Protein AF-A0A0F9F107-F1 (afdb_monomer)

Structure (mmCIF, N/CA/C/O backbone):
data_AF-A0A0F9F107-F1
#
_entry.id   AF-A0A0F9F107-F1
#
loop_
_atom_site.group_PDB
_atom_site.id
_atom_site.type_symbol
_atom_site.label_atom_id
_atom_site.label_alt_id
_atom_site.label_comp_id
_atom_site.label_asym_id
_atom_site.label_entity_id
_atom_site.label_seq_id
_atom_site.pdbx_PDB_ins_code
_atom_site.Cartn_x
_atom_site.Cartn_y
_atom_site.Cartn_z
_atom_site.occupancy
_atom_site.B_iso_or_equiv
_atom_site.auth_seq_id
_atom_site.auth_comp_id
_atom_site.auth_asym_id
_atom_site.auth_atom_id
_atom_site.pdbx_PDB_model_num
ATOM 1 N N . MET A 1 1 ? 9.394 -5.979 14.543 1.00 86.44 1 MET A N 1
ATOM 2 C CA . MET A 1 1 ? 8.019 -5.443 14.649 1.00 86.44 1 MET A CA 1
ATOM 3 C C . MET A 1 1 ? 7.326 -6.050 15.863 1.00 86.44 1 MET A C 1
ATOM 5 O O . MET A 1 1 ? 7.669 -7.174 16.217 1.00 86.44 1 MET A O 1
ATOM 9 N N . ILE A 1 2 ? 6.380 -5.341 16.488 1.00 89.50 2 ILE A N 1
ATOM 10 C CA . ILE A 1 2 ? 5.555 -5.890 17.578 1.00 89.50 2 ILE A CA 1
ATOM 11 C C . ILE A 1 2 ? 4.797 -7.143 17.084 1.00 89.50 2 ILE A C 1
ATOM 13 O O . ILE A 1 2 ? 4.300 -7.138 15.952 1.00 89.50 2 ILE A O 1
ATOM 17 N N . PRO A 1 3 ? 4.741 -8.239 17.864 1.00 93.94 3 PRO A N 1
ATOM 18 C CA . PRO A 1 3 ? 3.969 -9.430 17.507 1.00 93.94 3 PRO A CA 1
ATOM 19 C C . PRO A 1 3 ? 2.461 -9.162 17.452 1.00 93.94 3 PRO A C 1
ATOM 21 O O . PRO A 1 3 ? 1.934 -8.412 18.271 1.00 93.94 3 PRO A O 1
ATOM 24 N N . LEU A 1 4 ? 1.750 -9.843 16.547 1.00 94.56 4 LEU A N 1
ATOM 25 C CA . LEU A 1 4 ? 0.292 -9.718 16.423 1.00 94.56 4 LEU A CA 1
ATOM 26 C C . LEU A 1 4 ? -0.441 -10.041 17.737 1.00 94.56 4 LEU A C 1
ATOM 28 O O . LEU A 1 4 ? -1.390 -9.354 18.100 1.00 94.56 4 LEU A O 1
ATOM 32 N N . SER A 1 5 ? 0.053 -11.026 18.493 1.00 96.94 5 SER A N 1
ATOM 33 C CA . SER A 1 5 ? -0.508 -11.421 19.790 1.00 96.94 5 SER A CA 1
ATOM 34 C C . SER A 1 5 ? -0.456 -10.312 20.848 1.00 96.94 5 SER A C 1
ATOM 36 O O . SER A 1 5 ? -1.342 -10.233 21.694 1.00 96.94 5 SER A O 1
ATOM 38 N N . GLU A 1 6 ? 0.565 -9.449 20.813 1.00 97.75 6 GLU A N 1
ATOM 39 C CA . GLU A 1 6 ? 0.666 -8.307 21.733 1.00 97.75 6 GLU A CA 1
ATOM 40 C C . GLU A 1 6 ? -0.317 -7.196 21.344 1.00 97.75 6 GLU A C 1
ATOM 42 O O . GLU A 1 6 ? -0.928 -6.592 22.222 1.00 97.75 6 GLU A O 1
ATOM 47 N N . LEU A 1 7 ? -0.541 -6.970 20.042 1.00 96.06 7 LEU A N 1
ATOM 48 C CA . LEU A 1 7 ? -1.573 -6.038 19.566 1.00 96.06 7 LEU A CA 1
ATOM 49 C C . LEU A 1 7 ? -2.978 -6.527 19.939 1.00 96.06 7 LEU A C 1
ATOM 51 O O . LEU A 1 7 ? -3.803 -5.750 20.416 1.00 96.06 7 LEU A O 1
ATOM 55 N N . GLU A 1 8 ? -3.242 -7.824 19.775 1.00 98.00 8 GLU A N 1
ATOM 56 C CA . GLU A 1 8 ? -4.521 -8.428 20.152 1.00 98.00 8 GLU A CA 1
ATOM 57 C C . GLU A 1 8 ? -4.788 -8.284 21.657 1.00 98.00 8 GLU A C 1
ATOM 59 O O . GLU A 1 8 ? -5.888 -7.910 22.078 1.00 98.00 8 GLU A O 1
ATOM 64 N N . LYS A 1 9 ? -3.763 -8.538 22.477 1.00 98.19 9 LYS A N 1
ATOM 65 C CA . LYS A 1 9 ? -3.818 -8.341 23.925 1.00 98.19 9 LYS A CA 1
ATOM 66 C C . LYS A 1 9 ? -4.084 -6.876 24.282 1.00 98.19 9 LYS A C 1
ATOM 68 O O . LYS A 1 9 ? -4.982 -6.622 25.082 1.00 98.19 9 LYS A O 1
ATOM 73 N N . ALA A 1 10 ? -3.367 -5.934 23.667 1.00 97.44 10 ALA A N 1
ATOM 74 C CA . ALA A 1 10 ? -3.548 -4.499 23.881 1.00 97.44 10 ALA A CA 1
ATOM 75 C C . ALA A 1 10 ? -4.991 -4.049 23.606 1.00 97.44 10 ALA A C 1
ATOM 77 O O . ALA A 1 10 ? -5.605 -3.376 24.434 1.00 97.44 10 ALA A O 1
ATOM 78 N N . VAL A 1 11 ? -5.572 -4.483 22.484 1.00 97.88 11 VAL A N 1
ATOM 79 C CA . VAL A 1 11 ? -6.971 -4.185 22.139 1.00 97.88 11 VAL A CA 1
ATOM 80 C C . VAL A 1 11 ? -7.935 -4.798 23.149 1.00 97.88 11 VAL A C 1
ATOM 82 O O . VAL A 1 11 ? -8.867 -4.133 23.599 1.00 97.88 11 VAL A O 1
ATOM 85 N N . ARG A 1 12 ? -7.712 -6.053 23.548 1.00 98.31 12 ARG A N 1
ATOM 86 C CA . ARG A 1 12 ? -8.565 -6.750 24.519 1.00 98.31 12 ARG A CA 1
ATOM 87 C C . ARG A 1 12 ? -8.571 -6.053 25.881 1.00 98.31 12 ARG A C 1
ATOM 89 O O . ARG A 1 12 ? -9.637 -5.850 26.463 1.00 98.31 12 ARG A O 1
ATOM 96 N N . GLU A 1 13 ? -7.397 -5.682 26.382 1.00 98.25 13 GLU A N 1
ATOM 97 C CA . GLU A 1 13 ? -7.240 -4.953 27.646 1.00 98.25 13 GLU A CA 1
ATOM 98 C C . GLU A 1 13 ? -7.804 -3.530 27.544 1.00 98.25 13 GLU A C 1
ATOM 100 O O . GLU A 1 13 ? -8.519 -3.082 28.443 1.00 98.25 13 GLU A O 1
ATOM 105 N N . GLY A 1 14 ? -7.570 -2.849 26.420 1.00 98.06 14 GLY A N 1
ATOM 106 C CA . GLY A 1 14 ? -8.121 -1.526 26.145 1.00 98.06 14 GLY A CA 1
ATOM 107 C C . GLY A 1 14 ? -9.648 -1.516 26.111 1.00 98.06 14 GLY A C 1
ATOM 108 O O . GLY A 1 14 ? -10.274 -0.672 26.750 1.00 98.06 14 GLY A O 1
ATOM 109 N N . LEU A 1 15 ? -10.273 -2.494 25.451 1.00 97.69 15 LEU A N 1
ATOM 110 C CA . LEU A 1 15 ? -11.732 -2.636 25.429 1.00 97.69 15 LEU A CA 1
ATOM 111 C C . LEU A 1 15 ? -12.312 -2.910 26.813 1.00 97.69 15 LEU A C 1
ATOM 113 O O . LEU A 1 15 ? -13.371 -2.379 27.149 1.00 97.69 15 LEU A O 1
ATOM 117 N N . ALA A 1 16 ? -11.636 -3.728 27.623 1.00 97.94 16 ALA A N 1
ATOM 118 C CA . ALA A 1 16 ? -12.041 -3.959 29.005 1.00 97.94 16 ALA A CA 1
ATOM 119 C C . ALA A 1 16 ? -11.975 -2.664 29.832 1.00 97.94 16 ALA A C 1
ATOM 121 O O . ALA A 1 16 ? -12.887 -2.394 30.614 1.00 97.94 16 ALA A O 1
ATOM 122 N N . TYR A 1 17 ? -10.942 -1.840 29.621 1.00 98.19 17 TYR A N 1
ATOM 123 C CA . TYR A 1 17 ? -10.816 -0.534 30.265 1.00 98.19 17 TYR A CA 1
ATOM 124 C C . TYR A 1 17 ? -11.920 0.443 29.833 1.00 98.19 17 TYR A C 1
ATOM 126 O O . TYR A 1 17 ? -12.556 1.043 30.701 1.00 98.19 17 TYR A O 1
ATOM 134 N N . LEU A 1 18 ? -12.195 0.562 28.528 1.00 97.50 18 LEU A N 1
ATOM 135 C CA . LEU A 1 18 ? -13.273 1.406 27.990 1.00 97.50 18 LEU A CA 1
ATOM 136 C C . LEU A 1 18 ? -14.635 1.017 28.581 1.00 97.50 18 LEU A C 1
ATOM 138 O O . LEU A 1 18 ? -15.363 1.888 29.048 1.00 97.50 18 LEU A O 1
ATOM 142 N N . LYS A 1 19 ? -14.951 -0.286 28.650 1.00 96.56 19 LYS A N 1
ATOM 143 C CA . LYS A 1 19 ? -16.218 -0.788 29.220 1.00 96.56 19 LYS A CA 1
ATOM 144 C C . LYS A 1 19 ? -16.408 -0.447 30.697 1.00 96.56 19 LYS A C 1
ATOM 146 O O . LYS A 1 19 ? -17.537 -0.453 31.176 1.00 96.56 19 LYS A O 1
ATOM 151 N N . ALA A 1 20 ? -15.323 -0.180 31.421 1.00 97.38 20 ALA A N 1
ATOM 152 C CA . ALA A 1 20 ? -15.375 0.240 32.817 1.00 97.38 20 ALA A CA 1
ATOM 153 C C . ALA A 1 20 ? -15.639 1.750 32.988 1.00 97.38 20 ALA A C 1
ATOM 155 O O . ALA A 1 20 ? -15.782 2.209 34.119 1.00 97.38 20 ALA A O 1
ATOM 156 N N . GLN A 1 21 ? -15.677 2.529 31.901 1.00 96.94 21 GLN A N 1
ATOM 157 C CA . GLN A 1 21 ? -15.934 3.969 31.931 1.00 96.94 21 GLN A CA 1
ATOM 158 C C . GLN A 1 21 ? -17.436 4.250 31.786 1.00 96.94 21 GLN A C 1
ATOM 160 O O . GLN A 1 21 ? -18.050 3.879 30.790 1.00 96.94 21 GLN A O 1
ATOM 165 N N . GLU A 1 22 ? -18.033 4.932 32.765 1.00 93.06 22 GLU A N 1
ATOM 166 C CA . GLU A 1 22 ? -19.484 5.198 32.789 1.00 93.06 22 GLU A CA 1
ATOM 167 C C . GLU A 1 22 ? -19.962 6.155 31.685 1.00 93.06 22 GLU A C 1
ATOM 169 O O . GLU A 1 22 ? -21.149 6.167 31.342 1.00 93.06 22 GLU A O 1
ATOM 174 N N . ASP A 1 23 ? -19.050 6.974 31.158 1.00 93.88 23 ASP A N 1
ATOM 175 C CA . ASP A 1 23 ? -19.316 7.983 30.137 1.00 93.88 23 ASP A CA 1
ATOM 176 C C . ASP A 1 23 ? -19.218 7.452 28.700 1.00 93.88 23 ASP A C 1
ATOM 178 O O . ASP A 1 23 ? -19.669 8.145 27.790 1.00 93.88 23 ASP A O 1
ATOM 182 N N . VAL A 1 24 ? -18.669 6.250 28.483 1.00 96.00 24 VAL A N 1
ATOM 183 C CA . VAL A 1 24 ? -18.469 5.655 27.149 1.00 96.00 24 VAL A CA 1
ATOM 184 C C . VAL A 1 24 ? -19.634 4.722 26.800 1.00 96.00 24 VAL A C 1
ATOM 186 O O . VAL A 1 24 ? -19.763 3.634 27.358 1.00 96.00 24 VAL A O 1
ATOM 189 N N . GLU A 1 25 ? -20.471 5.127 25.847 1.00 93.75 25 GLU A N 1
ATOM 190 C CA . GLU A 1 25 ? -21.650 4.371 25.395 1.00 93.75 25 GLU A CA 1
ATOM 191 C C . GLU A 1 25 ? -21.307 3.336 24.322 1.00 93.75 25 GLU A C 1
ATOM 193 O O . GLU A 1 25 ? -21.727 2.181 24.409 1.00 93.75 25 GLU A O 1
ATOM 198 N N . GLU A 1 26 ? -20.498 3.732 23.341 1.00 94.44 26 GLU A N 1
ATOM 199 C CA . GLU A 1 26 ? -19.872 2.832 22.375 1.00 94.44 26 GLU A CA 1
ATOM 200 C C . GLU A 1 26 ? -18.370 3.116 22.336 1.00 94.44 26 GLU A C 1
ATOM 202 O O . GLU A 1 26 ? -17.938 4.264 22.437 1.00 94.44 26 GLU A O 1
ATOM 207 N N . GLY A 1 27 ? -17.568 2.064 22.205 1.00 94.12 27 GLY A N 1
ATOM 208 C CA . GLY A 1 27 ? -16.118 2.168 22.187 1.00 94.12 27 GLY A CA 1
ATOM 209 C C . GLY A 1 27 ? -15.496 1.204 21.192 1.00 94.12 27 GLY A C 1
ATOM 210 O O . GLY A 1 27 ? -15.949 0.063 21.057 1.00 94.12 27 GLY A O 1
ATOM 211 N N . GLU A 1 28 ? -14.443 1.666 20.536 1.00 95.38 28 GLU A N 1
ATOM 212 C CA . GLU A 1 28 ? -13.581 0.903 19.645 1.00 95.38 28 GLU A CA 1
ATOM 213 C C . GLU A 1 28 ? -12.120 1.182 19.994 1.00 95.38 28 GLU A C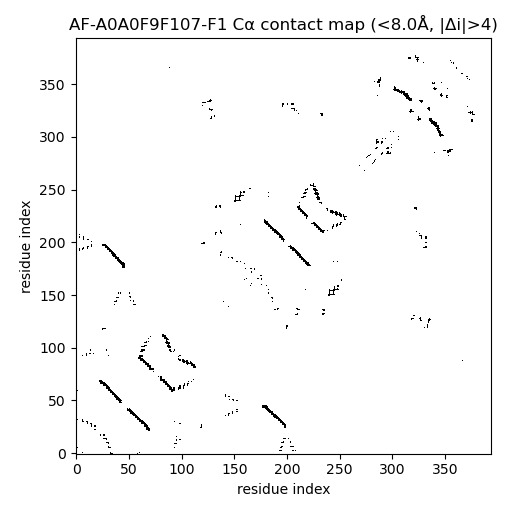 1
ATOM 215 O O . GLU A 1 28 ? -11.732 2.323 20.264 1.00 95.38 28 GLU A O 1
ATOM 220 N N . VAL A 1 29 ? -11.320 0.118 20.015 1.00 94.31 29 VAL A N 1
ATOM 221 C CA . VAL A 1 29 ? -9.877 0.183 20.233 1.00 94.31 29 VAL A CA 1
ATOM 222 C C . VAL A 1 29 ? -9.192 -0.473 19.049 1.00 94.31 29 VAL A C 1
ATOM 224 O O . VAL A 1 29 ? -9.469 -1.626 18.720 1.00 94.31 29 VAL A O 1
ATOM 227 N N . PHE A 1 30 ? -8.270 0.262 18.444 1.00 93.75 30 PHE A N 1
ATOM 228 C CA . PHE A 1 30 ? -7.425 -0.181 17.346 1.00 93.75 30 PHE A CA 1
ATOM 229 C C . PHE A 1 30 ? -5.967 -0.152 17.799 1.00 93.75 30 PHE A C 1
ATOM 231 O O . PHE A 1 30 ? -5.531 0.818 18.412 1.00 93.75 30 PHE A O 1
ATOM 238 N N . ALA A 1 31 ? -5.194 -1.186 17.488 1.00 92.75 31 ALA A N 1
ATOM 239 C CA . ALA A 1 31 ? -3.753 -1.219 17.700 1.00 92.75 31 ALA A CA 1
ATOM 240 C C . ALA A 1 31 ? -3.063 -1.629 16.402 1.00 92.75 31 ALA A C 1
ATOM 242 O O . ALA A 1 31 ? -3.510 -2.555 15.725 1.00 92.75 31 ALA A O 1
ATOM 243 N N . SER A 1 32 ? -1.954 -0.975 16.063 1.00 93.31 32 SER A N 1
ATOM 244 C CA . SER A 1 32 ? -1.184 -1.328 14.868 1.00 93.31 32 SER A CA 1
ATOM 245 C C . SER A 1 32 ? 0.315 -1.263 15.091 1.00 93.31 32 SER A C 1
ATOM 247 O O . SER A 1 32 ? 0.806 -0.537 15.958 1.00 93.31 32 SER A O 1
ATOM 249 N N . ALA A 1 33 ? 1.037 -2.034 14.285 1.00 89.88 33 ALA A N 1
ATOM 250 C CA . ALA A 1 33 ? 2.476 -1.951 14.133 1.00 89.88 33 ALA A CA 1
ATOM 251 C C . ALA A 1 33 ? 2.828 -2.077 12.650 1.00 89.88 33 ALA A C 1
ATOM 253 O O . ALA A 1 33 ? 2.548 -3.095 12.022 1.00 89.88 33 ALA A O 1
ATOM 254 N N . ASN A 1 34 ? 3.462 -1.042 12.112 1.00 90.50 34 ASN A N 1
ATOM 255 C CA . ASN A 1 34 ? 3.782 -0.905 10.702 1.00 90.50 34 ASN A CA 1
ATOM 256 C C . ASN A 1 34 ? 5.294 -0.752 10.531 1.00 90.50 34 ASN A C 1
ATOM 258 O O . ASN A 1 34 ? 5.931 0.056 11.208 1.00 90.50 34 ASN A O 1
ATOM 262 N N . GLY A 1 35 ? 5.868 -1.544 9.637 1.00 89.25 35 GLY A N 1
ATOM 263 C CA . GLY A 1 35 ? 7.258 -1.489 9.215 1.00 89.25 35 GLY A CA 1
ATOM 264 C C . GLY A 1 35 ? 7.343 -0.939 7.800 1.00 89.25 35 GLY A C 1
ATOM 265 O O . GLY A 1 35 ? 6.636 -1.403 6.909 1.00 89.25 35 GLY A O 1
ATOM 266 N N . VAL A 1 36 ? 8.217 0.039 7.595 1.00 91.69 36 VAL A N 1
ATOM 267 C CA . VAL A 1 36 ? 8.563 0.563 6.274 1.00 91.69 36 VAL A CA 1
ATOM 268 C C . VAL A 1 36 ? 10.052 0.362 6.082 1.00 91.69 36 VAL A C 1
ATOM 270 O O . VAL A 1 36 ? 10.862 0.967 6.788 1.00 91.69 36 VAL A O 1
ATOM 273 N N . LEU A 1 37 ? 10.407 -0.498 5.136 1.00 92.88 37 LEU A N 1
ATOM 274 C CA . LEU A 1 37 ? 11.775 -0.685 4.691 1.00 92.88 37 LEU A CA 1
ATOM 275 C C . LEU A 1 37 ? 11.906 -0.062 3.308 1.00 92.88 37 LEU A C 1
ATOM 277 O O . LEU A 1 37 ? 11.124 -0.351 2.412 1.00 92.88 37 LEU A O 1
ATOM 281 N N . LEU A 1 38 ? 12.887 0.804 3.138 1.00 93.62 38 LEU A N 1
ATOM 282 C CA . LEU A 1 38 ? 13.122 1.548 1.913 1.00 93.62 38 LEU A CA 1
ATOM 283 C C . LEU A 1 38 ? 14.590 1.412 1.554 1.00 93.62 38 LEU A C 1
ATOM 285 O O . LEU A 1 38 ? 15.448 1.633 2.403 1.00 93.62 38 LEU A O 1
ATOM 289 N N . THR A 1 39 ? 14.891 1.112 0.299 1.00 94.75 39 THR A N 1
ATOM 290 C CA . THR A 1 39 ? 16.228 1.339 -0.242 1.00 94.75 39 THR A CA 1
ATOM 291 C C . THR A 1 39 ? 16.149 2.228 -1.465 1.00 94.75 39 THR A C 1
ATOM 293 O O . THR A 1 39 ? 15.344 1.999 -2.369 1.00 94.75 39 THR A O 1
ATOM 296 N N . ARG A 1 40 ? 16.975 3.275 -1.475 1.00 95.88 40 ARG A N 1
ATOM 297 C CA . ARG A 1 40 ? 17.115 4.157 -2.631 1.00 95.88 40 ARG A CA 1
ATOM 298 C C . ARG A 1 40 ? 18.141 3.612 -3.605 1.00 95.88 40 ARG A C 1
ATOM 300 O O . ARG A 1 40 ? 19.226 3.174 -3.214 1.00 95.88 40 ARG A O 1
ATOM 307 N N . LEU A 1 41 ? 17.778 3.695 -4.875 1.00 96.25 41 LEU A N 1
ATOM 308 C CA . LEU A 1 41 ? 18.576 3.258 -6.001 1.00 96.25 41 LEU A CA 1
ATOM 309 C C . LEU A 1 41 ? 19.043 4.484 -6.774 1.00 96.25 41 LEU A C 1
ATOM 311 O O . LEU A 1 41 ? 18.239 5.340 -7.153 1.00 96.25 41 LEU A O 1
ATOM 315 N N . ASN A 1 42 ? 20.342 4.546 -7.017 1.00 95.56 42 ASN A N 1
ATOM 316 C CA . ASN A 1 42 ? 20.971 5.555 -7.844 1.00 95.56 42 ASN A CA 1
ATOM 317 C C . ASN A 1 42 ? 22.269 4.991 -8.426 1.00 95.56 42 ASN A C 1
ATOM 319 O O . ASN A 1 42 ? 23.332 4.995 -7.803 1.00 95.56 42 ASN A O 1
ATOM 323 N N . TYR A 1 43 ? 22.161 4.459 -9.635 1.00 97.12 43 TYR A N 1
ATOM 324 C CA . TYR A 1 43 ? 23.284 4.019 -10.437 1.00 97.12 43 TYR A CA 1
ATOM 325 C C . TYR A 1 43 ? 23.513 4.999 -11.581 1.00 97.12 43 TYR A C 1
ATOM 327 O O . TYR A 1 43 ? 22.586 5.329 -12.318 1.00 97.12 43 TYR A O 1
ATOM 335 N N . THR A 1 44 ? 24.768 5.380 -11.784 1.00 96.19 44 THR A N 1
ATOM 336 C CA . THR A 1 44 ? 25.240 6.173 -12.919 1.00 96.19 44 THR A CA 1
ATOM 337 C C . THR A 1 44 ? 26.480 5.519 -13.513 1.00 96.19 44 THR A C 1
ATOM 339 O O . THR A 1 44 ? 27.424 5.209 -12.790 1.00 96.19 44 THR A O 1
ATOM 342 N N . SER A 1 45 ? 26.527 5.337 -14.833 1.00 94.88 45 SER A N 1
ATOM 343 C CA . SER A 1 45 ? 27.643 4.630 -15.482 1.00 94.88 45 SER A CA 1
ATOM 344 C C . SER A 1 45 ? 28.942 5.431 -15.601 1.00 94.88 45 SER A C 1
ATOM 346 O O . SER A 1 45 ? 30.001 4.834 -15.778 1.00 94.88 45 SER A O 1
ATOM 348 N N . HIS A 1 46 ? 28.874 6.764 -15.557 1.00 88.44 46 HIS A N 1
ATOM 349 C CA . HIS A 1 46 ? 29.998 7.663 -15.859 1.00 88.44 46 HIS A CA 1
ATOM 350 C C . HIS A 1 46 ? 30.470 8.496 -14.653 1.00 88.44 46 HIS A C 1
ATOM 352 O O . HIS A 1 46 ? 31.473 9.202 -14.749 1.00 88.44 46 HIS A O 1
ATOM 358 N N . ILE A 1 47 ? 29.778 8.393 -13.515 1.00 89.69 47 ILE A N 1
ATOM 359 C CA . ILE A 1 47 ? 30.133 9.024 -12.237 1.00 89.69 47 ILE A CA 1
ATOM 360 C C . ILE A 1 47 ? 30.189 7.916 -11.177 1.00 89.69 47 ILE A C 1
ATOM 362 O O . ILE A 1 47 ? 29.330 7.029 -11.198 1.00 89.69 47 ILE A O 1
ATOM 366 N N . PRO A 1 48 ? 31.171 7.929 -10.254 1.00 90.19 48 PRO A N 1
ATOM 367 C CA . PRO A 1 48 ? 31.179 7.009 -9.123 1.00 90.19 48 PRO A CA 1
ATOM 368 C C . PRO A 1 48 ? 29.867 7.082 -8.332 1.00 90.19 48 PRO A C 1
ATOM 370 O O . PRO A 1 48 ? 29.455 8.156 -7.903 1.00 90.19 48 PRO A O 1
ATOM 373 N N . CYS A 1 49 ? 29.235 5.932 -8.125 1.00 91.69 49 CYS A N 1
ATOM 374 C CA . CYS A 1 49 ? 28.001 5.779 -7.362 1.00 91.69 49 CYS A CA 1
ATOM 375 C C . CYS A 1 49 ? 28.036 4.448 -6.603 1.00 91.69 49 CYS A C 1
ATOM 377 O O . CYS A 1 49 ? 28.790 3.541 -6.968 1.00 91.69 49 CYS A O 1
ATOM 379 N N . ASN A 1 50 ? 27.210 4.315 -5.565 1.00 90.31 50 ASN A N 1
ATOM 380 C CA . ASN A 1 50 ? 27.076 3.039 -4.856 1.00 90.31 50 ASN A CA 1
ATOM 381 C C . ASN A 1 50 ? 26.022 2.125 -5.503 1.00 90.31 50 ASN A C 1
ATOM 383 O O . ASN A 1 50 ? 25.990 0.935 -5.200 1.00 90.31 50 ASN A O 1
ATOM 387 N N . GLY A 1 51 ? 25.160 2.655 -6.384 1.00 92.56 51 GLY A N 1
ATOM 388 C CA . GLY A 1 51 ? 24.051 1.927 -7.007 1.00 92.56 51 GLY A CA 1
ATOM 389 C C . GLY A 1 51 ? 22.870 1.745 -6.056 1.00 92.56 51 GLY A C 1
ATOM 390 O O . GLY A 1 51 ? 21.767 2.199 -6.346 1.00 92.56 51 GLY A O 1
ATOM 391 N N . VAL A 1 52 ? 23.118 1.120 -4.906 1.00 94.44 52 VAL A N 1
ATOM 392 C CA . VAL A 1 52 ? 22.180 0.978 -3.785 1.00 94.44 52 VAL A CA 1
ATOM 393 C C . VAL A 1 52 ? 22.747 1.774 -2.613 1.00 94.44 52 VAL A C 1
ATOM 395 O O . VAL A 1 52 ? 23.824 1.450 -2.115 1.00 94.44 52 VAL A O 1
ATOM 398 N N . GLU A 1 53 ? 22.075 2.851 -2.212 1.00 87.19 53 GLU A N 1
ATOM 399 C CA . GLU A 1 53 ? 22.687 3.874 -1.348 1.00 87.19 53 GLU A CA 1
ATOM 400 C C . GLU A 1 53 ? 22.163 3.856 0.088 1.00 87.19 53 GLU A C 1
ATOM 402 O O . GLU A 1 53 ? 22.948 3.798 1.032 1.00 87.19 53 GLU A O 1
ATOM 407 N N . GLU A 1 54 ? 20.843 3.905 0.270 1.00 82.50 54 GLU A N 1
ATOM 408 C CA . GLU A 1 54 ? 20.240 4.241 1.566 1.00 82.50 54 GLU A CA 1
ATOM 409 C C . GLU A 1 54 ? 19.214 3.185 2.005 1.00 82.50 54 GLU A C 1
ATOM 411 O O . GLU A 1 54 ? 18.012 3.433 1.893 1.00 82.50 54 GLU A O 1
ATOM 416 N N . PRO A 1 55 ? 19.633 1.994 2.481 1.00 88.94 55 PRO A N 1
ATOM 417 C CA . PRO A 1 55 ? 18.718 1.097 3.172 1.00 88.94 55 PRO A CA 1
ATOM 418 C C . PRO A 1 55 ? 18.298 1.736 4.502 1.00 88.94 55 PRO A C 1
ATOM 420 O O . PRO A 1 55 ? 19.128 2.086 5.342 1.00 88.94 55 PRO A O 1
ATOM 423 N N . LYS A 1 56 ? 16.992 1.902 4.688 1.00 90.94 56 LYS A N 1
ATOM 424 C CA . LYS A 1 56 ? 16.374 2.485 5.875 1.00 90.94 56 LYS A CA 1
ATOM 425 C C . LYS A 1 56 ? 15.211 1.612 6.307 1.00 90.94 56 LYS A C 1
ATOM 427 O O . LYS A 1 56 ? 14.366 1.265 5.491 1.00 90.94 56 LYS A O 1
ATOM 432 N N . SER A 1 57 ? 15.125 1.341 7.600 1.00 90.06 57 SER A N 1
ATOM 433 C CA . SER A 1 57 ? 13.972 0.700 8.220 1.00 90.06 57 SER A CA 1
ATOM 434 C C . SER A 1 57 ? 13.376 1.619 9.286 1.00 90.06 57 SER A C 1
ATOM 436 O O . SER A 1 57 ? 14.087 2.249 10.071 1.00 90.06 57 SER A O 1
ATOM 438 N N . VAL A 1 58 ? 12.052 1.754 9.277 1.00 89.94 58 VAL A N 1
ATOM 439 C CA . VAL A 1 58 ? 11.281 2.509 10.271 1.00 89.94 58 VAL A CA 1
ATOM 440 C C . VAL A 1 58 ? 10.157 1.619 10.761 1.00 89.94 58 VAL A C 1
ATOM 442 O O . VAL A 1 58 ? 9.480 0.973 9.965 1.00 89.94 58 VAL A O 1
ATOM 445 N N . VAL A 1 59 ? 9.950 1.595 12.073 1.00 87.00 59 VAL A N 1
ATOM 446 C CA . VAL A 1 59 ? 8.822 0.902 12.688 1.00 87.00 59 VAL A CA 1
ATOM 447 C C . VAL A 1 59 ? 8.006 1.923 13.460 1.00 87.00 59 VAL A C 1
ATOM 449 O O . VAL A 1 59 ? 8.534 2.591 14.344 1.00 87.00 59 VAL A O 1
ATOM 452 N N . ASN A 1 60 ? 6.721 1.999 13.138 1.00 88.44 60 ASN A N 1
ATOM 453 C CA . ASN A 1 60 ? 5.738 2.819 13.831 1.00 88.44 60 ASN A CA 1
ATOM 454 C C . ASN A 1 60 ? 4.712 1.897 14.481 1.00 88.44 60 ASN A C 1
ATOM 456 O O . ASN A 1 60 ? 4.310 0.899 13.887 1.00 88.44 60 ASN A O 1
ATOM 460 N N . TYR A 1 61 ? 4.281 2.212 15.693 1.00 89.88 61 TYR A N 1
ATOM 461 C CA . TYR A 1 61 ? 3.231 1.458 16.367 1.00 89.88 61 TYR A CA 1
ATOM 462 C C . TYR A 1 61 ? 2.471 2.357 17.334 1.00 89.88 61 TYR A C 1
ATOM 464 O O . TYR A 1 61 ? 2.971 3.412 17.725 1.00 89.88 61 TYR A O 1
ATOM 472 N N . GLY A 1 62 ? 1.269 1.946 17.720 1.00 91.62 62 GLY A N 1
ATOM 473 C CA . GLY A 1 62 ? 0.442 2.712 18.644 1.00 91.62 62 GLY A CA 1
ATOM 474 C C . GLY A 1 62 ? -0.981 2.185 18.751 1.00 91.62 62 GLY A C 1
ATOM 475 O O . GLY A 1 62 ? -1.328 1.165 18.141 1.00 91.62 62 GLY A O 1
ATOM 476 N N . VAL A 1 63 ? -1.792 2.907 19.521 1.00 90.31 63 VAL A N 1
ATOM 477 C CA . VAL A 1 63 ? -3.215 2.625 19.738 1.00 90.31 63 VAL A CA 1
ATOM 478 C C . VAL A 1 63 ? -4.080 3.821 19.371 1.00 90.31 63 VAL A C 1
ATOM 480 O O . VAL A 1 63 ? -3.702 4.970 19.578 1.00 90.31 63 VAL A O 1
ATOM 483 N N . GLY A 1 64 ? -5.263 3.541 18.840 1.00 93.81 64 GLY A N 1
ATOM 484 C CA . GLY A 1 64 ? -6.339 4.491 18.605 1.00 93.81 64 GLY A CA 1
ATOM 485 C C . GLY A 1 64 ? -7.573 4.093 19.405 1.00 93.81 64 GLY A C 1
ATOM 486 O O . GLY A 1 64 ? -7.870 2.908 19.560 1.00 93.81 64 GLY A O 1
ATOM 487 N N . VAL A 1 65 ? -8.289 5.091 19.907 1.00 93.19 65 VAL A N 1
ATOM 488 C CA . VAL A 1 65 ? -9.563 4.939 20.604 1.00 93.19 65 VAL A CA 1
ATOM 489 C C . VAL A 1 65 ? -10.590 5.826 19.928 1.00 93.19 65 VAL A C 1
ATOM 491 O O . VAL A 1 65 ? -10.426 7.047 19.883 1.00 93.19 65 VAL A O 1
ATOM 494 N N . GLN A 1 66 ? -11.672 5.215 19.456 1.00 93.69 66 GLN A N 1
ATOM 495 C CA . GLN A 1 66 ? -12.879 5.923 19.054 1.00 93.69 66 GLN A CA 1
ATOM 496 C C . GLN A 1 66 ? -13.961 5.670 20.102 1.00 93.69 66 GLN A C 1
ATOM 498 O O . GLN A 1 66 ? -14.236 4.527 20.466 1.00 93.69 66 GLN A O 1
ATOM 503 N N . ALA A 1 67 ? -14.555 6.742 20.618 1.00 93.69 67 ALA A N 1
ATOM 504 C CA . ALA A 1 67 ? -15.530 6.671 21.696 1.00 93.69 67 ALA A CA 1
ATOM 505 C C . ALA A 1 67 ? -16.753 7.532 21.387 1.00 93.69 67 ALA A C 1
ATOM 507 O O . ALA A 1 67 ? -16.638 8.698 21.001 1.00 93.69 67 ALA A O 1
ATOM 508 N N . VAL A 1 68 ? -17.928 6.955 21.611 1.00 93.56 68 VAL A N 1
ATOM 509 C CA . VAL A 1 68 ? -19.206 7.657 21.672 1.00 93.56 68 VAL A CA 1
ATOM 510 C C . VAL A 1 68 ? -19.489 7.911 23.141 1.00 93.56 68 VAL A C 1
ATOM 512 O O . VAL A 1 68 ? -19.657 6.982 23.928 1.00 93.56 68 VAL A O 1
ATOM 515 N N . LEU A 1 69 ? -19.474 9.179 23.520 1.00 92.88 69 LEU A N 1
ATOM 516 C CA . LEU A 1 69 ? -19.594 9.638 24.891 1.00 92.88 69 LEU A CA 1
ATOM 517 C C . LEU A 1 69 ? -21.006 10.135 25.152 1.00 92.88 69 LEU A C 1
ATOM 519 O O . LEU A 1 69 ? -21.570 10.877 24.339 1.00 92.88 69 LEU A O 1
ATOM 523 N N . ARG A 1 70 ? -21.536 9.810 26.331 1.00 87.69 70 ARG A N 1
ATOM 524 C CA . ARG A 1 70 ? -22.843 10.303 26.760 1.00 87.69 70 ARG A CA 1
ATOM 525 C C . ARG A 1 70 ? -22.869 11.834 26.734 1.00 87.69 70 ARG A C 1
ATOM 527 O O . ARG A 1 70 ? -21.937 12.516 27.189 1.00 87.69 70 ARG A O 1
ATOM 534 N N . GLY A 1 71 ? -23.941 12.382 26.168 1.00 71.56 71 GLY A N 1
ATOM 535 C CA . GLY A 1 71 ? -24.199 13.817 26.185 1.00 71.56 71 GLY A CA 1
ATOM 536 C C . GLY A 1 71 ? -24.454 14.313 27.616 1.00 71.56 71 GLY A C 1
ATOM 537 O O . GLY A 1 71 ? -24.926 13.554 28.461 1.00 71.56 71 GLY A O 1
ATOM 538 N N . PRO A 1 72 ? -24.152 15.579 27.944 1.00 63.53 72 PRO A N 1
ATOM 539 C CA . PRO A 1 72 ? -24.592 16.145 29.213 1.00 63.53 72 PRO A CA 1
ATOM 540 C C . PRO A 1 72 ? -26.125 16.108 29.284 1.00 63.53 72 PRO A C 1
ATOM 542 O O . PRO A 1 72 ? -26.797 16.597 28.375 1.00 63.53 72 PRO A O 1
ATOM 545 N N . SER A 1 73 ? -26.670 15.555 30.372 1.00 56.31 73 SER A N 1
ATOM 546 C CA . SER A 1 73 ? -28.110 15.584 30.638 1.00 56.31 73 SER A CA 1
ATOM 547 C C . SER A 1 73 ? -28.560 17.042 30.717 1.00 56.31 73 SER A C 1
ATOM 549 O O . SER A 1 73 ? -28.257 17.762 31.673 1.00 56.31 73 SER A O 1
ATOM 551 N N . THR A 1 74 ? -29.238 17.525 29.679 1.00 53.09 74 THR A N 1
ATOM 552 C CA . THR A 1 74 ? -29.850 18.851 29.723 1.00 53.09 74 THR A CA 1
ATOM 553 C C . THR A 1 74 ? -31.140 18.703 30.522 1.00 53.09 74 THR A C 1
ATOM 555 O O . THR A 1 74 ? -32.081 18.044 30.094 1.00 53.09 74 THR A O 1
ATOM 558 N N . GLY A 1 75 ? -31.186 19.281 31.725 1.00 51.19 75 GLY A N 1
ATOM 559 C CA . GLY A 1 75 ? -32.311 19.174 32.670 1.00 51.19 75 GLY A CA 1
ATOM 560 C C . GLY A 1 75 ? -33.666 19.725 32.183 1.00 51.19 75 GLY A C 1
ATOM 561 O O . GLY A 1 75 ? -34.572 19.922 32.987 1.00 51.19 75 GLY A O 1
ATOM 562 N N . SER A 1 76 ? -33.824 19.989 30.887 1.00 47.69 76 SER A N 1
ATOM 563 C CA . SER A 1 76 ? -35.079 20.315 30.218 1.00 47.69 76 SER A CA 1
ATOM 564 C C . SER A 1 76 ? -35.499 19.109 29.378 1.00 47.69 76 SER A C 1
ATOM 566 O O . SER A 1 76 ? -34.889 18.844 28.345 1.00 47.69 76 SER A O 1
ATOM 568 N N . GLY A 1 77 ? -36.522 18.379 29.830 1.00 47.09 77 GLY A N 1
ATOM 569 C CA . GLY A 1 77 ? -36.964 17.075 29.310 1.00 47.09 77 GLY A CA 1
ATOM 570 C C . GLY A 1 77 ? -37.507 17.022 27.872 1.00 47.09 77 GLY A C 1
ATOM 571 O O . GLY A 1 77 ? -38.532 16.385 27.647 1.00 47.09 77 GLY A O 1
ATOM 572 N N . GLN A 1 78 ? -36.854 17.676 26.907 1.00 42.50 78 GLN A N 1
ATOM 573 C CA . GLN A 1 78 ? -37.173 17.618 25.476 1.00 42.50 78 GLN A CA 1
ATOM 574 C C . GLN A 1 78 ? -35.956 17.651 24.527 1.00 42.50 78 GLN A C 1
ATOM 576 O O . GLN A 1 78 ? -36.162 17.585 23.318 1.00 42.50 78 GLN A O 1
ATOM 581 N N . ALA A 1 79 ? -34.708 17.706 25.006 1.00 46.94 79 ALA A N 1
ATOM 582 C CA . ALA A 1 79 ? -33.548 17.552 24.125 1.00 46.94 79 ALA A CA 1
ATOM 583 C C . ALA A 1 79 ? -33.048 16.102 24.168 1.00 46.94 79 ALA A C 1
ATOM 585 O O . ALA A 1 79 ? -32.639 15.604 25.214 1.00 46.94 79 ALA A O 1
ATOM 586 N N . GLN A 1 80 ? -33.124 15.424 23.024 1.00 51.03 80 GLN A N 1
ATOM 587 C CA . GLN A 1 80 ? -32.508 14.119 22.793 1.00 51.03 80 GLN A CA 1
ATOM 588 C C . GLN A 1 80 ? -31.025 14.215 23.190 1.00 51.03 80 GLN A C 1
ATOM 590 O O . GLN A 1 80 ? -30.351 15.143 22.744 1.00 51.03 80 GLN A O 1
ATOM 595 N N . GLU A 1 81 ? -30.535 13.333 24.070 1.00 58.03 81 GLU A N 1
ATOM 596 C CA . GLU A 1 81 ? -29.116 13.301 24.447 1.00 58.03 81 GLU A CA 1
ATOM 597 C C . GLU A 1 81 ? -28.296 13.049 23.178 1.00 58.03 81 GLU A C 1
ATOM 599 O O . GLU A 1 81 ? -28.242 11.934 22.666 1.00 58.03 81 GLU A O 1
ATOM 604 N N . VAL A 1 82 ? -27.721 14.111 22.610 1.00 64.88 82 VAL A N 1
ATOM 605 C CA . VAL A 1 82 ? -26.860 13.984 21.437 1.00 64.88 82 VAL A CA 1
ATOM 606 C C . VAL A 1 82 ? -25.528 13.444 21.938 1.00 64.88 82 VAL A C 1
ATOM 608 O O . VAL A 1 82 ? -24.785 14.150 22.629 1.00 64.88 82 VAL A O 1
ATOM 611 N N . GLY A 1 83 ? -25.256 12.175 21.628 1.00 76.56 83 GLY A N 1
ATOM 612 C CA . GLY A 1 83 ? -23.962 11.554 21.877 1.00 76.56 83 GLY A CA 1
ATOM 613 C C . GLY A 1 83 ? -22.842 12.381 21.244 1.00 76.56 83 GLY A C 1
ATOM 614 O O . GLY A 1 83 ? -23.009 12.985 20.180 1.00 76.56 83 GLY A O 1
ATOM 615 N N . ARG A 1 84 ? -21.697 12.453 21.921 1.00 89.56 84 ARG A N 1
ATOM 616 C CA . ARG A 1 84 ? -20.506 13.128 21.397 1.00 89.56 84 ARG A CA 1
ATOM 617 C C . ARG A 1 84 ? -19.519 12.086 20.917 1.00 89.56 84 ARG A C 1
ATOM 619 O O . ARG A 1 84 ? -19.147 11.212 21.689 1.00 89.56 84 ARG A O 1
ATOM 626 N N . ILE A 1 85 ? -19.069 12.193 19.679 1.00 89.44 85 ILE A N 1
ATOM 627 C CA . ILE A 1 85 ? -18.073 11.287 19.121 1.00 89.44 85 ILE A CA 1
ATOM 628 C C . ILE A 1 85 ? -16.688 11.910 19.229 1.00 89.44 85 ILE A C 1
ATOM 630 O O . ILE A 1 85 ? -16.486 13.066 18.858 1.00 89.44 85 ILE A O 1
ATOM 634 N N . GLY A 1 86 ? -15.741 11.146 19.757 1.00 87.88 86 GLY A N 1
ATOM 635 C CA . GLY A 1 86 ? -14.351 11.543 19.897 1.00 87.88 86 GLY A CA 1
ATOM 636 C C . GLY A 1 86 ? -13.408 10.465 19.387 1.00 87.88 86 GLY A C 1
ATOM 637 O O . GLY A 1 86 ? -13.704 9.273 19.469 1.00 87.88 86 GLY A O 1
ATOM 638 N N . PHE A 1 87 ? -12.254 10.898 18.895 1.00 91.69 87 PHE A N 1
ATOM 639 C CA . PHE A 1 87 ? -11.139 10.028 18.547 1.00 91.69 87 PHE A CA 1
ATOM 640 C C . PHE A 1 87 ? -9.865 10.543 19.210 1.00 91.69 87 PHE A C 1
ATOM 642 O O . PHE A 1 87 ? -9.650 11.753 19.310 1.00 91.69 87 PHE A O 1
ATOM 649 N N . GLY A 1 88 ? -9.017 9.628 19.656 1.00 87.00 88 GLY A N 1
ATOM 650 C CA . GLY A 1 88 ? -7.680 9.948 20.123 1.00 87.00 88 GLY A CA 1
ATOM 651 C C . GLY A 1 88 ? -6.728 8.792 19.878 1.00 87.00 88 GLY A C 1
ATOM 652 O O . GLY A 1 88 ? -7.134 7.633 19.871 1.00 87.00 88 GLY A O 1
ATOM 653 N N . SER A 1 89 ? -5.454 9.111 19.681 1.00 91.12 89 SER A N 1
ATOM 654 C CA . SER A 1 89 ? -4.389 8.138 19.451 1.00 91.12 89 SER A CA 1
ATOM 655 C C . SER A 1 89 ? -3.239 8.336 20.431 1.00 91.12 89 SER A C 1
ATOM 657 O O . SER A 1 89 ? -3.008 9.441 20.933 1.00 91.12 89 SER A O 1
ATOM 659 N N . GLU A 1 90 ? -2.498 7.266 20.694 1.00 90.88 90 GLU A N 1
ATOM 660 C CA . GLU A 1 90 ? -1.196 7.318 21.345 1.00 90.88 90 GLU A CA 1
ATOM 661 C C . GLU A 1 90 ? -0.160 6.567 20.513 1.00 90.88 90 GLU A C 1
ATOM 663 O O . GLU A 1 90 ? -0.378 5.431 20.085 1.00 90.88 90 GLU A O 1
ATOM 668 N N . THR A 1 91 ? 0.973 7.226 20.278 1.00 88.62 91 THR A N 1
ATOM 669 C CA . THR A 1 91 ? 2.068 6.670 19.478 1.00 88.62 91 THR A CA 1
ATOM 670 C C . THR A 1 91 ? 3.099 6.026 20.387 1.00 88.62 91 THR A C 1
ATOM 672 O O . THR A 1 91 ? 3.340 6.489 21.497 1.00 88.62 91 THR A O 1
ATOM 675 N N . SER A 1 92 ? 3.760 4.981 19.901 1.00 90.25 92 SER A N 1
ATOM 676 C CA . SER A 1 92 ? 4.837 4.281 20.610 1.00 90.25 92 SER A CA 1
ATOM 677 C C . SER A 1 92 ? 4.446 3.671 21.968 1.00 90.25 92 SER A C 1
ATOM 679 O O . SER A 1 92 ? 5.318 3.200 22.702 1.00 90.25 92 SER A O 1
ATOM 681 N N . ASP A 1 93 ? 3.151 3.600 22.283 1.00 91.81 93 ASP A N 1
ATOM 682 C CA . ASP A 1 93 ? 2.612 2.954 23.475 1.00 91.81 93 ASP A CA 1
ATOM 683 C C . ASP A 1 93 ? 1.349 2.166 23.111 1.00 91.81 93 ASP A C 1
ATOM 685 O O . ASP A 1 93 ? 0.376 2.723 22.611 1.00 91.81 93 ASP A O 1
ATOM 689 N N . ILE A 1 94 ? 1.388 0.853 23.340 1.00 93.25 94 ILE A N 1
ATOM 690 C CA . ILE A 1 94 ? 0.242 -0.055 23.163 1.00 93.25 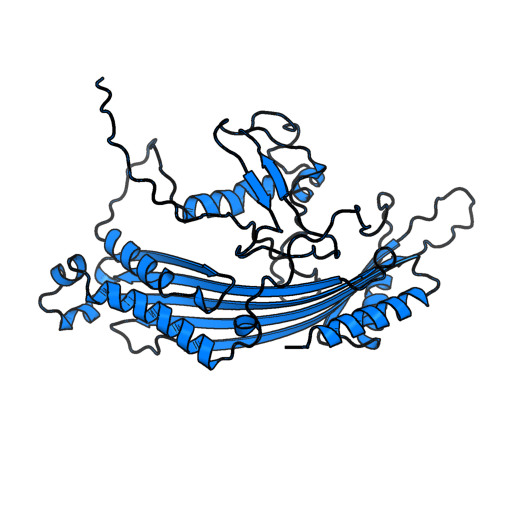94 ILE A CA 1
ATOM 691 C C . ILE A 1 94 ? -0.272 -0.601 24.496 1.00 93.25 94 ILE A C 1
ATOM 693 O O . ILE A 1 94 ? -1.100 -1.506 24.527 1.00 93.25 94 ILE A O 1
ATOM 697 N N . SER A 1 95 ? 0.248 -0.097 25.612 1.00 97.62 95 SER A N 1
ATOM 698 C CA . SER A 1 95 ? -0.223 -0.473 26.935 1.00 97.62 95 SER A CA 1
ATOM 699 C C . SER A 1 95 ? -1.607 0.117 27.211 1.00 97.62 95 SER A C 1
ATOM 701 O O . SER A 1 95 ? -2.093 1.016 26.519 1.00 97.62 95 SER A O 1
ATOM 703 N N . VAL A 1 96 ? -2.222 -0.343 28.299 1.00 97.69 96 VAL A N 1
ATOM 704 C CA . VAL A 1 96 ? -3.448 0.263 28.832 1.00 97.69 96 VAL A CA 1
ATOM 705 C C . VAL A 1 96 ? -3.264 1.762 29.107 1.00 97.69 96 VAL A C 1
ATOM 707 O O . VAL A 1 96 ? -4.230 2.516 29.006 1.00 97.69 96 VAL A O 1
ATOM 710 N N . GLU A 1 97 ? -2.042 2.233 29.374 1.00 98.06 97 GLU A N 1
ATOM 711 C CA . GLU A 1 97 ? -1.817 3.643 29.703 1.00 98.06 97 GLU A CA 1
ATOM 712 C C . GLU A 1 97 ? -1.825 4.502 28.437 1.00 98.06 97 GLU A C 1
ATOM 714 O O . GLU A 1 97 ? -2.382 5.603 28.445 1.00 98.06 97 GLU A O 1
ATOM 719 N N . GLY A 1 98 ? -1.353 3.940 27.322 1.00 96.50 98 GLY A N 1
ATOM 720 C CA . GLY A 1 98 ? -1.562 4.494 25.989 1.00 96.50 98 GLY A CA 1
ATOM 721 C C . GLY A 1 98 ? -3.047 4.571 25.631 1.00 96.50 98 GLY A C 1
ATOM 722 O O . GLY A 1 98 ? -3.514 5.609 25.162 1.00 96.50 98 GLY A O 1
ATOM 723 N N . VAL A 1 99 ? -3.830 3.532 25.947 1.00 97.50 99 VAL A N 1
ATOM 724 C CA . VAL A 1 99 ? -5.294 3.540 25.746 1.00 97.50 99 VAL A CA 1
ATOM 725 C C . VAL A 1 99 ? -5.973 4.617 26.600 1.00 97.50 99 VAL A C 1
ATOM 727 O O . VAL A 1 99 ? -6.850 5.323 26.104 1.00 97.50 99 VAL A O 1
ATOM 730 N N . LYS A 1 100 ? -5.565 4.794 27.864 1.00 98.38 100 LYS A N 1
ATOM 731 C CA . LYS A 1 100 ? -6.058 5.877 28.736 1.00 98.38 100 LYS A CA 1
ATOM 732 C C . LYS A 1 100 ? -5.778 7.250 28.131 1.00 98.38 100 LYS A C 1
ATOM 734 O O . LYS A 1 100 ? -6.689 8.068 28.029 1.00 98.38 100 LYS A O 1
ATOM 739 N N . SER A 1 101 ? -4.541 7.478 27.687 1.00 97.69 101 SER A N 1
ATOM 740 C CA . SER A 1 101 ? -4.138 8.726 27.028 1.00 97.69 101 SER A CA 1
ATOM 741 C C . SER A 1 101 ? -4.959 8.987 25.758 1.00 97.69 101 SER A C 1
ATOM 743 O O . SER A 1 101 ? -5.483 10.088 25.564 1.00 97.69 101 SER A O 1
ATOM 745 N N . ALA A 1 102 ? -5.145 7.961 24.923 1.00 92.50 102 ALA A N 1
ATOM 746 C CA . ALA A 1 102 ? -5.966 8.018 23.718 1.00 92.50 102 ALA A CA 1
ATOM 747 C C . ALA A 1 102 ? -7.439 8.336 24.034 1.00 92.50 102 ALA A C 1
ATOM 749 O O . ALA A 1 102 ? -8.029 9.207 23.393 1.00 92.50 102 ALA A O 1
ATOM 750 N N . LEU A 1 103 ? -8.024 7.720 25.064 1.00 97.69 103 LEU A N 1
ATOM 751 C CA . LEU A 1 103 ? -9.390 8.023 25.500 1.00 97.69 103 LEU A CA 1
ATOM 752 C C . LEU A 1 103 ? -9.522 9.458 26.031 1.00 97.69 103 LEU A C 1
ATOM 754 O O . LEU A 1 103 ? -10.500 10.140 25.729 1.00 97.69 103 LEU A O 1
ATOM 758 N N . ASP A 1 104 ? -8.543 9.956 26.784 1.00 97.94 104 ASP A N 1
ATOM 759 C CA . ASP A 1 104 ? -8.555 11.339 27.271 1.00 97.94 104 ASP 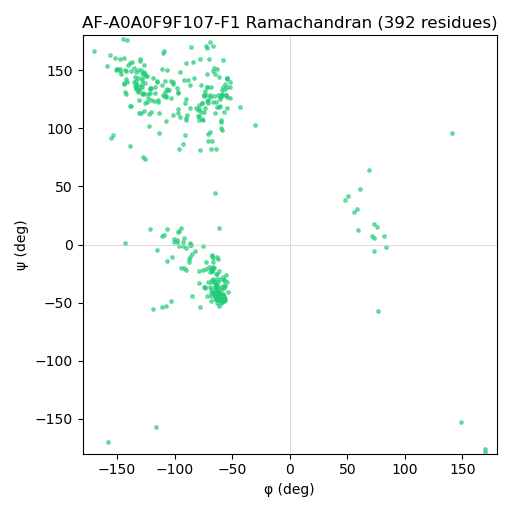A CA 1
ATOM 760 C C . ASP A 1 104 ? -8.463 12.353 26.123 1.00 97.94 104 ASP A C 1
ATOM 762 O O . ASP A 1 104 ? -9.110 13.405 26.166 1.00 97.94 104 ASP A O 1
ATOM 766 N N . LYS A 1 105 ? -7.699 12.039 25.070 1.00 96.00 105 LYS A N 1
ATOM 767 C CA . LYS A 1 105 ? -7.676 12.812 23.819 1.00 96.00 105 LYS A CA 1
ATOM 768 C C . LYS A 1 105 ? -9.037 12.755 23.115 1.00 96.00 105 LYS A C 1
ATOM 770 O O . LYS A 1 105 ? -9.568 13.812 22.776 1.00 96.00 105 LYS A O 1
ATOM 775 N N . ALA A 1 106 ? -9.646 11.570 23.008 1.00 91.25 106 ALA A N 1
ATOM 776 C CA . ALA A 1 106 ? -10.987 11.396 22.447 1.00 91.25 106 ALA A CA 1
ATOM 777 C C . ALA A 1 106 ? -12.031 12.236 23.198 1.00 91.25 106 ALA A C 1
ATOM 779 O O . ALA A 1 106 ? -12.806 12.953 22.573 1.00 91.25 106 ALA A O 1
ATOM 780 N N . ARG A 1 107 ? -11.999 12.241 24.537 1.00 95.62 107 ARG A N 1
ATOM 781 C CA . ARG A 1 107 ? -12.874 13.070 25.386 1.00 95.62 107 ARG A CA 1
ATOM 782 C C . ARG A 1 107 ? -12.708 14.565 25.132 1.00 95.62 107 ARG A C 1
ATOM 784 O O . ARG A 1 107 ? -13.704 15.284 25.070 1.00 95.62 107 ARG A O 1
ATOM 791 N N . LYS A 1 108 ? -11.469 15.041 24.991 1.00 95.31 108 LYS A N 1
ATOM 792 C CA . LYS A 1 108 ? -11.170 16.461 24.733 1.00 95.31 108 LYS A CA 1
ATOM 793 C C . LYS A 1 108 ? -11.615 16.904 23.341 1.00 95.31 108 LYS A C 1
ATOM 795 O O . LYS A 1 108 ? -12.103 18.020 23.201 1.00 95.31 108 LYS A O 1
ATOM 800 N N . GLY A 1 109 ? -11.445 16.041 22.340 1.00 90.50 109 GLY A N 1
ATOM 801 C CA . GLY A 1 109 ? -11.812 16.304 20.948 1.00 90.50 109 GLY A CA 1
ATOM 802 C C . GLY A 1 109 ? -13.261 15.969 20.591 1.00 90.50 109 GLY A C 1
ATOM 803 O O . GLY A 1 109 ? -13.628 16.104 19.429 1.00 90.50 109 GLY A O 1
ATOM 804 N N . ALA A 1 110 ? -14.077 15.505 21.545 1.00 91.56 110 ALA A N 1
ATOM 805 C CA . ALA A 1 110 ? -15.399 14.979 21.239 1.00 91.56 110 ALA A CA 1
ATOM 806 C C . ALA A 1 110 ? -16.378 16.064 20.765 1.00 91.56 110 ALA A C 1
ATOM 808 O O . ALA A 1 110 ? -16.598 17.067 21.452 1.00 91.56 110 ALA A O 1
ATOM 809 N N . VAL A 1 111 ? -17.032 15.819 19.629 1.00 89.25 111 VAL A N 1
ATOM 810 C CA . VAL A 1 111 ? -18.003 16.729 19.006 1.00 89.25 111 VAL A CA 1
ATOM 811 C C . VAL A 1 111 ? -19.384 16.082 19.000 1.00 89.25 111 VAL A C 1
ATOM 813 O O . VAL A 1 111 ? -19.518 14.880 18.795 1.00 89.25 111 VAL A O 1
ATOM 816 N N . ALA A 1 112 ? -20.424 16.877 19.257 1.00 88.12 112 ALA A N 1
ATOM 817 C CA . ALA A 1 112 ? -21.803 16.419 19.123 1.00 88.12 112 ALA A CA 1
ATOM 818 C C . ALA A 1 112 ? -22.147 16.235 17.639 1.00 88.12 112 ALA A C 1
ATOM 820 O O . ALA A 1 112 ? -22.036 17.186 16.865 1.00 88.12 112 ALA A O 1
ATOM 821 N N . ASP A 1 113 ? -22.595 15.039 17.271 1.00 81.38 113 ASP A N 1
ATOM 822 C CA . ASP A 1 113 ? -23.047 14.717 15.919 1.00 81.38 113 ASP A CA 1
ATOM 823 C C . ASP A 1 113 ? -24.501 14.210 15.981 1.00 81.38 113 ASP A C 1
ATOM 825 O O . ASP A 1 113 ? -24.741 13.068 16.378 1.00 81.38 113 ASP A O 1
ATOM 829 N N . PRO A 1 114 ? -25.492 15.053 15.631 1.00 82.25 114 PRO A N 1
ATOM 830 C CA . PRO A 1 114 ? -26.903 14.662 15.627 1.00 82.25 114 PRO A CA 1
ATOM 831 C C . PRO A 1 114 ? -27.261 13.591 14.585 1.00 82.25 114 PRO A C 1
ATOM 833 O O . PRO A 1 114 ? -28.312 12.952 14.698 1.00 82.25 114 PRO A O 1
ATOM 836 N N . GLU A 1 115 ? -26.439 13.420 13.548 1.00 81.06 115 GLU A N 1
ATOM 837 C CA . GLU A 1 115 ? -26.684 12.462 12.468 1.00 81.06 115 GLU A CA 1
ATOM 838 C C . GLU A 1 115 ? -26.036 11.102 12.742 1.00 81.06 115 GLU A C 1
ATOM 840 O O . GLU A 1 115 ? -26.500 10.092 12.197 1.00 81.06 115 GLU A O 1
ATOM 845 N N . PHE A 1 116 ? -25.045 11.057 13.638 1.00 82.31 116 PHE A N 1
ATOM 846 C CA . PHE A 1 116 ? -24.374 9.834 14.058 1.00 82.31 116 PHE A CA 1
ATOM 847 C C . PHE A 1 116 ? -25.365 8.773 14.560 1.00 82.31 116 PHE A C 1
ATOM 849 O O . PHE A 1 116 ? -26.306 9.053 15.308 1.00 82.31 116 PHE A O 1
ATOM 856 N N . LYS A 1 117 ? -25.157 7.526 14.122 1.00 84.81 117 LYS A N 1
ATOM 857 C CA . LYS A 1 117 ? -26.033 6.388 14.448 1.00 84.81 117 LYS A CA 1
ATOM 858 C C . LYS A 1 117 ? -25.367 5.381 15.369 1.00 84.81 117 LYS A C 1
ATOM 860 O O . LYS A 1 117 ? -25.946 5.035 16.392 1.00 84.81 117 LYS A O 1
ATOM 865 N N . SER A 1 118 ? -24.195 4.893 14.985 1.00 86.56 118 SER A N 1
ATOM 866 C CA . SER A 1 118 ? -23.398 3.947 15.761 1.00 86.56 118 SER A CA 1
ATOM 867 C C . SER A 1 118 ? -22.013 3.803 15.143 1.00 86.56 118 SER A C 1
ATOM 869 O O . SER A 1 118 ? -21.810 4.157 13.978 1.00 86.56 118 SER A O 1
ATOM 871 N N . LEU A 1 119 ? -21.093 3.203 15.892 1.00 86.12 119 LEU A N 1
ATOM 872 C CA . LEU A 1 119 ? -19.875 2.624 15.336 1.00 86.12 119 LEU A CA 1
ATOM 873 C C . LEU A 1 119 ? -20.212 1.419 14.444 1.00 86.12 119 LEU A C 1
ATOM 875 O O . LEU A 1 119 ? -21.364 0.963 14.388 1.00 86.12 119 LEU A O 1
ATOM 879 N N . ALA A 1 120 ? -19.204 0.915 13.733 1.00 84.38 120 ALA A N 1
ATOM 880 C CA . ALA A 1 120 ? -19.342 -0.218 12.830 1.00 84.38 120 ALA A CA 1
ATOM 881 C C . ALA A 1 120 ? -19.909 -1.452 13.548 1.00 84.38 120 ALA A C 1
ATOM 883 O O . ALA A 1 120 ? -19.545 -1.780 14.683 1.00 84.38 120 ALA A O 1
ATOM 884 N N . ARG A 1 121 ? -20.823 -2.152 12.870 1.00 88.50 121 ARG A N 1
ATOM 885 C CA . ARG A 1 121 ? -21.490 -3.351 13.390 1.00 88.50 121 ARG A CA 1
ATOM 886 C C . ARG A 1 121 ? -21.373 -4.499 12.392 1.00 88.50 121 ARG A C 1
ATOM 888 O O . ARG A 1 121 ? -21.421 -4.244 11.189 1.00 88.50 121 ARG A O 1
ATOM 895 N N . PRO A 1 122 ? -21.290 -5.756 12.864 1.00 87.56 122 PRO A N 1
ATOM 896 C CA . PRO A 1 122 ? -21.277 -6.916 11.983 1.00 87.56 122 PRO A CA 1
ATOM 897 C C . PRO A 1 122 ? -22.486 -6.939 11.045 1.00 87.56 122 PRO A C 1
ATOM 899 O O . PRO A 1 122 ? -23.633 -6.865 11.487 1.00 87.56 122 PRO A O 1
ATOM 902 N N . THR A 1 123 ? -22.227 -7.102 9.750 1.00 81.19 123 THR A N 1
ATOM 903 C CA . THR A 1 123 ? -23.245 -7.207 8.690 1.00 81.19 123 THR A CA 1
ATOM 904 C C . THR A 1 123 ? -23.680 -8.654 8.424 1.00 81.19 123 THR A C 1
ATOM 906 O O . THR A 1 123 ? -24.566 -8.897 7.608 1.00 81.19 123 THR A O 1
ATOM 909 N N . GLY A 1 124 ? -23.073 -9.629 9.115 1.00 83.50 124 GLY A N 1
ATOM 910 C CA . GLY A 1 124 ? -23.287 -11.068 8.903 1.00 83.50 124 GLY A CA 1
ATOM 911 C C . GLY A 1 124 ? -22.451 -11.665 7.766 1.00 83.50 124 GLY A C 1
ATOM 912 O O . GLY A 1 124 ? -22.504 -12.873 7.532 1.00 83.50 124 GLY A O 1
ATOM 913 N N . GLU A 1 125 ? -21.665 -10.843 7.071 1.00 85.94 125 GLU A N 1
ATOM 914 C CA . GLU A 1 125 ? -20.701 -11.305 6.079 1.00 85.94 125 GLU A CA 1
ATOM 915 C C . GLU A 1 125 ? -19.574 -12.101 6.743 1.00 85.94 125 GLU A C 1
ATOM 917 O O . GLU A 1 125 ? -19.203 -11.867 7.893 1.00 85.94 125 GLU A O 1
ATOM 922 N N . GLN A 1 126 ? -19.030 -13.069 6.009 1.00 87.19 126 GLN A N 1
ATOM 923 C CA . GLN A 1 126 ? -17.907 -13.877 6.473 1.00 87.19 126 GLN A CA 1
ATOM 924 C C . GLN A 1 126 ? -16.616 -13.417 5.812 1.00 87.19 126 GLN A C 1
ATOM 926 O O . GLN A 1 126 ? -16.584 -13.139 4.611 1.00 87.19 126 GLN A O 1
ATOM 931 N N . ARG A 1 127 ? -15.535 -13.408 6.594 1.00 90.25 127 ARG A N 1
ATOM 932 C CA . ARG A 1 127 ? -14.182 -13.160 6.100 1.00 90.25 127 ARG A CA 1
ATOM 933 C C . ARG A 1 127 ? -13.797 -14.223 5.074 1.00 90.25 127 ARG A C 1
ATOM 935 O O . ARG A 1 127 ? -13.746 -15.408 5.388 1.00 90.25 127 ARG A O 1
ATOM 942 N N . LYS A 1 128 ? -13.522 -13.783 3.845 1.00 90.31 128 LYS A N 1
ATOM 943 C CA . LYS A 1 128 ? -13.136 -14.659 2.722 1.00 90.31 128 LYS A CA 1
ATOM 944 C C . LYS A 1 128 ? -11.628 -14.795 2.552 1.00 90.31 128 LYS A C 1
ATOM 946 O O . LYS A 1 128 ? -11.177 -15.738 1.910 1.00 90.31 128 LYS A O 1
ATOM 951 N N . LEU A 1 129 ? -10.868 -13.849 3.099 1.00 88.81 129 LEU A N 1
ATOM 952 C CA . LEU A 1 129 ? -9.429 -13.757 2.912 1.00 88.81 129 LEU A CA 1
ATOM 953 C C . LEU A 1 129 ? -8.721 -13.812 4.273 1.00 88.81 129 LEU A C 1
ATOM 955 O O . LEU A 1 129 ? -8.863 -12.908 5.096 1.00 88.81 129 LEU A O 1
ATOM 959 N N . ALA A 1 130 ? -7.985 -14.898 4.501 1.00 87.88 130 ALA A N 1
ATOM 960 C CA . ALA A 1 130 ? -7.180 -15.173 5.689 1.00 87.88 130 ALA A CA 1
ATOM 961 C C . ALA A 1 130 ? -5.847 -15.802 5.254 1.00 87.88 130 ALA A C 1
ATOM 963 O O . ALA A 1 130 ? -5.774 -16.359 4.158 1.00 87.88 130 ALA A O 1
ATOM 964 N N . ASP A 1 131 ? -4.809 -15.677 6.084 1.00 85.88 131 ASP A N 1
ATOM 965 C CA . ASP A 1 131 ? -3.483 -16.288 5.879 1.00 85.88 131 ASP A CA 1
ATOM 966 C C . ASP A 1 131 ? -2.899 -16.090 4.466 1.00 85.88 131 ASP A C 1
ATOM 968 O O . ASP A 1 131 ? -2.293 -16.983 3.875 1.00 85.88 131 ASP A O 1
ATOM 972 N N . TYR A 1 132 ? -3.112 -14.907 3.888 1.00 87.81 132 TYR A N 1
ATOM 973 C CA . TYR A 1 132 ? -2.796 -14.612 2.485 1.00 87.81 132 TYR A CA 1
ATOM 974 C C . TYR A 1 132 ? -1.450 -13.900 2.292 1.00 87.81 132 TYR A C 1
ATOM 976 O O . TYR A 1 132 ? -1.067 -13.569 1.166 1.00 87.81 132 TYR A O 1
ATOM 984 N N . HIS A 1 133 ? -0.732 -13.683 3.390 1.00 84.12 133 HIS A N 1
ATOM 985 C CA . HIS A 1 133 ? 0.534 -12.959 3.440 1.00 84.12 133 HIS A CA 1
ATOM 986 C C . HIS A 1 133 ? 1.708 -13.885 3.249 1.00 84.12 133 HIS A C 1
ATOM 988 O O . HIS A 1 133 ? 1.630 -15.074 3.547 1.00 84.12 133 HIS A O 1
ATOM 994 N N . ASP A 1 134 ? 2.822 -13.329 2.789 1.00 88.50 134 ASP A N 1
ATOM 995 C CA . ASP A 1 134 ? 4.099 -14.024 2.819 1.00 88.50 134 ASP A CA 1
ATOM 996 C C . ASP A 1 134 ? 4.820 -13.722 4.145 1.00 88.50 134 ASP A C 1
ATOM 998 O O . ASP A 1 134 ? 5.315 -12.602 4.327 1.00 88.50 134 ASP A O 1
ATOM 1002 N N . PRO A 1 135 ? 4.931 -14.697 5.072 1.00 88.94 135 PRO A N 1
ATOM 1003 C CA . PRO A 1 135 ? 5.613 -14.492 6.349 1.00 88.94 135 PRO A CA 1
ATOM 1004 C C . PRO A 1 135 ? 7.067 -14.048 6.171 1.00 88.94 135 PRO A C 1
ATOM 1006 O O . PRO A 1 135 ? 7.597 -13.314 6.999 1.00 88.94 135 PRO A O 1
ATOM 1009 N N . LYS A 1 136 ? 7.707 -14.423 5.054 1.00 91.00 136 LYS A N 1
ATOM 1010 C CA . LYS A 1 136 ? 9.085 -14.016 4.758 1.00 91.00 136 LYS A CA 1
ATOM 1011 C C . LYS A 1 136 ? 9.205 -12.515 4.537 1.00 91.00 136 LYS A C 1
ATOM 1013 O O . LYS A 1 136 ? 10.235 -11.941 4.869 1.00 91.00 136 LYS A O 1
ATOM 1018 N N . VAL A 1 137 ? 8.169 -11.878 3.987 1.00 91.00 137 VAL A N 1
ATOM 1019 C CA . VAL A 1 137 ? 8.166 -10.425 3.789 1.00 91.00 137 VAL A CA 1
ATOM 1020 C C . VAL A 1 137 ? 7.972 -9.715 5.124 1.00 91.00 137 VAL A C 1
ATOM 1022 O O . VAL A 1 137 ? 8.624 -8.705 5.351 1.00 91.00 137 VAL A O 1
ATOM 1025 N N . LEU A 1 138 ? 7.164 -10.262 6.040 1.00 89.12 138 LEU A N 1
ATOM 1026 C CA . LEU A 1 138 ? 6.974 -9.731 7.403 1.00 89.12 138 LEU A CA 1
ATOM 1027 C C . LEU A 1 138 ? 8.222 -9.860 8.298 1.00 89.12 138 LEU A C 1
ATOM 1029 O O . LEU A 1 138 ? 8.355 -9.136 9.285 1.00 89.12 138 LEU A O 1
ATOM 1033 N N . GLU A 1 139 ? 9.137 -10.766 7.957 1.00 88.81 139 GLU A N 1
ATOM 1034 C CA . GLU A 1 139 ? 10.382 -11.029 8.695 1.00 88.81 139 GLU A CA 1
ATOM 1035 C C . GLU A 1 139 ? 11.643 -10.545 7.962 1.00 88.81 139 GLU A C 1
ATOM 1037 O O . GLU A 1 139 ? 12.763 -10.838 8.394 1.00 88.81 139 GLU A O 1
ATOM 1042 N N . ILE A 1 140 ? 11.471 -9.812 6.858 1.00 88.75 140 ILE A N 1
ATOM 1043 C CA . ILE A 1 140 ? 12.577 -9.394 6.000 1.00 88.75 140 ILE A CA 1
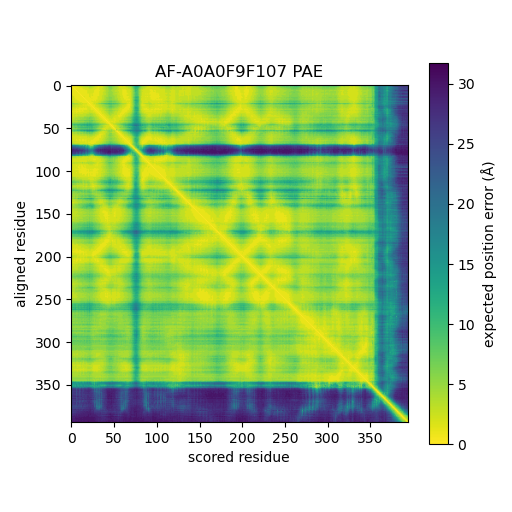ATOM 1044 C C . ILE A 1 140 ? 13.575 -8.500 6.752 1.00 88.75 140 ILE A C 1
ATOM 1046 O O . ILE A 1 140 ? 13.189 -7.692 7.605 1.00 88.75 140 ILE A O 1
ATOM 1050 N N . LYS A 1 141 ? 14.867 -8.645 6.441 1.00 83.81 141 LYS A N 1
ATOM 1051 C CA . LYS A 1 141 ? 15.956 -7.880 7.061 1.00 83.81 141 LYS A CA 1
ATOM 1052 C C . LYS A 1 141 ? 16.565 -6.889 6.075 1.00 83.81 141 LYS A C 1
ATOM 1054 O O . LYS A 1 141 ? 16.424 -7.022 4.863 1.00 83.81 141 LYS A O 1
ATOM 1059 N N . ASP A 1 142 ? 17.337 -5.941 6.602 1.00 85.44 142 ASP A N 1
ATOM 1060 C CA . ASP A 1 142 ? 18.012 -4.918 5.794 1.00 85.44 142 ASP A CA 1
ATOM 1061 C C . ASP A 1 142 ? 18.937 -5.516 4.713 1.00 85.44 142 ASP A C 1
ATOM 1063 O O . ASP A 1 142 ? 19.076 -4.943 3.637 1.00 85.44 142 ASP A O 1
ATOM 1067 N N . VAL A 1 143 ? 19.537 -6.691 4.954 1.00 86.44 143 VAL A N 1
ATOM 1068 C CA . VAL A 1 143 ? 20.361 -7.387 3.945 1.00 86.44 143 VAL A CA 1
ATOM 1069 C C . VAL A 1 143 ? 19.536 -7.849 2.741 1.00 86.44 143 VAL A C 1
ATOM 1071 O O . VAL A 1 143 ? 19.939 -7.629 1.603 1.00 86.44 143 VAL A O 1
ATOM 1074 N N . ASP A 1 144 ? 18.347 -8.406 2.978 1.00 88.88 144 ASP A N 1
ATOM 1075 C CA . ASP A 1 144 ? 17.454 -8.867 1.913 1.00 88.88 144 ASP A CA 1
ATOM 1076 C C . ASP A 1 144 ? 16.893 -7.674 1.115 1.00 88.88 144 ASP A C 1
ATOM 1078 O O . ASP A 1 144 ? 16.668 -7.774 -0.091 1.00 88.88 144 ASP A O 1
ATOM 1082 N N . LEU A 1 145 ? 16.699 -6.525 1.777 1.00 91.62 145 LEU A N 1
ATOM 1083 C CA . LEU A 1 145 ? 16.305 -5.265 1.141 1.00 91.62 145 LEU A CA 1
ATOM 1084 C C . LEU A 1 145 ? 17.394 -4.747 0.187 1.00 91.62 145 LEU A C 1
ATOM 1086 O O . LEU A 1 145 ? 17.087 -4.327 -0.929 1.00 91.62 145 LEU A O 1
ATOM 1090 N N . VAL A 1 146 ? 18.664 -4.794 0.598 1.00 93.12 146 VAL A N 1
ATOM 1091 C CA . VAL A 1 146 ? 19.798 -4.414 -0.263 1.00 93.12 146 VAL A CA 1
ATOM 1092 C C . VAL A 1 146 ? 19.904 -5.35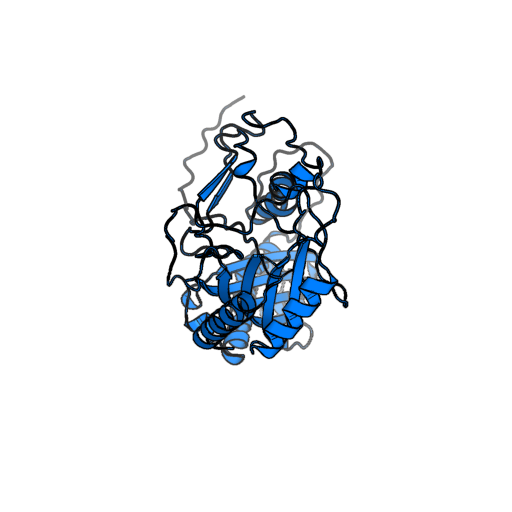5 -1.466 1.00 93.12 146 VAL A C 1
ATOM 1094 O O . VAL A 1 146 ? 20.072 -4.887 -2.595 1.00 93.12 146 VAL A O 1
ATOM 1097 N N . ASP A 1 147 ? 19.733 -6.661 -1.258 1.00 94.00 147 ASP A N 1
ATOM 1098 C CA . ASP A 1 147 ? 19.715 -7.652 -2.341 1.00 94.00 147 ASP A CA 1
ATOM 1099 C C . ASP A 1 147 ? 18.549 -7.426 -3.314 1.00 94.00 147 ASP A C 1
ATOM 1101 O O . ASP A 1 147 ? 18.717 -7.556 -4.532 1.00 94.00 147 ASP A O 1
ATOM 1105 N N . ALA A 1 148 ? 17.374 -7.046 -2.805 1.00 94.69 148 ALA A N 1
ATOM 1106 C CA . ALA A 1 148 ? 16.225 -6.655 -3.616 1.00 94.69 148 ALA A CA 1
ATOM 1107 C C . ALA A 1 148 ? 16.539 -5.416 -4.475 1.00 94.69 148 ALA A C 1
ATOM 1109 O O . ALA A 1 148 ? 16.263 -5.417 -5.676 1.00 94.69 148 ALA A O 1
ATOM 1110 N N . GLY A 1 149 ? 17.196 -4.402 -3.904 1.00 96.00 149 GLY A N 1
ATOM 1111 C CA . GLY A 1 149 ? 17.669 -3.232 -4.647 1.00 96.00 149 GLY A CA 1
ATOM 1112 C C . GLY A 1 149 ? 18.639 -3.602 -5.774 1.00 96.00 149 GLY A C 1
ATOM 1113 O O . GLY A 1 149 ? 18.432 -3.236 -6.935 1.00 96.00 149 GLY A O 1
ATOM 1114 N N . TRP A 1 150 ? 19.658 -4.412 -5.469 1.00 97.12 150 TRP A N 1
ATOM 1115 C CA . TRP A 1 150 ? 20.617 -4.883 -6.473 1.00 97.12 150 TRP A CA 1
ATOM 1116 C C . TRP A 1 150 ? 19.977 -5.759 -7.545 1.00 97.12 150 TRP A C 1
ATOM 1118 O O . TRP A 1 150 ? 20.385 -5.690 -8.705 1.00 97.12 150 TRP A O 1
ATOM 1128 N N . ARG A 1 151 ? 18.973 -6.574 -7.205 1.00 96.94 151 ARG A N 1
ATOM 1129 C CA . ARG A 1 151 ? 18.228 -7.384 -8.181 1.00 96.94 151 ARG A CA 1
ATOM 1130 C C . ARG A 1 151 ? 17.629 -6.506 -9.275 1.00 96.94 151 ARG A C 1
ATOM 1132 O O . ARG A 1 151 ? 17.832 -6.802 -10.455 1.00 96.94 151 ARG A O 1
ATOM 1139 N N . VAL A 1 152 ? 16.968 -5.420 -8.881 1.00 97.56 152 VAL A N 1
ATOM 1140 C CA . VAL A 1 152 ? 16.313 -4.478 -9.794 1.00 97.56 152 VAL A CA 1
ATOM 1141 C C . VAL A 1 152 ? 17.334 -3.702 -10.627 1.00 97.56 152 VAL A C 1
ATOM 1143 O O . VAL A 1 152 ? 17.232 -3.687 -11.857 1.00 97.56 152 VAL A O 1
ATOM 1146 N N . VAL A 1 153 ? 18.369 -3.134 -9.993 1.00 97.75 153 VAL A N 1
ATOM 1147 C CA . VAL A 1 153 ? 19.448 -2.416 -10.701 1.00 97.75 153 VAL A CA 1
ATOM 1148 C C . VAL A 1 153 ? 20.116 -3.330 -11.728 1.00 97.75 153 VAL A C 1
ATOM 1150 O O . VAL A 1 153 ? 20.232 -2.974 -12.899 1.00 97.75 153 VAL A O 1
ATOM 1153 N N . ASN A 1 154 ? 20.479 -4.553 -11.338 1.00 97.81 154 ASN A N 1
ATOM 1154 C CA . ASN A 1 154 ? 21.109 -5.508 -12.246 1.00 97.81 154 ASN A CA 1
ATOM 1155 C C . ASN A 1 154 ? 20.191 -5.910 -13.414 1.00 97.81 154 ASN A C 1
ATOM 1157 O O . ASN A 1 154 ? 20.692 -6.205 -14.499 1.00 97.81 154 ASN A O 1
ATOM 1161 N N . GLY A 1 155 ? 18.866 -5.907 -13.224 1.00 97.88 155 GLY A N 1
ATOM 1162 C CA . GLY A 1 155 ? 17.891 -6.092 -14.304 1.00 97.88 155 GLY A CA 1
ATOM 1163 C C . GLY A 1 155 ? 18.007 -5.023 -15.383 1.00 97.88 155 GLY A C 1
ATOM 1164 O O . GLY A 1 155 ? 18.146 -5.347 -16.565 1.00 97.88 155 GLY A O 1
ATOM 1165 N N . ALA A 1 156 ? 18.028 -3.756 -14.969 1.00 98.00 156 ALA A N 1
ATOM 1166 C CA . ALA A 1 156 ? 18.214 -2.620 -15.868 1.00 98.00 156 ALA A CA 1
ATOM 1167 C C . ALA A 1 156 ? 19.578 -2.671 -16.581 1.00 98.00 156 ALA A C 1
ATOM 1169 O O . ALA A 1 156 ? 19.655 -2.540 -17.804 1.00 98.00 156 ALA A O 1
ATOM 1170 N N . LEU A 1 157 ? 20.659 -2.940 -15.838 1.00 96.75 157 LEU A N 1
ATOM 1171 C CA . LEU A 1 157 ? 22.013 -3.004 -16.399 1.00 96.75 157 LEU A CA 1
ATOM 1172 C C . LEU A 1 157 ? 22.167 -4.114 -17.440 1.00 96.75 157 LEU A C 1
ATOM 1174 O O . LEU A 1 157 ? 22.766 -3.878 -18.488 1.00 96.75 157 LEU A O 1
ATOM 1178 N N . ARG A 1 158 ? 21.581 -5.295 -17.205 1.00 97.38 158 ARG A N 1
ATOM 1179 C CA . ARG A 1 158 ? 21.560 -6.379 -18.200 1.00 97.38 158 ARG A CA 1
ATOM 1180 C C . ARG A 1 158 ? 20.897 -5.939 -19.501 1.00 97.38 158 ARG A C 1
ATOM 1182 O O . ARG A 1 158 ? 21.410 -6.248 -20.576 1.00 97.38 158 ARG A O 1
ATOM 1189 N N . VAL A 1 159 ? 19.777 -5.219 -19.418 1.00 97.88 159 VAL A N 1
ATOM 1190 C CA . VAL A 1 159 ? 19.084 -4.691 -20.603 1.00 97.88 159 VAL A CA 1
ATOM 1191 C C . VAL A 1 159 ? 19.969 -3.699 -21.348 1.00 97.88 159 VAL A C 1
ATOM 1193 O O . VAL A 1 159 ? 20.124 -3.829 -22.558 1.00 97.88 159 VAL A O 1
ATOM 1196 N N . PHE A 1 160 ? 20.595 -2.751 -20.649 1.00 96.50 160 PHE A N 1
ATOM 1197 C CA . PHE A 1 160 ? 21.488 -1.794 -21.298 1.00 96.50 160 PHE A CA 1
ATOM 1198 C C . PHE A 1 160 ? 22.687 -2.466 -21.974 1.00 96.50 160 PHE A C 1
ATOM 1200 O O . PHE A 1 160 ? 22.983 -2.165 -23.127 1.00 96.50 160 PHE A O 1
ATOM 1207 N N . GLN A 1 161 ? 23.341 -3.410 -21.295 1.00 93.88 161 GLN A N 1
ATOM 1208 C CA . GLN A 1 161 ? 24.529 -4.105 -21.804 1.00 93.88 161 GLN A CA 1
ATOM 1209 C C . GLN A 1 161 ? 24.249 -4.983 -23.027 1.00 93.88 161 GLN A C 1
ATOM 1211 O O . GLN A 1 161 ? 25.127 -5.166 -23.865 1.00 93.88 161 GLN A O 1
ATOM 1216 N N . THR A 1 162 ? 23.043 -5.545 -23.124 1.00 94.62 162 THR A N 1
ATOM 1217 C CA . THR A 1 162 ? 22.648 -6.444 -24.223 1.00 94.62 162 THR A CA 1
ATOM 1218 C C . THR A 1 162 ? 21.865 -5.735 -25.330 1.00 94.62 162 THR A C 1
ATOM 1220 O O . THR A 1 162 ? 21.419 -6.377 -26.280 1.00 94.62 162 THR A O 1
ATOM 1223 N N . SER A 1 163 ? 21.699 -4.414 -25.227 1.00 95.50 163 SER A N 1
ATOM 1224 C CA . SER A 1 163 ? 20.933 -3.613 -26.178 1.00 95.50 163 SER A CA 1
ATOM 1225 C C . SER A 1 163 ? 21.716 -3.357 -27.466 1.00 95.50 163 SER A C 1
ATOM 1227 O O . SER A 1 163 ? 22.693 -2.608 -27.477 1.00 95.50 163 SER A O 1
ATOM 1229 N N . GLU A 1 164 ? 21.238 -3.917 -28.578 1.00 93.94 164 GLU A N 1
ATOM 1230 C CA . GLU A 1 164 ? 21.757 -3.617 -29.917 1.00 93.94 164 GLU A CA 1
ATOM 1231 C C . GLU A 1 164 ? 21.605 -2.125 -30.293 1.00 93.94 164 GLU A C 1
ATOM 1233 O O . GLU A 1 164 ? 22.595 -1.543 -30.740 1.00 93.94 164 GLU A O 1
ATOM 1238 N N . PRO A 1 165 ? 20.454 -1.450 -30.057 1.00 93.12 165 PRO A N 1
ATOM 1239 C CA . PRO A 1 165 ? 20.335 -0.013 -30.308 1.00 93.12 165 PRO A CA 1
ATOM 1240 C C . PRO A 1 165 ? 21.410 0.827 -29.614 1.00 93.12 165 PRO A C 1
ATOM 1242 O O . PRO A 1 165 ? 21.953 1.733 -30.236 1.00 9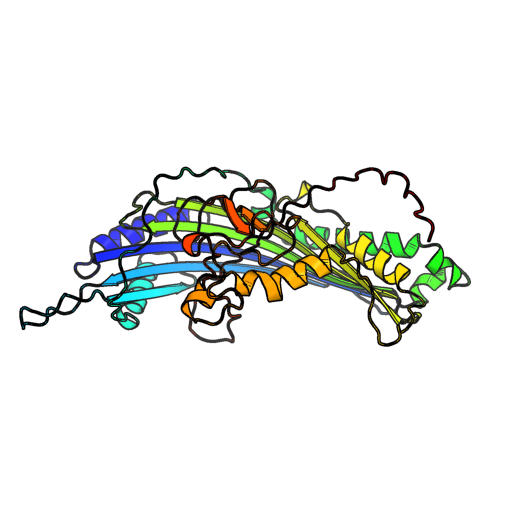3.12 165 PRO A O 1
ATOM 1245 N N . LEU A 1 166 ? 21.755 0.514 -28.359 1.00 94.12 166 LEU A N 1
ATOM 1246 C CA . LEU A 1 166 ? 22.814 1.235 -27.644 1.00 94.12 166 LEU A CA 1
ATOM 1247 C C . LEU A 1 166 ? 24.207 0.863 -28.146 1.00 94.12 166 LEU A C 1
ATOM 1249 O O . LEU A 1 166 ? 25.064 1.736 -28.260 1.00 94.12 166 LEU A O 1
ATOM 1253 N N . GLY A 1 167 ? 24.426 -0.410 -28.482 1.00 92.44 167 GLY A N 1
ATOM 1254 C CA . GLY A 1 167 ? 25.670 -0.868 -29.097 1.00 92.44 167 GLY A CA 1
ATOM 1255 C C . GLY A 1 167 ? 25.991 -0.122 -30.393 1.00 92.44 167 GLY A C 1
ATOM 1256 O O . GLY A 1 167 ? 27.146 0.209 -30.631 1.00 92.44 167 GLY A O 1
ATOM 1257 N N . ASN A 1 168 ? 24.971 0.228 -31.182 1.00 93.25 168 ASN A N 1
ATOM 1258 C CA . ASN A 1 168 ? 25.131 0.984 -32.428 1.00 93.25 168 ASN A CA 1
ATOM 1259 C C . ASN A 1 168 ? 25.479 2.471 -32.223 1.00 93.25 168 ASN A C 1
ATOM 1261 O O . ASN A 1 168 ? 25.908 3.127 -33.173 1.00 93.25 168 ASN A O 1
ATOM 1265 N N . LEU A 1 169 ? 25.310 3.012 -31.011 1.00 92.81 169 LEU A N 1
ATOM 1266 C CA . LEU A 1 169 ? 25.664 4.398 -30.673 1.00 92.81 169 LEU A CA 1
ATOM 1267 C C . LEU A 1 169 ? 27.131 4.554 -30.248 1.00 92.81 169 LEU A C 1
ATOM 1269 O O . LEU A 1 169 ? 27.618 5.677 -30.116 1.00 92.81 169 LEU A O 1
ATOM 1273 N N . VAL A 1 170 ? 27.846 3.448 -30.022 1.00 92.38 170 VAL A N 1
ATOM 1274 C CA . VAL A 1 170 ? 29.234 3.455 -29.548 1.00 92.38 170 VAL A CA 1
ATOM 1275 C C . VAL A 1 170 ? 30.149 2.667 -30.478 1.00 92.38 170 VAL A C 1
ATOM 1277 O O . VAL A 1 170 ? 29.784 1.644 -31.039 1.00 92.38 170 VAL A O 1
ATOM 1280 N N . GLU A 1 171 ? 31.393 3.126 -30.624 1.00 88.12 171 GLU A N 1
ATOM 1281 C CA . GLU A 1 171 ? 32.380 2.459 -31.489 1.00 88.12 171 GLU A CA 1
ATOM 1282 C C . GLU A 1 171 ? 32.791 1.074 -30.968 1.00 88.12 171 GLU A C 1
ATOM 1284 O O . GLU A 1 171 ? 33.216 0.216 -31.742 1.00 88.12 171 GLU A O 1
ATOM 1289 N N . ARG A 1 172 ? 32.753 0.886 -29.641 1.00 90.38 172 ARG A N 1
ATOM 1290 C CA . ARG A 1 172 ? 33.134 -0.353 -28.957 1.00 90.38 172 ARG A CA 1
ATOM 1291 C C . ARG A 1 172 ? 32.284 -0.558 -27.697 1.00 90.38 172 ARG A C 1
ATOM 1293 O O . ARG A 1 172 ? 31.936 0.442 -27.062 1.00 90.38 172 ARG A O 1
ATOM 1300 N N . PRO A 1 173 ? 32.009 -1.809 -27.283 1.00 85.44 173 PRO A N 1
ATOM 1301 C CA . PRO A 1 173 ? 31.184 -2.100 -26.107 1.00 85.44 173 PRO A CA 1
ATOM 1302 C C . PRO A 1 173 ? 31.689 -1.466 -24.804 1.00 85.44 173 PRO A C 1
ATOM 1304 O O . PRO A 1 173 ? 30.887 -1.112 -23.945 1.00 85.44 173 PRO A O 1
ATOM 1307 N N . GLU A 1 174 ? 33.000 -1.267 -24.647 1.00 87.75 174 GLU A N 1
ATOM 1308 C CA . GLU A 1 174 ? 33.581 -0.682 -23.429 1.00 87.75 174 GLU A CA 1
ATOM 1309 C C . GLU A 1 174 ? 33.209 0.796 -23.243 1.00 87.75 174 GLU A C 1
ATOM 1311 O O . GLU A 1 174 ? 33.263 1.304 -22.126 1.00 87.75 174 GLU A O 1
ATOM 1316 N N . LYS A 1 175 ? 32.802 1.481 -24.321 1.00 91.94 175 LYS A N 1
ATOM 1317 C CA . LYS A 1 175 ? 32.365 2.883 -24.287 1.00 91.94 175 LYS A CA 1
ATOM 1318 C C . LYS A 1 175 ? 30.882 3.050 -23.949 1.00 91.94 175 LYS A C 1
ATOM 1320 O O . LYS A 1 175 ? 30.410 4.179 -23.870 1.00 91.94 175 LYS A O 1
ATOM 1325 N N . LEU A 1 176 ? 30.131 1.966 -23.726 1.00 91.88 176 LEU A N 1
ATOM 1326 C CA . LEU A 1 176 ? 28.700 2.039 -23.394 1.00 91.88 176 LEU A CA 1
ATOM 1327 C C . LEU A 1 176 ? 28.439 2.895 -22.141 1.00 91.88 176 LEU A C 1
ATOM 1329 O O . LEU A 1 176 ? 27.449 3.620 -22.070 1.00 91.88 176 LEU A O 1
ATOM 1333 N N . SER A 1 177 ? 29.354 2.858 -21.168 1.00 90.81 177 SER A N 1
ATOM 1334 C CA . SER A 1 177 ? 29.274 3.675 -19.954 1.00 90.81 177 SER A CA 1
ATOM 1335 C C . SER A 1 177 ? 29.348 5.179 -20.231 1.00 90.81 177 SER A C 1
ATOM 1337 O O . SER A 1 177 ? 28.799 5.959 -19.453 1.00 90.81 177 SER A O 1
ATOM 1339 N N . GLU A 1 178 ? 29.959 5.597 -21.341 1.00 93.50 178 GLU A N 1
ATOM 1340 C CA . GLU A 1 178 ? 30.067 7.003 -21.729 1.00 93.50 178 GLU A CA 1
ATOM 1341 C C . GLU A 1 178 ? 28.720 7.603 -22.157 1.00 93.50 178 GLU A C 1
ATOM 1343 O O . GLU A 1 178 ? 28.580 8.825 -22.126 1.00 93.50 178 GLU A O 1
ATOM 1348 N N . LEU A 1 179 ? 27.725 6.776 -22.517 1.00 94.75 179 LEU A N 1
ATOM 1349 C CA . LEU A 1 179 ? 26.372 7.220 -22.892 1.00 94.75 179 LEU A CA 1
ATOM 1350 C C . LEU A 1 179 ? 25.574 7.824 -21.725 1.00 94.75 179 LEU A C 1
ATOM 1352 O O . LEU A 1 179 ? 24.504 8.391 -21.948 1.00 94.75 179 LEU A O 1
ATOM 1356 N N . GLY A 1 180 ? 26.081 7.709 -20.496 1.00 95.62 180 GLY A N 1
ATOM 1357 C CA . GLY A 1 180 ? 25.398 8.184 -19.299 1.00 95.62 180 GLY A CA 1
ATOM 1358 C C . GLY A 1 180 ? 24.150 7.361 -18.997 1.00 95.62 180 GLY A C 1
ATOM 1359 O O . GLY A 1 180 ? 23.027 7.852 -19.055 1.00 95.62 180 GLY A O 1
ATOM 1360 N N . LEU A 1 181 ? 24.355 6.080 -18.696 1.00 97.12 181 LEU A N 1
ATOM 1361 C CA . LEU A 1 181 ? 23.296 5.169 -18.281 1.00 97.12 181 LEU A CA 1
ATOM 1362 C C . LEU A 1 181 ? 22.977 5.426 -16.813 1.00 97.12 181 LEU A C 1
ATOM 1364 O O . LEU A 1 181 ? 23.854 5.294 -15.952 1.00 97.12 181 LEU A O 1
ATOM 1368 N N . ILE A 1 182 ? 21.730 5.785 -16.541 1.00 97.75 182 ILE A N 1
ATOM 1369 C CA . ILE A 1 182 ? 21.257 6.106 -15.196 1.00 97.75 182 ILE A CA 1
ATOM 1370 C C . ILE A 1 182 ? 20.115 5.159 -14.849 1.00 97.75 182 ILE A C 1
ATOM 1372 O O . ILE A 1 182 ? 19.215 4.954 -15.664 1.00 97.75 182 ILE A O 1
ATOM 1376 N N . VAL A 1 183 ? 20.144 4.592 -13.645 1.00 97.94 183 VAL A N 1
ATOM 1377 C CA . VAL A 1 183 ? 19.045 3.813 -13.062 1.00 97.94 183 VAL A CA 1
ATOM 1378 C C . VAL A 1 183 ? 18.785 4.372 -11.676 1.00 97.94 183 VAL A C 1
ATOM 1380 O O . VAL A 1 183 ? 19.632 4.263 -10.795 1.00 97.94 183 VAL A O 1
ATOM 1383 N N . SER A 1 184 ? 17.626 4.983 -11.482 1.00 97.06 184 SER A N 1
ATOM 1384 C CA . SER A 1 184 ? 17.238 5.592 -10.216 1.00 97.06 184 SER A CA 1
ATOM 1385 C C . SER A 1 184 ? 15.851 5.142 -9.790 1.00 97.06 184 SER A C 1
ATOM 1387 O O . SER A 1 184 ? 15.050 4.704 -10.615 1.00 97.06 184 SER A O 1
ATOM 1389 N N . GLY A 1 185 ? 15.559 5.231 -8.498 1.00 96.75 185 GLY A N 1
ATOM 1390 C CA . GLY A 1 185 ? 14.268 4.821 -7.963 1.00 96.75 185 GLY A CA 1
ATOM 1391 C C . GLY A 1 185 ? 14.369 4.295 -6.546 1.00 96.75 185 GLY A C 1
ATOM 1392 O O . GLY A 1 185 ? 15.288 4.646 -5.803 1.00 96.75 185 GLY A O 1
ATOM 1393 N N . ASP A 1 186 ? 13.442 3.421 -6.190 1.00 96.69 186 ASP A N 1
ATOM 1394 C CA . ASP A 1 186 ? 13.427 2.779 -4.886 1.00 96.69 186 ASP A CA 1
ATOM 1395 C C . ASP A 1 186 ? 12.858 1.362 -4.935 1.00 96.69 186 ASP A C 1
ATOM 1397 O O . ASP A 1 186 ? 12.135 0.981 -5.861 1.00 96.69 186 ASP A O 1
ATOM 1401 N N . VAL A 1 187 ? 13.210 0.590 -3.908 1.00 96.69 187 VAL A N 1
ATOM 1402 C CA . VAL A 1 187 ? 12.446 -0.580 -3.480 1.00 96.69 187 VAL A CA 1
ATOM 1403 C C . VAL A 1 187 ? 11.900 -0.280 -2.091 1.00 96.69 187 VAL A C 1
ATOM 1405 O O . VAL A 1 187 ? 12.664 0.003 -1.164 1.00 96.69 187 VAL A O 1
ATOM 1408 N N . THR A 1 188 ? 10.582 -0.362 -1.956 1.00 94.31 188 THR A N 1
ATOM 1409 C CA . THR A 1 188 ? 9.847 -0.123 -0.718 1.00 94.31 188 THR A CA 1
ATOM 1410 C C . THR A 1 188 ? 9.130 -1.398 -0.297 1.00 94.31 188 THR A C 1
ATOM 1412 O O . THR A 1 188 ? 8.412 -2.009 -1.086 1.00 94.31 188 THR A O 1
ATOM 1415 N N . ILE A 1 189 ? 9.290 -1.793 0.960 1.00 93.19 189 ILE A N 1
ATOM 1416 C CA . ILE A 1 189 ? 8.582 -2.907 1.578 1.00 93.19 189 ILE A CA 1
ATOM 1417 C C . ILE A 1 189 ? 7.757 -2.368 2.734 1.00 93.19 189 ILE A C 1
ATOM 1419 O O . ILE A 1 189 ? 8.285 -1.747 3.658 1.00 93.19 189 ILE A O 1
ATOM 1423 N N . LEU A 1 190 ? 6.460 -2.629 2.672 1.00 91.88 190 LEU A N 1
ATOM 1424 C CA . LEU A 1 190 ? 5.507 -2.329 3.723 1.00 91.88 190 LEU A CA 1
ATOM 1425 C C . LEU A 1 190 ? 5.146 -3.624 4.430 1.00 91.88 190 LEU A C 1
ATOM 1427 O O . LEU A 1 190 ? 4.860 -4.641 3.799 1.00 91.88 190 LEU A O 1
ATOM 1431 N N . GLN A 1 191 ? 5.175 -3.566 5.748 1.00 91.25 191 GLN A N 1
ATOM 1432 C CA . GLN A 1 191 ? 4.775 -4.631 6.644 1.00 91.25 191 GLN A CA 1
ATOM 1433 C C . GLN A 1 191 ? 3.753 -4.028 7.598 1.00 91.25 191 GLN A C 1
ATOM 1435 O O . GLN A 1 191 ? 4.014 -2.990 8.198 1.00 91.25 191 GLN A O 1
ATOM 1440 N N . GLU A 1 192 ? 2.606 -4.657 7.767 1.00 91.25 192 GLU A N 1
ATOM 1441 C CA . GLU A 1 192 ? 1.539 -4.130 8.608 1.00 91.25 192 GLU A CA 1
ATOM 1442 C C . GLU A 1 192 ? 0.984 -5.243 9.478 1.00 91.25 192 GLU A C 1
ATOM 1444 O O . GLU A 1 192 ? 0.806 -6.380 9.039 1.00 91.25 192 GLU A O 1
ATOM 1449 N N . ARG A 1 193 ? 0.695 -4.902 10.724 1.00 92.19 193 ARG A N 1
ATOM 1450 C CA . ARG A 1 193 ? -0.052 -5.732 11.657 1.00 92.19 193 ARG A CA 1
ATOM 1451 C C . ARG A 1 193 ? -1.069 -4.859 12.338 1.00 92.19 193 ARG A C 1
ATOM 1453 O O . ARG A 1 193 ? -0.737 -3.757 12.780 1.00 92.19 193 ARG A O 1
ATOM 1460 N N . MET A 1 194 ? -2.283 -5.364 12.465 1.00 92.94 194 MET A N 1
ATOM 1461 C CA . MET A 1 194 ? -3.339 -4.645 13.147 1.00 92.94 194 MET A CA 1
ATOM 1462 C C . MET A 1 194 ? -4.227 -5.574 13.966 1.00 92.94 194 MET A C 1
ATOM 1464 O O . MET A 1 194 ? -4.444 -6.738 13.623 1.00 92.94 194 MET A O 1
ATOM 1468 N N . ALA A 1 195 ? -4.755 -5.021 15.047 1.00 95.62 195 ALA A N 1
ATOM 1469 C CA . ALA A 1 195 ? -5.807 -5.604 15.850 1.00 95.62 195 ALA A CA 1
ATOM 1470 C C . ALA A 1 195 ? -6.876 -4.538 16.095 1.00 95.62 195 ALA A C 1
ATOM 1472 O O . ALA A 1 195 ? -6.559 -3.363 16.287 1.00 95.62 195 ALA A O 1
ATOM 1473 N N . ILE A 1 196 ? -8.138 -4.941 16.103 1.00 94.44 196 ILE A N 1
ATOM 1474 C CA . ILE A 1 196 ? -9.260 -4.055 16.387 1.00 94.44 196 ILE A CA 1
ATOM 1475 C C . ILE A 1 196 ? -10.359 -4.804 17.113 1.00 94.44 196 ILE A C 1
ATOM 1477 O O . ILE A 1 196 ? -10.600 -5.985 16.872 1.00 94.44 196 ILE A O 1
ATOM 1481 N N . GLY A 1 197 ? -11.062 -4.109 17.988 1.00 95.06 197 GLY A N 1
ATOM 1482 C CA . GLY A 1 197 ? -12.339 -4.582 18.476 1.00 95.06 197 GLY A CA 1
ATOM 1483 C C . GLY A 1 197 ? -13.174 -3.423 18.972 1.00 95.06 197 GLY A C 1
ATOM 1484 O O . GLY A 1 197 ? -12.673 -2.329 19.233 1.00 95.06 197 GLY A O 1
ATOM 1485 N N . SER A 1 198 ? -14.463 -3.682 19.111 1.00 94.94 198 SER A N 1
ATOM 1486 C CA . SER A 1 198 ? -15.438 -2.691 19.540 1.00 94.94 198 SER A CA 1
ATOM 1487 C C . SER A 1 198 ? -16.473 -3.321 20.462 1.00 94.94 198 SER A C 1
ATOM 1489 O O . SER A 1 198 ? -16.476 -4.528 20.714 1.00 94.94 198 SER A O 1
ATOM 1491 N N . TYR A 1 199 ? -17.388 -2.521 20.998 1.00 95.62 199 TYR A N 1
ATOM 1492 C CA . TYR A 1 199 ? -18.492 -3.068 21.792 1.00 95.62 199 TYR A CA 1
ATOM 1493 C C . TYR A 1 199 ? -19.408 -3.965 20.952 1.00 95.62 199 TYR A C 1
ATOM 1495 O O . TYR A 1 199 ? -19.912 -4.965 21.464 1.00 95.62 199 TYR A O 1
ATOM 1503 N N . ALA A 1 200 ? -19.578 -3.636 19.667 1.00 92.62 200 ALA A N 1
ATOM 1504 C CA . ALA A 1 200 ? -20.341 -4.433 18.712 1.00 92.62 200 ALA A CA 1
ATOM 1505 C C . ALA A 1 200 ? -19.554 -5.647 18.180 1.00 92.62 200 ALA A C 1
ATOM 1507 O O . ALA A 1 200 ? -20.166 -6.625 17.753 1.00 92.62 200 ALA A O 1
ATOM 1508 N N . MET A 1 201 ? -18.218 -5.601 18.235 1.00 92.50 201 MET A N 1
ATOM 1509 C CA . MET A 1 201 ? -17.297 -6.677 17.845 1.00 92.50 201 MET A CA 1
ATOM 1510 C C . MET A 1 201 ? -16.334 -6.996 18.998 1.00 92.50 201 MET A C 1
ATOM 1512 O O . MET A 1 201 ? -15.166 -6.604 18.957 1.00 92.50 201 MET A O 1
ATOM 1516 N N . PRO A 1 202 ? -16.818 -7.667 20.066 1.00 89.31 202 PRO A N 1
ATOM 1517 C CA . PRO A 1 202 ? -16.017 -7.915 21.264 1.00 89.31 202 PRO A CA 1
ATOM 1518 C C . PRO A 1 202 ? -14.923 -8.970 21.054 1.00 89.31 202 PRO A C 1
ATOM 1520 O O . PRO A 1 202 ? -13.968 -9.012 21.828 1.00 89.31 202 PRO A O 1
ATOM 1523 N N . GLU A 1 203 ? -15.064 -9.827 20.040 1.00 93.69 203 GLU A N 1
ATOM 1524 C CA . GLU A 1 203 ? -13.983 -10.693 19.578 1.00 93.69 203 GLU A CA 1
ATOM 1525 C C . GLU A 1 203 ? -13.024 -9.873 18.716 1.00 93.69 203 GLU A C 1
ATOM 1527 O O . GLU A 1 203 ? -13.411 -9.358 17.664 1.00 93.69 203 GLU A O 1
ATOM 1532 N N . VAL A 1 204 ? -11.778 -9.753 19.178 1.00 96.31 204 VAL A N 1
ATOM 1533 C CA . VAL A 1 204 ? -10.744 -8.964 18.504 1.00 96.31 204 VAL A CA 1
ATOM 1534 C C . VAL A 1 204 ? -10.492 -9.527 17.108 1.00 96.31 204 VAL A C 1
ATOM 1536 O O . VAL A 1 204 ? -10.185 -10.706 16.946 1.00 96.31 204 VAL A O 1
ATOM 1539 N N . GLN A 1 205 ? -10.613 -8.665 16.107 1.00 94.06 205 GLN A N 1
ATOM 1540 C CA . GLN A 1 205 ? -10.278 -8.957 14.722 1.00 94.06 205 GLN A CA 1
ATOM 1541 C C . GLN A 1 205 ? -8.828 -8.564 14.462 1.00 94.06 205 GLN A C 1
ATOM 1543 O O . GLN A 1 205 ? -8.351 -7.539 14.953 1.00 94.06 205 GLN A O 1
ATOM 1548 N N . THR A 1 206 ? -8.125 -9.367 13.673 1.00 94.38 206 THR A N 1
ATOM 1549 C CA . THR A 1 206 ? -6.716 -9.143 13.351 1.00 94.38 206 THR A CA 1
ATOM 1550 C C . THR A 1 206 ? -6.451 -9.310 11.864 1.00 94.38 206 THR A C 1
ATOM 1552 O O . THR A 1 206 ? -7.094 -10.110 11.175 1.00 94.38 206 THR A O 1
ATOM 1555 N N . ASP A 1 207 ? -5.477 -8.558 11.368 1.00 92.50 207 ASP A N 1
ATOM 1556 C CA . ASP A 1 207 ? -4.923 -8.746 10.034 1.00 92.50 207 ASP A CA 1
ATOM 1557 C C . ASP A 1 207 ? -3.427 -8.476 10.054 1.00 92.50 207 ASP A C 1
ATOM 1559 O O . ASP A 1 207 ? -2.923 -7.661 10.832 1.00 92.50 207 ASP A O 1
ATOM 1563 N N . GLU A 1 208 ? -2.727 -9.154 9.163 1.00 92.06 208 GLU A N 1
ATOM 1564 C CA . GLU A 1 208 ? -1.369 -8.781 8.787 1.00 92.06 208 GLU A CA 1
ATOM 1565 C C . GLU A 1 208 ? -1.427 -8.239 7.359 1.00 92.06 208 GLU A C 1
ATOM 1567 O O . GLU A 1 208 ? -2.459 -8.345 6.707 1.00 92.06 208 GLU A O 1
ATOM 1572 N N . SER A 1 209 ? -0.388 -7.581 6.862 1.00 89.75 209 SER A N 1
ATOM 1573 C CA . SER A 1 209 ? -0.184 -7.444 5.425 1.00 89.75 209 SER A CA 1
ATOM 1574 C C . SER A 1 209 ? 1.242 -7.139 5.054 1.00 89.75 209 SER A C 1
ATOM 1576 O O . SER A 1 209 ? 1.992 -6.581 5.849 1.00 89.75 209 SER A O 1
ATOM 1578 N N . ALA A 1 210 ? 1.616 -7.532 3.842 1.00 90.25 210 ALA A N 1
ATOM 1579 C CA . ALA A 1 210 ? 2.930 -7.243 3.318 1.00 90.25 210 ALA A CA 1
ATOM 1580 C C . ALA A 1 210 ? 2.872 -6.897 1.832 1.00 90.25 210 ALA A C 1
ATOM 1582 O O . ALA A 1 210 ? 2.137 -7.516 1.058 1.00 90.25 210 ALA A O 1
ATOM 1583 N N . LEU A 1 211 ? 3.671 -5.911 1.441 1.00 90.81 211 LEU A N 1
ATOM 1584 C CA . LEU A 1 211 ? 3.756 -5.413 0.077 1.00 90.81 211 LEU A CA 1
ATOM 1585 C C . LEU A 1 211 ? 5.203 -5.045 -0.234 1.00 90.81 211 LEU A C 1
ATOM 1587 O O . LEU A 1 211 ? 5.832 -4.319 0.524 1.00 90.81 211 LEU A O 1
ATOM 1591 N N . ILE A 1 212 ? 5.710 -5.516 -1.365 1.00 93.25 212 ILE A N 1
ATOM 1592 C CA . ILE A 1 212 ? 6.971 -5.087 -1.960 1.00 93.25 212 ILE A CA 1
ATOM 1593 C C . ILE A 1 212 ? 6.626 -4.291 -3.213 1.00 93.25 212 ILE A C 1
ATOM 1595 O O . ILE A 1 212 ? 5.891 -4.782 -4.071 1.00 93.25 212 ILE A O 1
ATOM 1599 N N . MET A 1 213 ? 7.170 -3.088 -3.332 1.00 94.69 213 MET A N 1
ATOM 1600 C CA . MET A 1 213 ? 7.060 -2.237 -4.508 1.00 94.69 213 MET A CA 1
ATOM 1601 C C . MET A 1 213 ? 8.442 -1.813 -4.974 1.00 94.69 213 MET A C 1
ATOM 1603 O O . MET A 1 213 ? 9.335 -1.585 -4.162 1.00 94.69 213 MET A O 1
ATOM 1607 N N . SER A 1 214 ? 8.603 -1.657 -6.279 1.00 96.00 214 SER A N 1
ATOM 1608 C CA . SER A 1 214 ? 9.716 -0.911 -6.844 1.00 96.00 214 SER A CA 1
ATOM 1609 C C . SER A 1 214 ? 9.224 0.043 -7.918 1.00 96.00 214 SER A C 1
ATOM 1611 O O . SER A 1 214 ? 8.361 -0.307 -8.727 1.00 96.00 214 SER A O 1
ATOM 1613 N N . PHE A 1 215 ? 9.778 1.249 -7.911 1.00 95.88 215 PHE A N 1
ATOM 1614 C CA . PHE A 1 215 ? 9.507 2.287 -8.899 1.00 95.88 215 PHE A CA 1
ATOM 1615 C C . PHE A 1 215 ? 10.831 2.758 -9.462 1.00 95.88 215 PHE A C 1
ATOM 1617 O O . PHE A 1 2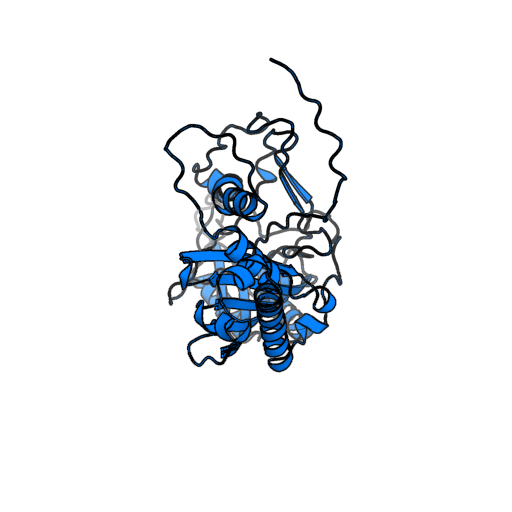15 ? 11.653 3.321 -8.744 1.00 95.88 215 PHE A O 1
ATOM 1624 N N . ILE A 1 216 ? 11.045 2.507 -10.749 1.00 97.94 216 ILE A N 1
ATOM 1625 C CA . ILE A 1 216 ? 12.331 2.704 -11.403 1.00 97.94 216 ILE A CA 1
ATOM 1626 C C . ILE A 1 216 ? 12.181 3.685 -12.545 1.00 97.94 216 ILE A C 1
ATOM 1628 O O . ILE A 1 216 ? 11.274 3.603 -13.372 1.00 97.94 216 ILE A O 1
ATOM 1632 N N . THR A 1 217 ? 13.123 4.608 -12.604 1.00 97.88 217 THR A N 1
ATOM 1633 C CA . THR A 1 217 ? 13.403 5.442 -13.757 1.00 97.88 217 THR A CA 1
ATOM 1634 C C . THR A 1 217 ? 14.750 5.033 -14.325 1.00 97.88 217 THR A C 1
ATOM 1636 O O . THR A 1 217 ? 15.718 4.819 -13.600 1.00 97.88 217 THR A O 1
ATOM 1639 N N . SER A 1 218 ? 14.837 4.934 -15.643 1.00 98.25 218 SER A N 1
ATOM 1640 C CA . SER A 1 218 ? 16.108 4.743 -16.329 1.00 98.25 218 SER A CA 1
ATOM 1641 C C . SER A 1 218 ? 16.290 5.796 -17.405 1.00 98.25 218 SER A C 1
ATOM 1643 O O . SER A 1 218 ? 15.310 6.270 -17.981 1.00 98.25 218 SER A O 1
ATOM 1645 N N . MET A 1 219 ? 17.533 6.189 -17.660 1.00 97.75 219 MET A N 1
ATOM 1646 C CA . MET A 1 219 ? 17.863 7.203 -18.659 1.00 97.75 219 MET A CA 1
ATOM 1647 C C . MET A 1 219 ? 19.092 6.800 -19.462 1.00 97.75 219 MET A C 1
ATOM 1649 O O . MET A 1 219 ? 20.000 6.148 -18.942 1.00 97.75 219 MET A O 1
ATOM 1653 N N . VAL A 1 220 ? 19.114 7.240 -20.717 1.00 97.44 220 VAL A N 1
ATOM 1654 C CA . VAL A 1 220 ? 20.328 7.311 -21.536 1.00 97.44 220 VAL A CA 1
ATOM 1655 C C . VAL A 1 220 ? 20.575 8.792 -21.775 1.00 97.44 220 VAL A C 1
ATOM 1657 O O . VAL A 1 220 ? 19.942 9.408 -22.635 1.00 97.44 220 VAL A O 1
ATOM 1660 N N . GLU A 1 221 ? 21.429 9.374 -20.938 1.00 95.75 221 GLU A N 1
ATOM 1661 C CA . GLU A 1 221 ? 21.595 10.822 -20.803 1.00 95.75 221 GLU A CA 1
ATOM 1662 C C . GLU A 1 221 ? 22.020 11.485 -22.113 1.00 95.75 221 GLU A C 1
ATOM 1664 O O . GLU A 1 221 ? 21.415 12.480 -22.512 1.00 95.75 221 GLU A O 1
ATOM 1669 N N . ARG A 1 222 ? 22.998 10.909 -22.826 1.00 94.75 222 ARG A N 1
ATOM 1670 C CA . ARG A 1 222 ? 23.469 11.471 -24.105 1.00 94.75 222 ARG A CA 1
ATOM 1671 C C . ARG A 1 222 ? 22.385 11.547 -25.176 1.00 94.75 222 ARG A C 1
ATOM 1673 O O . ARG A 1 222 ? 22.426 12.446 -26.008 1.00 94.75 222 ARG A O 1
ATOM 1680 N N . GLU A 1 223 ? 21.417 10.641 -25.122 1.00 94.88 223 GLU A N 1
ATOM 1681 C CA . GLU A 1 223 ? 20.298 10.583 -26.064 1.00 94.88 223 GLU A CA 1
ATOM 1682 C C . GLU A 1 223 ? 19.065 11.352 -25.567 1.00 94.88 223 GLU A C 1
ATOM 1684 O O . GLU A 1 223 ? 18.038 11.378 -26.244 1.00 94.88 223 GLU A O 1
ATOM 1689 N N . GLY A 1 224 ? 19.126 11.954 -24.371 1.00 93.81 224 GLY A N 1
ATOM 1690 C CA . GLY A 1 224 ? 17.998 12.669 -23.774 1.00 93.81 224 GLY A CA 1
ATOM 1691 C C . GLY A 1 224 ? 16.751 11.796 -23.594 1.00 93.81 224 GLY A C 1
ATOM 1692 O O . GLY A 1 224 ? 15.632 12.300 -23.683 1.00 93.81 224 GLY A O 1
ATOM 1693 N N . SER A 1 225 ? 16.932 10.488 -23.380 1.00 95.94 225 SER A N 1
ATOM 1694 C CA . SER A 1 225 ? 15.839 9.512 -23.305 1.00 95.94 225 SER A CA 1
ATOM 1695 C C . SER A 1 225 ? 15.593 9.033 -21.876 1.00 95.94 225 SER A C 1
ATOM 1697 O O . SER A 1 225 ? 16.507 8.982 -21.046 1.00 95.94 225 SER A O 1
ATOM 1699 N N . LYS A 1 226 ? 14.338 8.682 -21.583 1.00 96.06 226 LYS A N 1
ATOM 1700 C CA . LYS A 1 226 ? 13.881 8.273 -20.253 1.00 96.06 226 LYS A CA 1
ATOM 1701 C C . LYS A 1 226 ? 12.823 7.185 -20.372 1.00 96.06 226 LYS A C 1
ATOM 1703 O O . LYS A 1 226 ? 11.908 7.279 -21.183 1.00 96.06 226 LYS A O 1
ATOM 1708 N N . GLY A 1 227 ? 12.912 6.200 -19.493 1.00 95.62 227 GLY A N 1
ATOM 1709 C CA . GLY A 1 227 ? 11.904 5.173 -19.293 1.00 95.62 227 GLY A CA 1
ATOM 1710 C C . GLY A 1 227 ? 11.543 5.022 -17.827 1.00 95.62 227 GLY A C 1
ATOM 1711 O O . GLY A 1 227 ? 12.300 5.419 -16.939 1.00 95.62 227 GLY A O 1
ATOM 1712 N N . SER A 1 228 ? 10.377 4.437 -17.589 1.00 95.62 228 SER A N 1
ATOM 1713 C CA . SER A 1 228 ? 9.897 4.090 -16.258 1.00 95.62 228 SER A CA 1
ATOM 1714 C C . SER A 1 228 ? 9.442 2.638 -16.242 1.00 95.62 228 SER A C 1
ATOM 1716 O O . SER A 1 228 ? 9.009 2.113 -17.265 1.00 95.62 228 SER A O 1
ATOM 1718 N N . GLY A 1 229 ? 9.568 2.001 -15.088 1.00 95.19 229 GLY A N 1
ATOM 1719 C CA . GLY A 1 229 ? 9.137 0.633 -14.844 1.00 95.19 229 GLY A CA 1
ATOM 1720 C C . GLY A 1 229 ? 8.765 0.474 -13.380 1.00 95.19 229 GLY A C 1
ATOM 1721 O O . GLY A 1 229 ? 9.278 1.193 -12.519 1.00 95.19 229 GLY A O 1
ATOM 1722 N N . TYR A 1 230 ? 7.831 -0.425 -13.100 1.00 94.12 230 TYR A N 1
ATOM 1723 C CA . TYR A 1 230 ? 7.329 -0.635 -11.749 1.00 94.12 230 TYR A CA 1
ATOM 1724 C C . TYR A 1 230 ? 6.956 -2.094 -11.532 1.00 94.12 230 TYR A C 1
ATOM 1726 O O . TYR A 1 230 ? 6.552 -2.802 -12.451 1.00 94.12 230 TYR A O 1
ATOM 1734 N N . GLU A 1 231 ? 7.060 -2.539 -10.290 1.00 94.12 231 GLU A N 1
ATOM 1735 C CA . GLU A 1 231 ? 6.662 -3.880 -9.882 1.00 94.12 231 GLU A CA 1
ATOM 1736 C C . GLU A 1 231 ? 6.067 -3.800 -8.485 1.00 94.12 231 GLU A C 1
ATOM 1738 O O . GLU A 1 231 ? 6.575 -3.074 -7.635 1.00 94.12 231 GLU A O 1
ATOM 1743 N N . ALA A 1 232 ? 4.980 -4.529 -8.253 1.00 92.25 232 ALA A N 1
ATOM 1744 C CA . ALA A 1 232 ? 4.336 -4.596 -6.953 1.00 92.25 232 ALA A CA 1
ATOM 1745 C C . ALA A 1 232 ? 3.839 -6.024 -6.704 1.00 92.25 232 ALA A C 1
ATOM 1747 O O . ALA A 1 232 ? 3.175 -6.613 -7.559 1.00 92.25 232 ALA A O 1
ATOM 1748 N N . THR A 1 233 ? 4.169 -6.589 -5.546 1.00 92.56 233 THR A N 1
ATOM 1749 C CA . THR A 1 233 ? 3.849 -7.976 -5.181 1.00 92.56 233 THR A CA 1
ATOM 1750 C C . THR A 1 233 ? 3.672 -8.113 -3.674 1.00 92.56 233 THR A C 1
ATOM 1752 O O . THR A 1 233 ? 4.294 -7.396 -2.897 1.00 92.56 233 THR A O 1
ATOM 1755 N N . THR A 1 234 ? 2.847 -9.061 -3.240 1.00 90.56 234 THR A N 1
ATOM 1756 C CA . THR A 1 234 ? 2.668 -9.392 -1.816 1.00 90.56 234 THR A CA 1
ATOM 1757 C C . THR A 1 234 ? 3.584 -10.525 -1.345 1.00 90.56 234 THR A C 1
ATOM 1759 O O . THR A 1 234 ? 3.495 -10.959 -0.197 1.00 90.56 234 THR A O 1
ATOM 1762 N N . ARG A 1 235 ? 4.451 -11.041 -2.228 1.00 90.50 235 ARG A N 1
ATOM 1763 C CA . ARG A 1 235 ? 5.307 -12.204 -1.961 1.00 90.50 235 ARG A CA 1
ATOM 1764 C C . ARG A 1 235 ? 6.747 -11.977 -2.395 1.00 90.50 235 ARG A C 1
ATOM 1766 O O . ARG A 1 235 ? 6.988 -11.451 -3.482 1.00 90.50 235 ARG A O 1
ATOM 1773 N N . LEU A 1 236 ? 7.694 -12.452 -1.587 1.00 89.94 236 LEU A N 1
ATOM 1774 C CA . LEU A 1 236 ? 9.130 -12.303 -1.831 1.00 89.94 236 LEU A CA 1
ATOM 1775 C C . LEU A 1 236 ? 9.607 -13.144 -3.022 1.00 89.94 236 LEU A C 1
ATOM 1777 O O . LEU A 1 236 ? 10.469 -12.711 -3.783 1.00 89.94 236 LEU A O 1
ATOM 1781 N N . ASP A 1 237 ? 9.038 -14.340 -3.196 1.00 89.69 237 ASP A N 1
ATOM 1782 C CA . ASP A 1 237 ? 9.319 -15.224 -4.337 1.00 89.69 237 ASP A CA 1
ATOM 1783 C C . ASP A 1 237 ? 8.771 -14.683 -5.666 1.00 89.69 237 ASP A C 1
ATOM 1785 O O . ASP A 1 237 ? 9.291 -15.014 -6.730 1.00 89.69 237 ASP A O 1
ATOM 1789 N N . GLY A 1 238 ? 7.756 -13.823 -5.595 1.00 90.19 238 GLY A N 1
ATOM 1790 C CA . GLY A 1 238 ? 7.193 -13.108 -6.731 1.00 90.19 238 GLY A CA 1
ATOM 1791 C C . GLY A 1 238 ? 7.927 -11.817 -7.093 1.00 90.19 238 GLY A C 1
ATOM 1792 O O . GLY A 1 238 ? 7.592 -11.245 -8.120 1.00 90.19 238 GLY A O 1
ATOM 1793 N N . PHE A 1 239 ? 8.885 -11.346 -6.282 1.00 94.50 239 PHE A N 1
ATOM 1794 C CA . PHE A 1 239 ? 9.624 -10.108 -6.551 1.00 94.50 239 PHE A CA 1
ATOM 1795 C C . PHE A 1 239 ? 10.840 -10.363 -7.448 1.00 94.50 239 PHE A C 1
ATOM 1797 O O . PHE A 1 239 ? 11.779 -11.081 -7.075 1.00 94.50 239 PHE A O 1
ATOM 1804 N N . THR A 1 240 ? 10.841 -9.766 -8.634 1.00 95.88 240 THR A N 1
ATOM 1805 C CA . THR A 1 240 ? 11.809 -10.030 -9.702 1.00 95.88 240 THR A CA 1
ATOM 1806 C C . THR A 1 240 ? 12.662 -8.798 -10.026 1.00 95.88 240 THR A C 1
ATOM 1808 O O . THR A 1 240 ? 12.932 -7.965 -9.166 1.00 95.88 240 THR A O 1
ATOM 1811 N N . ASP A 1 241 ? 13.215 -8.744 -11.238 1.00 96.69 241 ASP A N 1
ATOM 1812 C CA . ASP A 1 241 ? 13.954 -7.609 -11.787 1.00 96.69 241 ASP A CA 1
ATOM 1813 C C . ASP A 1 241 ? 13.136 -6.855 -12.858 1.00 96.69 241 ASP A C 1
ATOM 1815 O O . ASP A 1 241 ? 13.700 -6.060 -13.620 1.00 96.69 241 ASP A O 1
ATOM 1819 N N . GLU A 1 242 ? 11.825 -7.125 -12.953 1.00 96.19 242 GLU A N 1
ATOM 1820 C CA . GLU A 1 242 ? 10.959 -6.677 -14.050 1.00 96.19 242 GLU A CA 1
ATOM 1821 C C . GLU A 1 242 ? 10.887 -5.151 -14.115 1.00 96.19 242 GLU A C 1
ATOM 1823 O O . GLU A 1 242 ? 11.074 -4.604 -15.201 1.00 96.19 242 GLU A O 1
ATOM 1828 N N . ALA A 1 243 ? 10.751 -4.460 -12.977 1.00 97.00 243 ALA A N 1
ATOM 1829 C CA . ALA A 1 243 ? 10.714 -2.994 -12.947 1.00 97.00 243 ALA A CA 1
ATOM 1830 C C . ALA A 1 243 ? 11.972 -2.351 -13.553 1.00 97.00 243 ALA A C 1
ATOM 1832 O O . ALA A 1 243 ? 11.884 -1.412 -14.344 1.00 97.00 243 ALA A O 1
ATOM 1833 N N . GLY A 1 244 ? 13.155 -2.877 -13.218 1.00 98.06 244 GLY A N 1
ATOM 1834 C CA . GLY A 1 244 ? 14.424 -2.377 -13.747 1.00 98.06 244 GLY A CA 1
ATOM 1835 C C . GLY A 1 244 ? 14.566 -2.662 -15.239 1.00 98.06 244 GLY A C 1
ATOM 1836 O O . GLY A 1 244 ? 14.975 -1.794 -16.014 1.00 98.06 244 GLY A O 1
ATOM 1837 N N . ARG A 1 245 ? 14.172 -3.866 -15.666 1.00 98.25 245 ARG A N 1
ATOM 1838 C CA . ARG A 1 245 ? 14.173 -4.241 -17.084 1.00 98.25 245 ARG A CA 1
ATOM 1839 C C . ARG A 1 245 ? 13.221 -3.372 -17.904 1.00 98.25 245 ARG A C 1
ATOM 1841 O O . ARG A 1 245 ? 13.629 -2.879 -18.951 1.00 98.25 245 ARG A O 1
ATOM 1848 N N . GLU A 1 246 ? 11.989 -3.176 -17.440 1.00 97.19 246 GLU A N 1
ATOM 1849 C CA . GLU A 1 246 ? 10.972 -2.364 -18.117 1.00 97.19 246 GLU A CA 1
ATOM 1850 C C . GLU A 1 246 ? 11.422 -0.906 -18.234 1.00 97.19 246 GLU A C 1
ATOM 1852 O O . GLU A 1 246 ? 11.370 -0.340 -19.327 1.00 97.19 246 GLU A O 1
ATOM 1857 N N . ALA A 1 247 ? 11.967 -0.327 -17.158 1.00 97.94 247 ALA A N 1
ATOM 1858 C CA . ALA A 1 247 ? 12.475 1.041 -17.173 1.00 97.94 247 ALA A CA 1
ATOM 1859 C C . ALA A 1 247 ? 13.597 1.233 -18.204 1.00 97.94 247 ALA A C 1
ATOM 1861 O O . ALA A 1 247 ? 13.552 2.173 -19.002 1.00 97.94 247 ALA A O 1
ATOM 1862 N N . ALA A 1 248 ? 14.577 0.325 -18.241 1.00 98.25 248 ALA A N 1
ATOM 1863 C CA . ALA A 1 248 ? 15.670 0.381 -19.209 1.00 98.25 248 ALA A CA 1
ATOM 1864 C C . ALA A 1 248 ? 15.179 0.172 -20.652 1.00 98.25 248 ALA A C 1
ATOM 1866 O O . ALA A 1 248 ? 15.592 0.899 -21.557 1.00 98.25 248 ALA A O 1
ATOM 1867 N N . GLN A 1 249 ? 14.259 -0.773 -20.874 1.00 97.62 249 GLN A N 1
ATOM 1868 C CA . GLN A 1 249 ? 13.651 -1.010 -22.189 1.00 97.62 249 GLN A CA 1
ATOM 1869 C C . GLN A 1 249 ? 12.886 0.221 -22.685 1.00 97.62 249 GLN A C 1
ATOM 1871 O O . GLN A 1 249 ? 13.053 0.617 -23.838 1.00 97.62 249 GLN A O 1
ATOM 1876 N N . ALA A 1 250 ? 12.096 0.855 -21.817 1.00 95.94 250 ALA A N 1
ATOM 1877 C CA . ALA A 1 250 ? 11.368 2.077 -22.136 1.00 95.94 250 ALA A CA 1
ATOM 1878 C C . ALA A 1 250 ? 12.316 3.255 -22.427 1.00 95.94 250 ALA A C 1
ATOM 1880 O O . ALA A 1 250 ? 12.059 4.037 -23.343 1.00 95.94 250 ALA A O 1
ATOM 1881 N N . ALA A 1 251 ? 13.441 3.361 -21.712 1.00 97.56 251 ALA A N 1
ATOM 1882 C CA . ALA A 1 251 ? 14.444 4.393 -21.972 1.00 97.56 251 ALA A CA 1
ATOM 1883 C C . ALA A 1 251 ? 15.057 4.223 -23.366 1.00 97.56 251 ALA A C 1
ATOM 1885 O O . ALA A 1 251 ? 15.066 5.160 -24.156 1.00 97.56 251 ALA A O 1
ATOM 1886 N N . ILE A 1 252 ? 15.468 3.002 -23.719 1.00 97.50 252 ILE A N 1
ATOM 1887 C CA . ILE A 1 252 ? 16.010 2.703 -25.052 1.00 97.50 252 ILE A CA 1
ATOM 1888 C C . ILE A 1 252 ? 14.962 2.961 -26.144 1.00 97.50 252 ILE A C 1
ATOM 1890 O O . ILE A 1 252 ? 15.274 3.554 -27.173 1.00 97.50 252 ILE A O 1
ATOM 1894 N N . ALA A 1 253 ? 13.714 2.539 -25.927 1.00 95.50 253 ALA A N 1
ATOM 1895 C CA . ALA A 1 253 ? 12.642 2.664 -26.915 1.00 95.50 253 ALA A CA 1
ATOM 1896 C C . ALA A 1 253 ? 12.239 4.118 -27.216 1.00 95.50 253 ALA A C 1
ATOM 1898 O O . ALA A 1 253 ? 11.612 4.373 -28.243 1.00 95.50 253 ALA A O 1
ATOM 1899 N N . THR A 1 254 ? 12.571 5.063 -26.333 1.00 94.00 254 THR A N 1
ATOM 1900 C CA . THR A 1 254 ? 12.239 6.489 -26.491 1.00 94.00 254 THR A CA 1
ATOM 1901 C C . THR A 1 254 ? 13.369 7.317 -27.105 1.00 94.00 254 THR A C 1
ATOM 1903 O O . THR A 1 254 ? 13.182 8.512 -27.351 1.00 94.00 254 THR A O 1
ATOM 1906 N N . ILE A 1 255 ? 14.519 6.703 -27.408 1.00 95.44 255 ILE A N 1
ATOM 1907 C CA . ILE A 1 255 ? 15.613 7.348 -28.146 1.00 95.44 255 ILE A CA 1
ATOM 1908 C C . ILE A 1 255 ? 15.106 7.813 -29.516 1.00 95.44 255 ILE A C 1
ATOM 1910 O O . ILE A 1 255 ? 14.428 7.077 -30.233 1.00 95.44 255 ILE A O 1
ATOM 1914 N N . GLY A 1 256 ? 15.428 9.058 -29.877 1.00 91.44 256 GLY A N 1
ATOM 1915 C CA . GLY A 1 256 ? 14.960 9.665 -31.126 1.00 91.44 256 GLY A CA 1
ATOM 1916 C C . GLY A 1 256 ? 13.473 10.042 -31.123 1.00 91.44 256 GLY A C 1
ATOM 1917 O O . GLY A 1 256 ? 12.893 10.239 -32.192 1.00 91.44 256 GLY A O 1
ATOM 1918 N N . GLY A 1 257 ? 12.846 10.141 -29.945 1.00 89.69 257 GLY A N 1
ATOM 1919 C CA . GLY A 1 257 ? 11.469 10.603 -29.800 1.00 89.69 257 GLY A CA 1
ATOM 1920 C C . GLY A 1 257 ? 11.220 11.94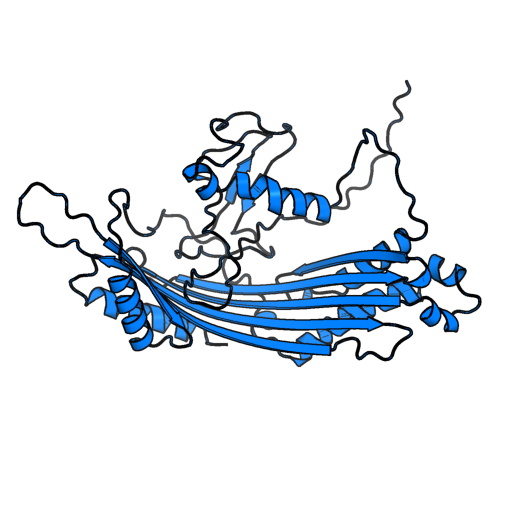5 -30.497 1.00 89.69 257 GLY A C 1
ATOM 1921 O O . GLY A 1 257 ? 12.045 12.858 -30.463 1.00 89.69 257 GLY A O 1
ATOM 1922 N N . VAL A 1 258 ? 10.056 12.074 -31.136 1.00 91.00 258 VAL A N 1
ATOM 1923 C CA . VAL A 1 258 ? 9.672 13.272 -31.896 1.00 91.00 258 VAL A CA 1
ATOM 1924 C C . VAL A 1 258 ? 8.547 14.031 -31.207 1.00 91.00 258 VAL A C 1
ATOM 1926 O O . VAL A 1 258 ? 7.683 13.453 -30.547 1.00 91.00 258 VAL A O 1
ATOM 1929 N N . ARG A 1 259 ? 8.515 15.349 -31.407 1.00 90.50 259 ARG A N 1
ATOM 1930 C CA . ARG A 1 259 ? 7.393 16.172 -30.962 1.00 90.50 259 ARG A CA 1
ATOM 1931 C C . ARG A 1 259 ? 6.208 15.984 -31.905 1.00 90.50 259 ARG A C 1
ATOM 1933 O O . ARG A 1 259 ? 6.313 16.271 -33.095 1.00 90.50 259 ARG A O 1
ATOM 1940 N N . LEU A 1 260 ? 5.074 15.553 -31.362 1.00 92.50 260 LEU A N 1
ATOM 1941 C CA . LEU A 1 260 ? 3.826 15.486 -32.117 1.00 92.50 260 LEU A CA 1
ATOM 1942 C C . LEU A 1 260 ? 3.202 16.890 -32.254 1.00 92.50 260 LEU A C 1
ATOM 1944 O O . LEU A 1 260 ? 3.190 17.646 -31.276 1.00 92.50 260 LEU A O 1
ATOM 1948 N N . PRO A 1 261 ? 2.692 17.261 -33.445 1.00 94.75 261 PRO A N 1
ATOM 1949 C CA . PRO A 1 261 ? 1.856 18.446 -33.616 1.00 94.75 261 PRO A CA 1
ATOM 1950 C C . PRO A 1 261 ? 0.601 18.396 -32.738 1.00 94.75 261 PRO A C 1
ATOM 1952 O O . PRO A 1 261 ? 0.151 17.331 -32.325 1.00 94.75 261 PRO A O 1
ATOM 1955 N N . SER A 1 262 ? 0.007 19.556 -32.465 1.00 96.06 262 SER A N 1
ATOM 1956 C CA . SER A 1 262 ? -1.286 19.613 -31.780 1.00 96.06 262 SER A CA 1
ATOM 1957 C C . SER A 1 262 ? -2.405 19.141 -32.708 1.00 96.06 262 SER A C 1
ATOM 1959 O O . SER A 1 262 ? -2.458 19.545 -33.870 1.00 96.06 262 SER A O 1
ATOM 1961 N N . GLY A 1 263 ? -3.307 18.310 -32.192 1.00 96.12 263 GLY A N 1
ATOM 1962 C CA . GLY A 1 263 ? -4.433 17.772 -32.945 1.00 96.12 263 GLY A CA 1
ATOM 1963 C C . GLY A 1 263 ? -5.144 16.654 -32.192 1.00 96.12 263 GLY A C 1
ATOM 1964 O O . GLY A 1 263 ? -4.759 16.302 -31.076 1.00 96.12 263 GLY A O 1
ATOM 1965 N N . ASP A 1 264 ? -6.164 16.090 -32.831 1.00 96.50 264 ASP A N 1
ATOM 1966 C CA . ASP A 1 264 ? -6.937 14.980 -32.284 1.00 96.50 264 ASP A CA 1
ATOM 1967 C C . ASP A 1 264 ? -6.326 13.642 -32.706 1.00 96.50 264 ASP A C 1
ATOM 1969 O O . ASP A 1 264 ? -6.160 13.355 -33.895 1.00 96.50 264 ASP A O 1
ATOM 1973 N N . TYR A 1 265 ? -6.024 12.796 -31.722 1.00 96.00 265 TYR A N 1
ATOM 1974 C CA . TYR A 1 265 ? -5.403 11.493 -31.935 1.00 96.00 265 TYR A CA 1
ATOM 1975 C C . TYR A 1 265 ? -6.218 10.382 -31.284 1.00 96.00 265 TYR A C 1
ATOM 1977 O O . TYR A 1 265 ? -6.793 10.541 -30.208 1.00 96.00 265 TYR A O 1
ATOM 1985 N N . ARG A 1 266 ? -6.216 9.205 -31.915 1.00 95.56 266 ARG A N 1
ATOM 1986 C CA . ARG A 1 266 ? -6.636 7.976 -31.239 1.00 95.56 266 ARG A CA 1
ATOM 1987 C C . ARG A 1 266 ? -5.476 7.499 -30.378 1.00 95.56 266 ARG A C 1
ATOM 1989 O O . ARG A 1 266 ? -4.425 7.152 -30.908 1.00 95.56 266 ARG A O 1
ATOM 1996 N N . VAL A 1 267 ? -5.680 7.487 -29.068 1.00 93.38 267 VAL A N 1
ATOM 1997 C CA . VAL A 1 267 ? -4.662 7.095 -28.091 1.00 93.38 267 VAL A CA 1
ATOM 1998 C C . VAL A 1 267 ? -5.004 5.722 -27.533 1.00 93.38 267 VAL A C 1
ATOM 2000 O O . VAL A 1 267 ? -6.142 5.463 -27.145 1.00 93.38 267 VAL A O 1
ATOM 2003 N N . VAL A 1 268 ? -4.008 4.842 -27.487 1.00 94.44 268 VAL A N 1
ATOM 2004 C CA . VAL A 1 268 ? -4.092 3.583 -26.745 1.00 94.44 268 VAL A CA 1
ATOM 2005 C C . VAL A 1 268 ? -3.339 3.786 -25.440 1.00 94.44 268 VAL A C 1
ATOM 2007 O O . VAL A 1 268 ? -2.121 3.953 -25.448 1.00 94.44 268 VAL A O 1
ATOM 2010 N N . PHE A 1 269 ? -4.061 3.806 -24.322 1.00 92.06 269 PHE A N 1
ATOM 2011 C CA . PHE A 1 269 ? -3.435 3.951 -23.014 1.00 92.06 269 PHE A CA 1
ATOM 2012 C C . PHE A 1 269 ? -2.745 2.652 -22.599 1.00 92.06 269 PHE A C 1
ATOM 2014 O O . PHE A 1 269 ? -3.346 1.577 -22.603 1.00 92.06 269 PHE A O 1
ATOM 2021 N N . GLY A 1 270 ? -1.473 2.767 -22.216 1.00 89.62 270 GLY A N 1
ATOM 2022 C CA . GLY A 1 270 ? -0.766 1.704 -21.513 1.00 89.62 270 GLY A CA 1
ATOM 2023 C C . GLY A 1 270 ? -1.303 1.514 -20.091 1.00 89.62 270 GLY A C 1
ATOM 2024 O O . GLY A 1 270 ? -2.128 2.290 -19.598 1.00 89.62 270 GLY A O 1
ATOM 2025 N N . ARG A 1 271 ? -0.800 0.483 -19.406 1.00 85.94 271 ARG A N 1
ATOM 2026 C CA . ARG A 1 271 ? -1.222 0.134 -18.039 1.00 85.94 271 ARG A CA 1
ATOM 2027 C C . ARG A 1 271 ? -1.036 1.295 -17.060 1.00 85.94 271 ARG A C 1
ATOM 2029 O O . ARG A 1 271 ? -1.982 1.635 -16.361 1.00 85.94 271 ARG A O 1
ATOM 2036 N N . GLN A 1 272 ? 0.142 1.924 -17.065 1.00 84.25 272 GLN A N 1
ATOM 2037 C CA . GLN A 1 272 ? 0.460 3.032 -16.161 1.00 84.25 272 GLN A CA 1
ATOM 2038 C C . GLN A 1 272 ? -0.472 4.230 -16.378 1.00 84.25 272 GLN A C 1
ATOM 2040 O O . GLN A 1 272 ? -1.142 4.652 -15.446 1.00 84.25 272 GLN A O 1
ATOM 2045 N N . ALA A 1 273 ? -0.598 4.716 -17.617 1.00 89.81 273 ALA A N 1
ATOM 2046 C CA . ALA A 1 273 ? -1.470 5.851 -17.919 1.00 89.81 273 ALA A CA 1
ATOM 2047 C C . ALA A 1 273 ? -2.946 5.567 -17.578 1.00 89.81 273 ALA A C 1
ATOM 2049 O O . ALA A 1 273 ? -3.655 6.445 -17.094 1.00 89.81 273 ALA A O 1
ATOM 2050 N N . THR A 1 274 ? -3.407 4.328 -17.789 1.00 92.19 274 THR A N 1
ATOM 2051 C CA . THR A 1 274 ? -4.754 3.914 -17.370 1.00 92.19 274 THR A CA 1
ATOM 2052 C C . THR A 1 274 ? -4.893 3.967 -15.849 1.00 92.19 274 THR A C 1
ATOM 2054 O O . THR A 1 274 ? -5.875 4.511 -15.355 1.00 92.19 274 THR A O 1
ATOM 2057 N N . MET A 1 275 ? -3.915 3.434 -15.107 1.00 87.00 275 MET A N 1
ATOM 2058 C CA . MET A 1 275 ? -3.910 3.454 -13.641 1.00 87.00 275 MET A CA 1
ATOM 2059 C C . MET A 1 275 ? -3.920 4.886 -13.100 1.00 87.00 275 MET A C 1
ATOM 2061 O O . MET A 1 275 ? -4.754 5.192 -12.255 1.00 87.00 275 MET A O 1
ATOM 2065 N N . GLU A 1 276 ? -3.080 5.776 -13.631 1.00 87.25 276 GLU A N 1
ATOM 2066 C CA . GLU A 1 276 ? -3.001 7.177 -13.199 1.00 87.25 276 GLU A CA 1
ATOM 2067 C C . GLU A 1 276 ? -4.329 7.918 -13.416 1.00 87.25 276 GLU A C 1
ATOM 2069 O O . GLU A 1 276 ? -4.819 8.584 -12.506 1.00 87.25 276 GLU A O 1
ATOM 2074 N N . ILE A 1 277 ? -4.970 7.756 -14.580 1.00 91.50 277 ILE A N 1
ATOM 2075 C CA . ILE A 1 277 ? -6.290 8.357 -14.838 1.00 91.50 277 ILE A CA 1
ATOM 2076 C C . ILE A 1 277 ? -7.336 7.809 -13.861 1.00 91.50 277 ILE A C 1
ATOM 2078 O O . ILE A 1 277 ? -8.145 8.571 -13.325 1.00 91.50 277 ILE A O 1
ATOM 2082 N N . MET A 1 278 ? -7.330 6.498 -13.605 1.00 89.31 278 MET A N 1
ATOM 2083 C CA . MET A 1 278 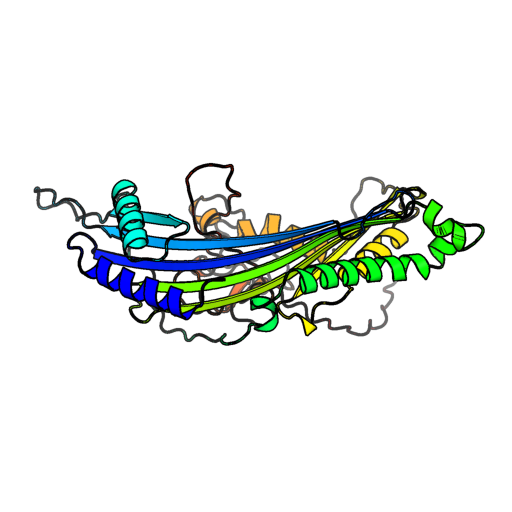? -8.266 5.907 -12.649 1.00 89.31 278 MET A CA 1
ATOM 2084 C C . MET A 1 278 ? -8.031 6.454 -11.242 1.00 89.31 278 MET A C 1
ATOM 2086 O O . MET A 1 278 ? -8.976 6.919 -10.612 1.00 89.31 278 MET A O 1
ATOM 2090 N N . HIS A 1 279 ? -6.787 6.442 -10.773 1.00 85.38 279 HIS A N 1
ATOM 2091 C CA . HIS A 1 279 ? -6.423 6.813 -9.411 1.00 85.38 279 HIS A CA 1
ATOM 2092 C C . HIS A 1 279 ? -6.622 8.302 -9.118 1.00 85.38 279 HIS A C 1
ATOM 2094 O O . HIS A 1 279 ? -7.190 8.640 -8.086 1.00 85.38 279 HIS A O 1
ATOM 2100 N N . TYR A 1 280 ? -6.216 9.192 -10.024 1.00 85.88 280 TYR A N 1
ATOM 2101 C CA . TYR A 1 280 ? -6.254 10.633 -9.758 1.00 85.88 280 TYR A CA 1
ATOM 2102 C C . TYR A 1 280 ? -7.562 11.311 -10.161 1.00 85.88 280 TYR A C 1
ATOM 2104 O O . TYR A 1 280 ? -7.862 12.390 -9.657 1.00 85.88 280 TYR A O 1
ATOM 2112 N N . ILE A 1 281 ? -8.332 10.720 -11.079 1.00 86.94 281 ILE A N 1
ATOM 2113 C CA . ILE A 1 281 ? -9.505 11.388 -11.662 1.00 86.94 281 ILE A CA 1
ATOM 2114 C C . ILE A 1 281 ? -10.784 10.608 -11.367 1.00 86.94 281 ILE A C 1
ATOM 2116 O O . ILE A 1 281 ? -11.731 11.162 -10.810 1.00 86.94 281 ILE A O 1
ATOM 2120 N N . VAL A 1 282 ? -10.834 9.327 -11.737 1.00 90.00 282 VAL A N 1
ATOM 2121 C CA . VAL A 1 282 ? -12.093 8.564 -11.712 1.00 90.00 282 VAL A CA 1
ATOM 2122 C C . VAL A 1 282 ? -12.468 8.126 -10.296 1.00 90.00 282 VAL A C 1
ATOM 2124 O O . VAL A 1 282 ? -13.576 8.409 -9.843 1.00 90.00 282 VAL A O 1
ATOM 2127 N N . LEU A 1 283 ? -11.558 7.455 -9.586 1.00 88.06 283 LEU A N 1
ATOM 2128 C CA . LEU A 1 283 ? -11.818 6.870 -8.268 1.00 88.06 283 LEU A CA 1
ATOM 2129 C C . LEU A 1 283 ? -12.147 7.913 -7.186 1.00 88.06 283 LEU A C 1
ATOM 2131 O O . LEU A 1 283 ? -13.110 7.679 -6.457 1.00 88.06 283 LEU A O 1
ATOM 2135 N N . PRO A 1 284 ? -11.472 9.080 -7.102 1.00 86.69 284 PRO A N 1
ATOM 2136 C CA . PRO A 1 284 ? -11.855 10.122 -6.152 1.00 86.69 284 PRO A CA 1
ATOM 2137 C C . PRO A 1 284 ? -13.292 10.598 -6.386 1.00 86.69 284 PRO A C 1
ATOM 2139 O O . PRO A 1 284 ? -14.054 10.771 -5.436 1.00 86.69 284 PRO A O 1
ATOM 2142 N N . GLY A 1 285 ? -13.706 10.719 -7.654 1.00 88.38 285 GLY A N 1
ATOM 2143 C CA . GLY A 1 285 ? -15.083 11.051 -8.023 1.00 88.38 285 GLY A CA 1
ATOM 2144 C C . GLY A 1 285 ? -16.111 9.993 -7.604 1.00 88.38 285 GLY A C 1
ATOM 2145 O O . GLY A 1 285 ? -17.270 10.334 -7.387 1.00 88.38 285 GLY A O 1
ATOM 2146 N N . LEU A 1 286 ? -15.700 8.735 -7.447 1.00 88.44 286 LEU A N 1
ATOM 2147 C CA . LEU A 1 286 ? -16.531 7.614 -6.993 1.00 88.44 286 LEU A CA 1
ATOM 2148 C C . LEU A 1 286 ? -16.432 7.368 -5.478 1.00 88.44 286 LEU A C 1
ATOM 2150 O O . LEU A 1 286 ? -16.844 6.311 -5.002 1.00 88.44 286 LEU A O 1
ATOM 2154 N N . SER A 1 287 ? -15.876 8.310 -4.713 1.00 84.62 287 SER A N 1
ATOM 2155 C CA . SER A 1 287 ? -15.787 8.186 -3.259 1.00 84.62 287 SER A CA 1
ATOM 2156 C C . SER A 1 287 ? -17.027 8.732 -2.554 1.00 84.62 287 SER A C 1
ATOM 2158 O O . SER A 1 287 ? -17.559 9.784 -2.915 1.00 84.62 287 SER A O 1
ATOM 2160 N N . THR A 1 288 ? -17.464 8.064 -1.488 1.00 81.19 288 THR A N 1
ATOM 2161 C CA . THR A 1 288 ? -18.611 8.498 -0.679 1.00 81.19 288 THR A CA 1
ATOM 2162 C C . THR A 1 288 ? -18.393 9.906 -0.112 1.00 81.19 288 THR A C 1
ATOM 2164 O O . THR A 1 288 ? -19.316 10.719 -0.096 1.00 81.19 288 THR A O 1
ATOM 2167 N N . GLY A 1 289 ? -17.154 10.238 0.275 1.00 80.44 289 GLY A N 1
ATOM 2168 C CA . GLY A 1 289 ? -16.784 11.571 0.761 1.00 80.44 289 GLY A CA 1
ATOM 2169 C C . GLY A 1 289 ? -17.027 12.678 -0.269 1.00 80.44 289 GLY A C 1
ATOM 2170 O O . GLY A 1 289 ? -17.595 13.715 0.070 1.00 80.44 289 GLY A O 1
ATOM 2171 N N . MET A 1 290 ? -16.690 12.445 -1.543 1.00 85.44 290 MET A N 1
ATOM 2172 C CA . MET A 1 290 ? -16.958 13.407 -2.619 1.00 85.44 290 MET A CA 1
ATOM 2173 C C . MET A 1 290 ? -18.451 13.578 -2.913 1.00 85.44 290 MET A C 1
ATOM 2175 O O . MET A 1 290 ? -18.874 14.667 -3.303 1.00 85.44 290 MET A O 1
ATOM 2179 N N . PHE A 1 291 ? -19.264 12.540 -2.710 1.00 85.38 291 PHE A N 1
ATOM 2180 C CA . PHE A 1 291 ? -20.721 12.647 -2.820 1.00 85.38 291 PHE A CA 1
ATOM 2181 C C . PHE A 1 291 ? -21.333 13.436 -1.658 1.00 85.38 291 PHE A C 1
ATOM 2183 O O . PHE A 1 291 ? -22.148 14.325 -1.903 1.00 85.38 291 PHE A O 1
ATOM 2190 N N . TYR A 1 292 ? -20.907 13.184 -0.416 1.00 82.62 292 TYR A N 1
ATOM 2191 C CA . TYR A 1 292 ? -21.365 13.956 0.748 1.00 82.62 292 TYR A CA 1
ATOM 2192 C C . TYR A 1 292 ? -20.958 15.428 0.672 1.00 82.62 292 TYR A C 1
ATOM 2194 O O . TYR A 1 292 ? -21.736 16.304 1.042 1.00 82.62 292 TYR A O 1
ATOM 2202 N N . ALA A 1 293 ? -19.776 15.714 0.126 1.00 86.69 293 ALA A N 1
ATOM 2203 C CA . ALA A 1 293 ? -19.323 17.076 -0.136 1.00 86.69 293 ALA A CA 1
ATOM 2204 C C . ALA A 1 293 ? -20.007 17.731 -1.354 1.00 86.69 293 ALA A C 1
ATOM 2206 O O . ALA A 1 293 ? -19.697 18.876 -1.675 1.00 86.69 293 ALA A O 1
ATOM 2207 N N . VAL A 1 294 ? -20.904 17.021 -2.057 1.00 88.69 294 VAL A N 1
ATOM 2208 C CA . VAL A 1 294 ? -21.559 17.484 -3.298 1.00 88.69 294 VAL A CA 1
ATOM 2209 C C . VAL A 1 294 ? -20.526 17.891 -4.370 1.00 88.69 294 VAL A C 1
ATOM 2211 O O . VAL A 1 294 ? -20.773 18.741 -5.221 1.00 88.69 294 VAL A O 1
ATOM 2214 N N . GLY A 1 295 ? -19.337 17.286 -4.329 1.00 89.00 295 GLY A N 1
ATOM 2215 C CA . GLY A 1 295 ? -18.213 17.580 -5.221 1.00 89.00 295 GLY A CA 1
ATOM 2216 C C . GLY A 1 295 ? -18.027 16.558 -6.340 1.00 89.00 295 GLY A C 1
ATOM 2217 O O . GLY A 1 295 ? -17.234 16.785 -7.251 1.00 89.00 295 GLY A O 1
ATOM 2218 N N . SER A 1 296 ? -18.718 15.415 -6.279 1.00 90.00 296 SER A N 1
ATOM 2219 C CA . SER A 1 296 ? -18.563 14.359 -7.280 1.00 90.00 296 SER A CA 1
ATOM 2220 C C . SER A 1 296 ? -19.109 14.782 -8.658 1.00 90.00 296 SER A C 1
ATOM 2222 O O . SER A 1 296 ? -20.242 15.261 -8.751 1.00 90.00 296 SER A O 1
ATOM 2224 N N . PRO A 1 297 ? -18.382 14.523 -9.765 1.00 90.25 297 PRO A N 1
ATOM 2225 C CA . PRO A 1 297 ? -18.915 14.718 -11.117 1.00 90.25 297 PRO A CA 1
ATOM 2226 C C . PRO A 1 297 ? -20.056 13.742 -11.455 1.00 90.25 297 PRO A C 1
ATOM 2228 O O . PRO A 1 297 ? -20.751 13.921 -12.453 1.00 90.25 297 PRO A O 1
ATOM 2231 N N . PHE A 1 298 ? -20.264 12.715 -10.629 1.00 91.00 298 PHE A N 1
ATOM 2232 C CA . PHE A 1 298 ? -21.291 11.691 -10.799 1.00 91.00 298 PHE A CA 1
ATOM 2233 C C . PHE A 1 298 ? -22.567 11.974 -9.984 1.00 91.00 298 PHE A C 1
ATOM 2235 O O . PHE A 1 298 ? -23.451 11.118 -9.884 1.00 91.00 298 PHE A O 1
ATOM 2242 N N . MET A 1 299 ? -22.706 13.175 -9.410 1.00 91.56 299 MET A N 1
ATOM 2243 C CA . MET A 1 299 ? -23.920 13.576 -8.696 1.00 91.56 299 MET A CA 1
ATOM 2244 C C . MET A 1 299 ? -25.168 13.442 -9.584 1.00 91.56 299 MET A C 1
ATOM 2246 O O . MET A 1 299 ? -25.218 13.929 -10.713 1.00 91.56 299 MET A O 1
ATOM 2250 N N . GLY A 1 300 ? -26.190 12.754 -9.065 1.00 90.56 300 GLY A N 1
ATOM 2251 C CA . GLY A 1 300 ? -27.444 12.494 -9.784 1.00 90.56 300 GLY A CA 1
ATOM 2252 C C . GLY A 1 300 ? -27.352 11.454 -10.910 1.00 90.56 300 GLY A C 1
ATOM 2253 O O . GLY A 1 300 ? -28.342 11.242 -11.604 1.00 90.56 300 GLY A O 1
ATOM 2254 N N . GLN A 1 301 ? -26.205 10.787 -11.092 1.00 93.12 301 GLN A N 1
ATOM 2255 C CA . GLN A 1 301 ? -25.986 9.801 -12.162 1.00 93.12 301 GLN A CA 1
ATOM 2256 C C . GLN A 1 301 ? -26.202 8.343 -11.719 1.00 93.12 301 GLN A C 1
ATOM 2258 O O . GLN A 1 301 ? -25.853 7.422 -12.453 1.00 93.12 301 GLN A O 1
ATOM 2263 N N . MET A 1 302 ? -26.779 8.105 -10.537 1.00 91.69 302 MET A N 1
ATOM 2264 C CA . MET A 1 302 ? -27.027 6.747 -10.031 1.00 91.69 302 MET A CA 1
ATOM 2265 C C . MET A 1 302 ? -27.915 5.949 -10.999 1.00 91.69 302 MET A C 1
ATOM 2267 O O . MET A 1 302 ? -28.969 6.426 -11.430 1.00 91.69 302 MET A O 1
ATOM 2271 N N . GLY A 1 303 ? -27.462 4.753 -11.385 1.00 92.50 303 GLY A N 1
ATOM 2272 C CA . GLY A 1 303 ? -28.101 3.884 -12.380 1.00 92.50 303 GLY A CA 1
ATOM 2273 C C . GLY A 1 303 ? -27.963 4.342 -13.841 1.00 92.50 303 GLY A C 1
ATOM 2274 O O . GLY A 1 303 ? -28.377 3.620 -14.759 1.00 92.50 303 GLY A O 1
ATOM 2275 N N . GLN A 1 304 ? -27.389 5.522 -14.092 1.00 95.62 304 GLN A N 1
ATOM 2276 C CA . GLN A 1 304 ? -27.229 6.083 -15.435 1.00 95.62 304 GLN A CA 1
ATOM 2277 C C . GLN A 1 304 ? -25.975 5.555 -16.129 1.00 95.62 304 GLN A C 1
ATOM 2279 O O . GLN A 1 304 ? -25.021 5.113 -15.492 1.00 95.62 304 GLN A O 1
ATOM 2284 N N . GLN A 1 305 ? -25.984 5.613 -17.461 1.00 96.25 305 GLN A N 1
ATOM 2285 C CA . GLN A 1 305 ? -24.831 5.270 -18.287 1.00 96.25 305 GLN A CA 1
ATOM 2286 C C . GLN A 1 305 ? -23.799 6.407 -18.219 1.00 96.25 305 GLN A C 1
ATOM 2288 O O . GLN A 1 305 ? -24.007 7.462 -18.813 1.00 96.25 305 GLN A O 1
ATOM 2293 N N . VAL A 1 306 ? -22.689 6.184 -17.517 1.00 95.12 306 VAL A N 1
ATOM 2294 C CA . VAL A 1 306 ? -21.606 7.167 -17.314 1.00 95.12 306 VAL A CA 1
ATOM 2295 C C . VAL A 1 306 ? -20.348 6.854 -18.129 1.00 95.12 306 VAL A C 1
ATOM 2297 O O . VAL A 1 306 ? -19.475 7.703 -18.281 1.00 95.12 306 VAL A O 1
ATOM 2300 N N . ALA A 1 307 ? -20.251 5.642 -18.678 1.00 94.62 307 ALA A N 1
ATOM 2301 C CA . ALA A 1 307 ? -19.144 5.197 -19.516 1.00 94.62 307 ALA A CA 1
ATOM 2302 C C . ALA A 1 307 ? -19.625 4.248 -20.628 1.00 94.62 307 ALA A C 1
ATOM 2304 O O . ALA A 1 307 ? -20.799 3.890 -20.711 1.00 94.62 307 ALA A O 1
ATOM 2305 N N . SER A 1 308 ? -18.708 3.822 -21.500 1.00 96.25 308 SER A N 1
ATOM 2306 C CA . SER A 1 308 ? -18.978 2.787 -22.509 1.00 96.25 308 SER A CA 1
ATOM 2307 C C . SER A 1 308 ? -19.519 1.506 -21.866 1.00 96.25 308 SER A C 1
ATOM 2309 O O . SER A 1 308 ? -19.011 1.079 -20.836 1.00 96.25 308 SER A O 1
ATOM 2311 N N . ALA A 1 309 ? -20.465 0.826 -22.519 1.00 96.94 309 ALA A N 1
ATOM 2312 C CA . ALA A 1 309 ? -21.006 -0.447 -22.032 1.00 96.94 309 ALA A CA 1
ATOM 2313 C C . ALA A 1 309 ? -19.963 -1.579 -21.926 1.00 96.94 309 ALA A C 1
ATOM 2315 O O . ALA A 1 309 ? -20.222 -2.612 -21.325 1.00 96.94 309 ALA A O 1
ATOM 2316 N N . LYS A 1 310 ? -18.774 -1.394 -22.513 1.00 96.38 310 LYS A N 1
ATOM 2317 C CA . LYS A 1 310 ? -17.639 -2.324 -22.401 1.00 96.38 310 LYS A CA 1
ATOM 2318 C C . LYS A 1 310 ? -16.774 -2.087 -21.159 1.00 96.38 310 LYS A C 1
ATOM 2320 O O . LYS A 1 310 ? -15.751 -2.748 -21.011 1.00 96.38 310 LYS A O 1
ATOM 2325 N N . PHE A 1 311 ? -17.110 -1.093 -20.342 1.00 93.94 311 PHE A N 1
ATOM 2326 C CA . PHE A 1 311 ? -16.278 -0.628 -19.245 1.00 93.94 311 PHE A CA 1
ATOM 2327 C C . PHE A 1 311 ? -16.948 -0.904 -17.900 1.00 93.94 311 PHE A C 1
ATOM 2329 O O . PHE A 1 311 ? -18.062 -0.446 -17.662 1.00 93.94 311 PHE A O 1
ATOM 2336 N N . SER A 1 312 ? -16.242 -1.609 -17.020 1.00 93.88 312 SER A N 1
ATOM 2337 C CA . SER A 1 312 ? -16.689 -1.890 -15.657 1.00 93.88 312 SER A CA 1
ATOM 2338 C C . SER A 1 312 ? -15.546 -1.644 -14.675 1.00 93.88 312 SER A C 1
ATOM 2340 O O . SER A 1 312 ? -14.389 -1.929 -14.986 1.00 93.88 312 SER A O 1
ATOM 2342 N N . ILE A 1 313 ? -15.883 -1.133 -13.496 1.00 92.12 313 ILE A N 1
ATOM 2343 C CA . ILE A 1 313 ? -14.995 -0.940 -12.354 1.00 92.12 313 ILE A CA 1
ATOM 2344 C C . ILE A 1 313 ? -15.658 -1.581 -11.140 1.00 92.12 313 ILE A C 1
ATOM 2346 O O . ILE A 1 313 ? -16.806 -1.275 -10.814 1.00 92.12 313 ILE A O 1
ATOM 2350 N N . TYR A 1 314 ? -14.901 -2.410 -10.438 1.00 89.94 314 TYR A N 1
ATOM 2351 C CA . TYR A 1 314 ? -15.261 -2.914 -9.125 1.00 89.94 314 TYR A CA 1
ATOM 2352 C C . TYR A 1 314 ? -14.047 -2.824 -8.202 1.00 89.94 314 TYR A C 1
ATOM 2354 O O . TYR A 1 314 ? -12.906 -2.881 -8.663 1.00 89.94 314 TYR A O 1
ATOM 2362 N N . ASP A 1 315 ? -14.315 -2.689 -6.913 1.00 86.50 315 ASP A N 1
ATOM 2363 C CA . ASP A 1 315 ? -13.349 -2.870 -5.838 1.00 86.50 315 ASP A CA 1
ATOM 2364 C C . ASP A 1 315 ? -13.523 -4.279 -5.265 1.00 86.50 315 ASP A C 1
ATOM 2366 O O . ASP A 1 315 ? -14.651 -4.730 -5.085 1.00 86.50 315 ASP A O 1
ATOM 2370 N N . ASP A 1 316 ? -12.441 -5.016 -5.034 1.00 88.38 316 ASP A N 1
ATOM 2371 C CA . ASP A 1 316 ? -12.500 -6.354 -4.434 1.00 88.38 316 ASP A CA 1
ATOM 2372 C C . ASP A 1 316 ? -11.373 -6.516 -3.421 1.00 88.38 316 ASP A C 1
ATOM 2374 O O . ASP A 1 316 ? -10.295 -7.034 -3.724 1.00 88.38 316 ASP A O 1
ATOM 2378 N N . GLY A 1 317 ? -11.642 -6.061 -2.197 1.00 87.44 317 GLY A N 1
ATOM 2379 C CA . GLY A 1 317 ? -10.673 -6.105 -1.105 1.00 87.44 317 GLY A CA 1
ATOM 2380 C C . GLY A 1 317 ? -10.324 -7.525 -0.651 1.00 87.44 317 GLY A C 1
ATOM 2381 O O . GLY A 1 317 ? -9.315 -7.707 0.024 1.00 87.44 317 GLY A O 1
ATOM 2382 N N . ALA A 1 318 ? -11.109 -8.536 -1.035 1.00 88.75 318 ALA A N 1
ATOM 2383 C CA . ALA A 1 318 ? -10.900 -9.930 -0.644 1.00 88.75 318 ALA A CA 1
ATOM 2384 C C . ALA A 1 318 ? -10.224 -10.777 -1.741 1.00 88.75 318 ALA A C 1
ATOM 2386 O O . ALA A 1 318 ? -10.041 -11.985 -1.562 1.00 88.75 318 ALA A O 1
ATOM 2387 N N . ALA A 1 319 ? -9.855 -10.184 -2.881 1.00 89.50 319 ALA A N 1
ATOM 2388 C CA . ALA A 1 319 ? -9.236 -10.909 -3.986 1.00 89.50 319 ALA A CA 1
ATOM 2389 C C . ALA A 1 319 ? -7.811 -11.384 -3.622 1.00 89.50 319 ALA A C 1
ATOM 2391 O O . ALA A 1 319 ? -6.974 -10.578 -3.232 1.00 89.50 319 ALA A O 1
ATOM 2392 N N . PRO A 1 320 ? -7.457 -12.671 -3.761 1.00 87.81 320 PRO A N 1
ATOM 2393 C CA . PRO A 1 320 ? -6.141 -13.157 -3.343 1.00 87.81 320 PRO A CA 1
ATOM 2394 C C . PRO A 1 320 ? -5.004 -12.681 -4.265 1.00 87.81 320 PRO A C 1
ATOM 2396 O O . PRO A 1 320 ? -5.167 -12.592 -5.482 1.00 87.81 320 PRO A O 1
ATOM 2399 N N . GLY A 1 321 ? -3.817 -12.459 -3.688 1.00 83.19 321 GLY A N 1
ATOM 2400 C CA . GLY A 1 321 ? -2.578 -12.168 -4.434 1.00 83.19 321 GLY A CA 1
ATOM 2401 C C . GLY A 1 321 ? -2.478 -10.749 -5.001 1.00 83.19 321 GLY A C 1
ATOM 2402 O O . GLY A 1 321 ? -1.662 -10.485 -5.880 1.00 83.19 321 GLY A O 1
ATOM 2403 N N . LEU A 1 322 ? -3.326 -9.850 -4.519 1.00 86.44 322 LEU A N 1
ATOM 2404 C CA . LEU A 1 322 ? -3.442 -8.474 -4.961 1.00 86.44 322 LEU A CA 1
ATOM 2405 C C . LEU A 1 322 ? -2.877 -7.526 -3.892 1.00 86.44 322 LEU A C 1
ATOM 2407 O O . LEU A 1 322 ? -3.072 -7.730 -2.698 1.00 86.44 322 LEU A O 1
ATOM 2411 N N . VAL A 1 323 ? -2.176 -6.477 -4.330 1.00 85.50 323 VAL A N 1
ATOM 2412 C CA . VAL A 1 323 ? -1.380 -5.574 -3.466 1.00 85.50 323 VAL A CA 1
ATOM 2413 C C . VAL A 1 323 ? -2.199 -4.708 -2.506 1.00 85.50 323 VAL A C 1
ATOM 2415 O O . VAL A 1 323 ? -1.635 -4.036 -1.649 1.00 85.50 323 VAL A O 1
ATOM 2418 N N . GLY A 1 324 ? -3.521 -4.702 -2.656 1.00 82.56 324 GLY A N 1
ATOM 2419 C CA . GLY A 1 324 ? -4.437 -3.998 -1.760 1.00 82.56 324 GLY A CA 1
ATOM 2420 C C . GLY A 1 324 ? -5.473 -4.841 -1.088 1.00 82.56 324 GLY A C 1
ATOM 2421 O O . GLY A 1 324 ? -6.407 -4.313 -0.490 1.00 82.56 324 GLY A O 1
ATOM 2422 N N . SER A 1 325 ? -5.293 -6.149 -1.156 1.00 86.88 325 SER A N 1
ATOM 2423 C CA . SER A 1 325 ? -6.209 -7.046 -0.497 1.00 86.88 325 SER A CA 1
ATOM 2424 C C . SER A 1 325 ? -6.002 -7.016 1.002 1.00 86.88 325 SER A C 1
ATOM 2426 O O . SER A 1 325 ? -4.880 -7.090 1.515 1.00 86.88 325 SER A O 1
ATOM 2428 N N . LYS A 1 326 ? -7.120 -6.894 1.700 1.00 88.69 326 LYS A N 1
ATOM 2429 C CA . LYS A 1 326 ? -7.227 -6.825 3.152 1.00 88.69 326 LYS A CA 1
ATOM 2430 C C . LYS A 1 326 ? -8.239 -7.867 3.584 1.00 88.69 326 LYS A C 1
ATOM 2432 O O . LYS A 1 326 ? -9.264 -8.004 2.931 1.00 88.69 326 LYS A O 1
ATOM 2437 N N . GLY A 1 327 ? -7.977 -8.639 4.632 1.00 88.94 327 GLY A N 1
ATOM 2438 C CA . GLY A 1 327 ? -8.959 -9.600 5.140 1.00 88.94 327 GLY A CA 1
ATOM 2439 C C . GLY A 1 327 ? -10.134 -8.907 5.828 1.00 88.94 327 GLY A C 1
ATOM 2440 O O . GLY A 1 327 ? -11.271 -9.381 5.756 1.00 88.94 327 GLY A O 1
ATOM 2441 N N . ILE A 1 328 ? -9.848 -7.770 6.458 1.00 87.81 328 ILE A N 1
ATOM 2442 C CA . ILE A 1 328 ? -10.805 -6.925 7.171 1.00 87.81 328 ILE A CA 1
ATOM 2443 C C . ILE A 1 328 ? -10.565 -5.442 6.851 1.00 87.81 328 ILE A C 1
ATOM 2445 O O . ILE A 1 328 ? -9.477 -5.046 6.433 1.00 87.81 328 ILE A O 1
ATOM 2449 N N . THR A 1 329 ? -11.588 -4.613 7.025 1.00 87.12 329 THR A N 1
ATOM 2450 C CA . THR A 1 329 ? -11.481 -3.155 6.966 1.00 87.12 329 THR A CA 1
ATOM 2451 C C . THR A 1 329 ? -10.770 -2.619 8.210 1.00 87.12 329 THR A C 1
ATOM 2453 O O . THR A 1 329 ? -10.584 -3.326 9.200 1.00 87.12 329 THR A O 1
ATOM 2456 N N . CYS A 1 330 ? -10.432 -1.328 8.199 1.00 80.94 330 CYS A N 1
ATOM 2457 C CA . CYS A 1 330 ? -9.922 -0.631 9.382 1.00 80.94 330 CYS A CA 1
ATOM 2458 C C . CYS A 1 330 ? -10.923 -0.565 10.545 1.00 80.94 330 CYS A C 1
ATOM 2460 O O . CYS A 1 330 ? -10.518 -0.198 11.634 1.00 80.94 330 CYS A O 1
ATOM 2462 N N . GLU A 1 331 ? -12.190 -0.921 10.314 1.00 82.62 331 GLU A N 1
ATOM 2463 C CA . GLU A 1 331 ? -13.247 -1.030 11.328 1.00 82.62 331 GLU A CA 1
ATOM 2464 C C . GLU A 1 331 ? -13.481 -2.497 11.743 1.00 82.62 331 GLU A C 1
ATOM 2466 O O . GLU A 1 331 ? -14.407 -2.799 12.483 1.00 82.62 331 GLU A O 1
ATOM 2471 N N . GLY A 1 332 ? -12.681 -3.449 11.247 1.00 85.44 332 GLY A N 1
ATOM 2472 C CA . GLY A 1 332 ? -12.790 -4.869 11.601 1.00 85.44 332 GLY A CA 1
ATOM 2473 C C . GLY A 1 332 ? -13.855 -5.659 10.837 1.00 85.44 332 GLY A C 1
ATOM 2474 O O . GLY A 1 332 ? -14.078 -6.829 11.145 1.00 85.44 332 GLY A O 1
ATOM 2475 N N . LEU A 1 333 ? -14.500 -5.071 9.825 1.00 88.75 333 LEU A N 1
ATOM 2476 C CA . LEU A 1 333 ? -15.499 -5.766 9.008 1.00 88.75 333 LEU A CA 1
ATOM 2477 C C . LEU A 1 333 ? -14.831 -6.583 7.892 1.00 88.75 333 LEU A C 1
ATOM 2479 O O . LEU A 1 333 ? -13.856 -6.112 7.312 1.00 88.75 333 LEU A O 1
ATOM 2483 N N . PRO A 1 334 ? -15.337 -7.773 7.527 1.00 90.50 334 PRO A N 1
ATOM 2484 C CA . PRO A 1 334 ? -14.867 -8.504 6.353 1.00 90.50 334 PRO A CA 1
ATOM 2485 C C . PRO A 1 334 ? -14.862 -7.649 5.084 1.00 90.50 334 PRO A C 1
ATOM 2487 O O . PRO A 1 334 ? -15.832 -6.954 4.790 1.00 90.50 334 PRO A O 1
ATOM 2490 N N . THR A 1 335 ? -13.790 -7.723 4.298 1.00 88.69 335 THR A N 1
ATOM 2491 C CA . THR A 1 335 ? -13.776 -7.099 2.969 1.00 88.69 335 THR A CA 1
ATOM 2492 C C . THR A 1 335 ? -14.531 -7.947 1.948 1.00 88.69 335 THR A C 1
ATOM 2494 O O . THR A 1 335 ? -14.736 -9.158 2.106 1.00 88.69 335 THR A O 1
ATOM 2497 N N . GLY A 1 336 ? -14.938 -7.305 0.857 1.00 85.56 336 GLY A N 1
ATOM 2498 C CA . GLY A 1 336 ? -15.681 -7.956 -0.207 1.00 85.56 336 GLY A CA 1
ATOM 2499 C C . GLY A 1 336 ? -15.569 -7.225 -1.533 1.00 85.56 336 GLY A C 1
ATOM 2500 O O . GLY A 1 336 ? -14.761 -6.311 -1.699 1.00 85.56 336 GLY A O 1
ATOM 2501 N N . ARG A 1 337 ? -16.401 -7.675 -2.474 1.00 87.62 337 ARG A N 1
ATOM 2502 C CA . ARG A 1 337 ? -16.491 -7.115 -3.814 1.00 87.62 337 ARG A CA 1
ATOM 2503 C C . ARG A 1 337 ? -17.631 -6.116 -3.903 1.00 87.62 337 ARG A C 1
ATOM 2505 O O . ARG A 1 337 ? -18.775 -6.446 -3.592 1.00 87.62 337 ARG A O 1
ATOM 2512 N N . THR A 1 338 ? -17.312 -4.959 -4.451 1.00 86.12 338 THR A N 1
ATOM 2513 C CA . THR A 1 338 ? -18.189 -3.811 -4.575 1.00 86.12 338 THR A CA 1
ATOM 2514 C C . THR A 1 338 ? -18.135 -3.299 -6.008 1.00 86.12 338 THR A C 1
ATOM 2516 O O . THR A 1 338 ? -17.106 -2.827 -6.482 1.00 86.12 338 THR A O 1
ATOM 2519 N N . GLU A 1 339 ? -19.243 -3.423 -6.733 1.00 90.00 339 GLU A N 1
ATOM 2520 C CA . GLU A 1 339 ? -19.356 -2.868 -8.084 1.00 90.00 339 GLU A CA 1
ATOM 2521 C C . GLU A 1 339 ? -19.521 -1.346 -7.994 1.00 90.00 339 GLU A C 1
ATOM 2523 O O . GLU A 1 339 ? -20.401 -0.871 -7.277 1.00 90.00 339 GLU A O 1
ATOM 2528 N N . LEU A 1 340 ? -18.691 -0.595 -8.724 1.00 91.25 340 LEU A N 1
ATOM 2529 C CA . LEU A 1 340 ? -18.765 0.869 -8.802 1.00 91.25 340 LEU A CA 1
ATOM 2530 C C . LEU A 1 340 ? -19.401 1.303 -10.123 1.00 91.25 340 LEU A C 1
ATOM 2532 O O . LEU A 1 340 ? -20.322 2.116 -10.159 1.00 91.25 340 LEU A O 1
ATOM 2536 N N . ILE A 1 341 ? -18.908 0.735 -11.224 1.00 93.50 341 ILE A N 1
ATOM 2537 C CA . ILE A 1 341 ? -19.455 0.920 -12.564 1.00 93.50 341 ILE A CA 1
ATOM 2538 C C . ILE A 1 341 ? -19.606 -0.459 -13.189 1.00 93.50 341 ILE A C 1
ATOM 2540 O O . ILE A 1 341 ? -18.623 -1.181 -13.324 1.00 93.50 341 ILE A O 1
ATOM 2544 N N . LYS A 1 342 ? -20.804 -0.816 -13.635 1.00 95.44 342 LYS A N 1
ATOM 2545 C CA . LYS A 1 342 ? -21.066 -2.100 -14.282 1.00 95.44 342 LYS A CA 1
ATOM 2546 C C . LYS A 1 342 ? -21.669 -1.885 -15.656 1.00 95.44 342 LYS A C 1
ATOM 2548 O O . LYS A 1 342 ? -22.695 -1.223 -15.793 1.00 95.44 342 LYS A O 1
ATOM 2553 N N . ASP A 1 343 ? -21.014 -2.417 -16.685 1.00 96.62 343 ASP A N 1
ATOM 2554 C CA . ASP A 1 343 ? -21.423 -2.264 -18.086 1.00 96.62 343 ASP A CA 1
ATOM 2555 C C . ASP A 1 343 ? -21.665 -0.779 -18.436 1.00 96.62 343 ASP A C 1
ATOM 2557 O O . ASP A 1 343 ? -22.639 -0.384 -19.085 1.00 96.62 343 ASP A O 1
ATOM 2561 N N . GLY A 1 344 ? -20.766 0.071 -17.938 1.00 95.50 344 GLY A N 1
ATOM 2562 C CA . GLY A 1 344 ? -20.754 1.523 -18.069 1.00 95.50 344 GLY A CA 1
ATOM 2563 C C . GLY A 1 344 ? -21.823 2.274 -17.271 1.00 95.50 344 GLY A C 1
ATOM 2564 O O . GLY A 1 344 ? -21.948 3.485 -17.459 1.00 95.50 344 GLY A O 1
ATOM 2565 N N . ARG A 1 345 ? -22.587 1.605 -16.400 1.00 96.25 345 ARG A N 1
ATOM 2566 C CA . ARG A 1 345 ? -23.592 2.224 -15.525 1.00 96.25 345 ARG A CA 1
ATOM 2567 C C . ARG A 1 345 ? -23.087 2.390 -14.103 1.00 96.25 345 ARG A C 1
ATOM 2569 O O . ARG A 1 345 ? -22.456 1.481 -13.582 1.00 96.25 345 ARG A O 1
ATOM 2576 N N . LEU A 1 346 ? -23.375 3.534 -13.489 1.00 94.50 346 LEU A N 1
ATOM 2577 C CA . LEU A 1 346 ? -23.005 3.813 -12.100 1.00 94.50 346 LEU A CA 1
ATOM 2578 C C . LEU A 1 346 ? -23.906 3.035 -11.128 1.00 94.50 346 LEU A C 1
ATOM 2580 O O . LEU A 1 346 ? -25.132 3.111 -11.235 1.00 94.50 346 LEU A O 1
ATOM 2584 N N . GLU A 1 347 ? -23.298 2.319 -10.189 1.00 90.56 347 GLU A N 1
ATOM 2585 C CA . GLU A 1 347 ? -23.987 1.543 -9.149 1.00 90.56 347 GLU A CA 1
ATOM 2586 C C . GLU A 1 347 ? -24.346 2.401 -7.921 1.00 90.56 347 GLU A C 1
ATOM 2588 O O . GLU A 1 347 ? -23.928 3.550 -7.811 1.00 90.56 347 GLU A O 1
ATOM 2593 N N . ASP A 1 348 ? -25.149 1.848 -7.004 1.00 76.75 348 ASP A N 1
ATOM 2594 C CA . ASP A 1 348 ? -25.714 2.565 -5.850 1.00 76.75 348 ASP A CA 1
ATOM 2595 C C . ASP A 1 348 ? -24.679 3.275 -4.959 1.00 76.75 348 ASP A C 1
ATOM 2597 O O . ASP A 1 348 ? -23.637 2.723 -4.612 1.00 76.75 348 ASP A O 1
ATOM 2601 N N . ALA A 1 349 ? -25.054 4.453 -4.448 1.00 65.56 349 ALA A N 1
ATOM 2602 C CA . ALA A 1 349 ? -24.209 5.313 -3.614 1.00 65.56 349 ALA A CA 1
ATOM 2603 C C . ALA A 1 349 ? -23.619 4.630 -2.361 1.00 65.56 349 ALA A C 1
ATOM 2605 O O . ALA A 1 349 ? -22.520 4.964 -1.933 1.00 65.56 349 ALA A O 1
ATOM 2606 N N . VAL A 1 350 ? -24.335 3.667 -1.768 1.00 60.44 350 VAL A N 1
ATOM 2607 C CA . VAL A 1 350 ? -23.891 2.928 -0.565 1.00 60.44 350 VAL A CA 1
ATOM 2608 C C . VAL A 1 350 ? -22.685 2.028 -0.862 1.00 60.44 350 VAL A C 1
ATOM 2610 O O . VAL A 1 350 ? -21.924 1.689 0.037 1.00 60.44 350 VAL A O 1
ATOM 2613 N N . LYS A 1 351 ? -22.499 1.656 -2.131 1.00 63.16 351 LYS A N 1
ATOM 2614 C CA . LYS A 1 351 ? -21.393 0.832 -2.626 1.00 63.16 351 LYS A CA 1
ATOM 2615 C C . LYS A 1 351 ? -20.210 1.680 -3.100 1.00 63.16 351 LYS A C 1
ATOM 2617 O O . LYS A 1 351 ? -19.267 1.153 -3.671 1.00 63.16 351 LYS A O 1
ATOM 2622 N N . LEU A 1 352 ? -20.246 2.997 -2.926 1.00 68.19 352 LEU A N 1
ATOM 2623 C CA . LEU A 1 352 ? -19.117 3.837 -3.306 1.00 68.19 352 LEU A CA 1
ATOM 2624 C C . LEU A 1 352 ? -17.927 3.618 -2.377 1.00 68.19 352 LEU A C 1
ATOM 2626 O O . LEU A 1 352 ? -18.055 3.121 -1.256 1.00 68.19 352 LEU A O 1
ATOM 2630 N N . LEU A 1 353 ? -16.744 3.999 -2.859 1.00 59.12 353 LEU A N 1
ATOM 2631 C CA . LEU A 1 353 ? -15.530 3.863 -2.073 1.00 59.12 353 LEU A CA 1
ATOM 2632 C C . LEU A 1 353 ? -15.622 4.771 -0.852 1.00 59.12 353 LEU A C 1
ATOM 2634 O O . LEU A 1 353 ? -15.568 5.998 -0.955 1.00 59.12 353 LEU A O 1
ATOM 2638 N N . GLN A 1 354 ? -15.699 4.162 0.324 1.00 54.28 354 GLN A N 1
ATOM 2639 C CA . GLN A 1 354 ? -15.514 4.871 1.579 1.00 54.28 354 GLN A CA 1
ATOM 2640 C C . GLN A 1 354 ? -14.036 5.295 1.672 1.00 54.28 354 GLN A C 1
ATOM 2642 O O . GLN A 1 354 ? -13.226 4.597 2.275 1.00 54.28 354 GLN A O 1
ATOM 2647 N N . GLN A 1 355 ? -13.643 6.400 1.036 1.00 43.88 355 GLN A N 1
ATOM 2648 C CA . GLN A 1 355 ? -12.342 7.022 1.279 1.00 43.88 355 GLN A CA 1
ATOM 2649 C C . GLN A 1 355 ? -12.437 7.812 2.583 1.00 43.88 355 GLN A C 1
ATOM 2651 O O . GLN A 1 355 ? -13.061 8.872 2.637 1.00 43.88 355 GLN A O 1
ATOM 2656 N N . PHE A 1 356 ? -11.812 7.305 3.644 1.00 30.69 356 PHE A N 1
ATOM 2657 C CA . PHE A 1 356 ? -11.400 8.188 4.727 1.00 30.69 356 PHE A CA 1
ATOM 2658 C C . PHE A 1 356 ? -10.200 8.981 4.208 1.00 30.69 356 PHE A C 1
ATOM 2660 O O . PHE A 1 356 ? -9.201 8.396 3.804 1.00 30.69 356 PHE A O 1
ATOM 2667 N N . ILE A 1 357 ? -10.381 10.300 4.134 1.00 26.38 357 ILE A N 1
ATOM 2668 C CA . ILE A 1 357 ? -9.497 11.281 3.491 1.00 26.38 357 ILE A CA 1
ATOM 2669 C C . ILE A 1 357 ? -8.016 11.021 3.807 1.00 26.38 357 ILE A C 1
ATOM 2671 O O . ILE A 1 357 ? -7.592 11.111 4.960 1.00 26.38 357 ILE A O 1
ATOM 2675 N N . GLU A 1 358 ? -7.260 10.759 2.742 1.00 27.12 358 GLU A N 1
ATOM 2676 C CA . GLU A 1 358 ? -5.804 10.812 2.657 1.00 27.12 358 GLU A CA 1
ATOM 2677 C C . GLU A 1 358 ? -5.356 12.283 2.706 1.00 27.12 358 GLU A C 1
ATOM 2679 O O . GLU A 1 358 ? -5.744 13.084 1.859 1.00 27.12 358 GLU A O 1
ATOM 2684 N N . ASN A 1 359 ? -4.525 12.650 3.681 1.00 22.56 359 ASN A N 1
ATOM 2685 C CA . ASN A 1 359 ? -3.628 13.799 3.565 1.00 22.56 359 ASN A CA 1
ATOM 2686 C C . ASN A 1 359 ? -2.229 13.347 4.018 1.00 22.56 359 ASN A C 1
ATOM 2688 O O . ASN A 1 359 ? -2.117 12.723 5.078 1.00 22.56 359 ASN A O 1
ATOM 2692 N N . PRO A 1 360 ? -1.155 13.655 3.267 1.00 26.17 360 PRO A N 1
ATOM 2693 C CA . PRO A 1 360 ? 0.201 13.551 3.789 1.00 26.17 360 PRO A CA 1
ATOM 2694 C C . PRO A 1 360 ? 0.342 14.557 4.934 1.00 26.17 360 PRO A C 1
ATOM 2696 O O . PRO A 1 360 ? 0.090 15.743 4.744 1.00 26.17 360 PRO A O 1
ATOM 2699 N N . VAL A 1 361 ? 0.706 14.090 6.127 1.00 24.88 361 VAL A N 1
ATOM 2700 C CA . VAL A 1 361 ? 0.955 14.951 7.292 1.00 24.88 361 VAL A CA 1
ATOM 2701 C C . VAL A 1 361 ? 2.145 15.872 6.977 1.00 24.88 361 VAL A C 1
ATOM 2703 O O . VAL A 1 361 ? 3.249 15.362 6.769 1.00 24.88 361 VAL A O 1
ATOM 2706 N N . PRO A 1 362 ? 1.982 17.209 6.965 1.00 23.86 362 PRO A N 1
ATOM 2707 C CA . PRO A 1 362 ? 3.059 18.100 7.365 1.00 23.86 362 PRO A CA 1
ATOM 2708 C C . PRO A 1 362 ? 3.204 17.976 8.885 1.00 23.86 362 PRO A C 1
ATOM 2710 O O . PRO A 1 362 ? 2.202 17.946 9.590 1.00 23.86 362 PRO A O 1
ATOM 2713 N N . GLU A 1 363 ? 4.435 17.872 9.380 1.00 28.08 363 GLU A N 1
ATOM 2714 C CA . GLU A 1 363 ? 4.794 17.814 10.805 1.00 28.08 363 GLU A CA 1
ATOM 2715 C C . GLU A 1 363 ? 3.809 18.579 11.723 1.00 28.08 363 GLU A C 1
ATOM 2717 O O . GLU A 1 363 ? 3.841 19.807 11.791 1.00 28.08 363 GLU A O 1
ATOM 2722 N N . GLY A 1 364 ? 2.925 17.855 12.429 1.00 25.14 364 GLY A N 1
ATOM 2723 C CA . GLY A 1 364 ? 2.030 18.438 13.436 1.00 25.14 364 GLY A CA 1
ATOM 2724 C C . GLY A 1 364 ? 0.606 17.871 13.480 1.00 25.14 364 GLY A C 1
ATOM 2725 O O . GLY A 1 364 ? -0.284 18.365 12.803 1.00 25.14 364 GLY A O 1
ATOM 2726 N N . GLY A 1 365 ? 0.378 16.904 14.374 1.00 26.70 365 GLY A N 1
ATOM 2727 C CA . GLY A 1 365 ? -0.794 16.882 15.260 1.00 26.70 365 GLY A CA 1
ATOM 2728 C C . GLY A 1 365 ? -2.209 16.819 14.670 1.00 26.70 365 GLY A C 1
ATOM 2729 O O . GLY A 1 365 ? -3.060 17.554 15.161 1.00 26.70 365 GLY A O 1
ATOM 2730 N N . ASP A 1 366 ? -2.486 15.930 13.712 1.00 27.02 366 ASP A N 1
ATOM 2731 C CA . ASP A 1 366 ? -3.836 15.367 13.509 1.00 27.02 366 ASP A CA 1
ATOM 2732 C C . ASP A 1 366 ? -3.722 13.996 12.805 1.00 27.02 366 ASP A C 1
ATOM 2734 O O . ASP A 1 366 ? -3.585 13.891 11.585 1.00 27.02 366 ASP A O 1
ATOM 2738 N N . GLU A 1 367 ? -3.650 12.920 13.595 1.00 30.86 367 GLU A N 1
ATOM 2739 C CA . GLU A 1 367 ? -3.303 11.568 13.136 1.00 30.86 367 GLU A CA 1
ATOM 2740 C C . GLU A 1 367 ? -4.557 10.722 12.868 1.00 30.86 367 GLU A C 1
ATOM 2742 O O . GLU A 1 367 ? -4.966 9.893 13.681 1.00 30.86 367 GLU A O 1
ATOM 2747 N N . ARG A 1 368 ? -5.161 10.883 11.686 1.00 36.03 368 ARG A N 1
ATOM 2748 C CA . ARG A 1 368 ? -5.996 9.816 11.114 1.00 36.03 368 ARG A CA 1
ATOM 2749 C C . ARG A 1 368 ? -5.082 8.681 10.653 1.00 36.03 368 ARG A C 1
ATOM 2751 O O . ARG A 1 368 ? -4.190 8.904 9.836 1.00 36.03 368 ARG A O 1
ATOM 2758 N N . ALA A 1 369 ? -5.313 7.471 11.163 1.00 31.78 369 ALA A N 1
ATOM 2759 C CA . ALA A 1 369 ? -4.648 6.257 10.701 1.00 31.78 369 ALA A CA 1
ATOM 2760 C C . ALA A 1 369 ? -4.845 6.107 9.182 1.00 31.78 369 ALA A C 1
ATOM 2762 O O . ALA A 1 369 ? -5.966 6.054 8.675 1.00 31.78 369 ALA A O 1
ATOM 2763 N N . GLN A 1 370 ? -3.728 6.129 8.461 1.00 31.62 370 GLN A N 1
ATOM 2764 C CA . GLN A 1 370 ? -3.679 6.252 7.010 1.00 31.62 370 GLN A CA 1
ATOM 2765 C C . GLN A 1 370 ? -4.061 4.919 6.357 1.00 31.62 370 GLN A C 1
ATOM 2767 O O . GLN A 1 370 ? -3.431 3.891 6.593 1.00 31.62 370 GLN A O 1
ATOM 2772 N N . ARG A 1 371 ? -5.110 4.940 5.532 1.00 35.25 371 ARG A N 1
ATOM 2773 C CA . ARG A 1 371 ? -5.573 3.798 4.743 1.00 35.25 371 ARG A CA 1
ATOM 2774 C C . ARG A 1 371 ? -4.855 3.817 3.398 1.00 35.25 371 ARG A C 1
ATOM 2776 O O . ARG A 1 371 ? -5.170 4.657 2.568 1.00 35.25 371 ARG A O 1
ATOM 2783 N N . MET A 1 372 ? -3.962 2.863 3.133 1.00 24.23 372 MET A N 1
ATOM 2784 C CA . MET A 1 372 ? -3.683 2.497 1.743 1.00 24.23 372 MET A CA 1
ATOM 2785 C C . MET A 1 372 ? -4.913 1.765 1.209 1.00 24.23 372 MET A C 1
ATOM 2787 O O . MET A 1 372 ? -5.087 0.567 1.426 1.00 24.23 372 MET A O 1
ATOM 2791 N N . SER A 1 373 ? -5.805 2.492 0.534 1.00 24.25 373 SER A N 1
ATOM 2792 C CA . SER A 1 373 ? -6.706 1.854 -0.422 1.00 24.25 373 SER A CA 1
ATOM 2793 C C . SER A 1 373 ? -5.913 1.599 -1.698 1.00 24.25 373 SER A C 1
ATOM 2795 O O . SER A 1 373 ? -5.949 2.364 -2.656 1.00 24.25 373 SER A O 1
ATOM 2797 N N . SER A 1 374 ? -5.142 0.518 -1.724 1.00 27.52 374 SER A N 1
ATOM 2798 C CA . SER A 1 374 ? -4.764 -0.059 -3.004 1.00 27.52 374 SER A CA 1
ATOM 2799 C C . SER A 1 374 ? -6.045 -0.652 -3.582 1.00 27.52 374 SER A C 1
ATOM 2801 O O . SER A 1 374 ? -6.457 -1.753 -3.237 1.00 27.52 374 SER A O 1
ATOM 2803 N N . VAL A 1 375 ? -6.710 0.098 -4.462 1.00 25.75 375 VAL A N 1
ATOM 2804 C CA . VAL A 1 375 ? -7.613 -0.521 -5.433 1.00 25.75 375 VAL A CA 1
ATOM 2805 C C . VAL A 1 375 ? -6.740 -1.476 -6.224 1.00 25.75 375 VAL A C 1
ATOM 2807 O O . VAL A 1 375 ? -5.949 -1.081 -7.085 1.00 25.75 375 VAL A O 1
ATOM 2810 N N . ALA A 1 376 ? -6.794 -2.745 -5.851 1.00 24.11 376 ALA A N 1
ATOM 2811 C CA . ALA A 1 376 ? -6.041 -3.748 -6.541 1.00 24.11 376 ALA A CA 1
ATOM 2812 C C . ALA A 1 376 ? -6.800 -4.113 -7.810 1.00 24.11 376 ALA A C 1
ATOM 2814 O O . ALA A 1 376 ? -7.862 -4.728 -7.778 1.00 24.11 376 ALA A O 1
ATOM 2815 N N . PHE A 1 377 ? -6.240 -3.730 -8.951 1.00 25.86 377 PHE A N 1
ATOM 2816 C CA . PHE A 1 377 ? -6.714 -4.215 -10.235 1.00 25.86 377 PHE A CA 1
ATOM 2817 C C . PHE A 1 377 ? -6.113 -5.604 -10.484 1.00 25.86 377 PHE A C 1
ATOM 2819 O O . PHE A 1 377 ? -4.888 -5.716 -10.615 1.00 25.86 377 PHE A O 1
ATOM 2826 N N . PRO A 1 378 ? -6.915 -6.678 -10.600 1.00 21.67 378 PRO A N 1
ATOM 2827 C CA . PRO A 1 378 ? -6.403 -7.964 -11.041 1.00 21.67 378 PRO A CA 1
ATOM 2828 C C . PRO A 1 378 ? -6.064 -7.904 -12.532 1.00 21.67 378 PRO A C 1
ATOM 2830 O O . PRO A 1 378 ? -6.878 -8.247 -13.385 1.00 21.67 378 PRO A O 1
ATOM 2833 N N . PHE A 1 379 ? -4.836 -7.517 -12.875 1.00 26.42 379 PHE A N 1
ATOM 2834 C CA . PHE A 1 379 ? -4.296 -7.769 -14.211 1.00 26.42 379 PHE A CA 1
ATOM 2835 C C . PHE A 1 379 ? -3.524 -9.085 -14.211 1.00 26.42 379 PHE A C 1
ATOM 2837 O O . PHE A 1 379 ? -2.307 -9.132 -14.049 1.00 26.42 379 PHE A O 1
ATOM 2844 N N . LYS A 1 380 ? -4.250 -10.184 -14.440 1.00 22.31 380 LYS A N 1
ATOM 2845 C CA . LYS A 1 380 ? -3.632 -11.442 -14.862 1.00 22.31 380 LYS A CA 1
ATOM 2846 C C . LYS A 1 380 ? -3.039 -11.221 -16.258 1.00 22.31 380 LYS A C 1
ATOM 2848 O O . LYS A 1 380 ? -3.743 -10.767 -17.158 1.00 22.31 380 LYS A O 1
ATOM 2853 N N . LYS A 1 381 ? -1.757 -11.548 -16.451 1.00 25.23 381 LYS A N 1
ATOM 2854 C CA . LYS A 1 381 ? -1.071 -11.544 -17.756 1.00 25.23 381 LYS A CA 1
ATOM 2855 C C . LYS A 1 381 ? -1.724 -12.594 -18.665 1.00 25.23 381 LYS A C 1
ATOM 2857 O O . LYS A 1 381 ? -1.272 -13.729 -18.740 1.00 25.23 381 LYS A O 1
ATOM 2862 N N . GLN A 1 382 ? -2.835 -12.252 -19.313 1.00 22.16 382 GLN A N 1
ATOM 2863 C CA . GLN A 1 382 ? -3.378 -13.035 -20.418 1.00 22.16 382 GLN A CA 1
ATOM 2864 C C . GLN A 1 382 ? -2.772 -12.486 -21.703 1.00 22.16 382 GLN A C 1
ATOM 2866 O O . GLN A 1 382 ? -3.264 -11.528 -22.292 1.00 22.16 382 GLN A O 1
ATOM 2871 N N . THR A 1 383 ? -1.680 -13.101 -22.146 1.00 23.75 383 THR A N 1
ATOM 2872 C CA . THR A 1 383 ? -1.260 -13.014 -23.542 1.00 23.75 383 THR A CA 1
ATOM 2873 C C . THR A 1 383 ? -2.304 -13.751 -24.373 1.00 23.75 383 THR A C 1
ATOM 2875 O O . THR A 1 383 ? -2.210 -14.960 -24.577 1.00 23.75 383 THR A O 1
ATOM 2878 N N . ALA A 1 384 ? -3.347 -13.048 -24.804 1.00 22.75 384 ALA A N 1
ATOM 2879 C CA . ALA A 1 384 ? -4.165 -13.526 -25.903 1.00 22.75 384 ALA A CA 1
ATOM 2880 C C . ALA A 1 384 ? -3.341 -13.368 -27.195 1.00 22.75 384 ALA A C 1
ATOM 2882 O O . ALA A 1 384 ? -2.801 -12.283 -27.427 1.00 22.75 384 ALA A O 1
ATOM 2883 N N . PRO A 1 385 ? -3.194 -14.410 -28.033 1.00 22.66 385 PRO A N 1
ATOM 2884 C CA . PRO A 1 385 ? -2.564 -14.247 -29.334 1.00 22.66 385 PRO A CA 1
ATOM 2885 C C . PRO A 1 385 ? -3.381 -13.237 -30.145 1.00 22.66 385 PRO A C 1
ATOM 2887 O O . PRO A 1 385 ? -4.598 -13.377 -30.276 1.00 22.66 385 PRO A O 1
ATOM 2890 N N . ALA A 1 386 ? -2.718 -12.201 -30.661 1.00 27.86 386 ALA A N 1
ATOM 2891 C CA . ALA A 1 386 ? -3.335 -11.248 -31.569 1.00 27.86 386 ALA A CA 1
ATOM 2892 C C . ALA A 1 386 ? -3.836 -12.008 -32.808 1.00 27.86 386 ALA A C 1
ATOM 2894 O O . ALA A 1 386 ? -3.046 -12.488 -33.620 1.00 27.86 386 ALA A O 1
ATOM 2895 N N . GLY A 1 387 ? -5.155 -12.165 -32.928 1.00 27.36 387 GLY A N 1
ATOM 2896 C CA . GLY A 1 387 ? -5.777 -12.642 -34.159 1.00 27.36 387 GLY A CA 1
ATOM 2897 C C . GLY A 1 387 ? -5.530 -11.641 -35.296 1.00 27.36 387 GLY A C 1
ATOM 2898 O O . GLY A 1 387 ? -5.385 -10.445 -35.030 1.00 27.36 387 GLY A O 1
ATOM 2899 N N . PRO A 1 388 ? -5.469 -12.095 -36.559 1.00 26.09 388 PRO A N 1
ATOM 2900 C CA . PRO A 1 388 ? -5.099 -11.237 -37.675 1.00 26.09 388 PRO A CA 1
ATOM 2901 C C . PRO A 1 388 ? -6.107 -10.094 -37.838 1.00 26.09 388 PRO A C 1
ATOM 2903 O O . PRO A 1 388 ? -7.320 -10.315 -37.903 1.00 26.09 388 PRO A O 1
ATOM 2906 N N . ALA A 1 389 ? -5.590 -8.867 -37.912 1.00 30.11 389 ALA A N 1
ATOM 2907 C CA . ALA A 1 389 ? -6.374 -7.684 -38.225 1.00 30.11 389 ALA A CA 1
ATOM 2908 C C . ALA A 1 389 ? -6.987 -7.844 -39.625 1.00 30.11 389 ALA A C 1
ATOM 2910 O O . ALA A 1 389 ? -6.272 -7.971 -40.617 1.00 30.11 389 ALA A O 1
ATOM 2911 N N . LYS A 1 390 ? -8.321 -7.854 -39.714 1.00 31.02 390 LYS A N 1
ATOM 2912 C CA . LYS A 1 390 ? -9.009 -7.707 -40.997 1.00 31.02 390 LYS A CA 1
ATOM 2913 C C . LYS A 1 390 ? -8.904 -6.249 -41.427 1.00 31.02 390 LYS A C 1
ATOM 2915 O O . LYS A 1 390 ? -9.489 -5.378 -40.789 1.00 31.02 390 LYS A O 1
ATOM 2920 N N . GLU A 1 391 ? -8.186 -6.008 -42.517 1.00 30.81 391 GLU A N 1
ATOM 2921 C CA . GLU A 1 391 ? -8.249 -4.756 -43.266 1.00 30.81 391 GLU A CA 1
ATOM 2922 C C . GLU A 1 391 ? -9.697 -4.500 -43.709 1.00 30.81 391 GLU A C 1
ATOM 2924 O O . GLU A 1 391 ? -10.255 -5.238 -44.525 1.00 30.81 391 GLU A O 1
ATOM 2929 N N . SER A 1 392 ? -10.323 -3.449 -43.182 1.00 30.28 392 SER A N 1
ATOM 2930 C CA . SER A 1 392 ? -11.502 -2.859 -43.810 1.00 30.28 392 SER A CA 1
ATOM 2931 C C . SER A 1 392 ? -11.028 -1.775 -44.770 1.00 30.28 392 SER A C 1
ATOM 2933 O O . SER A 1 392 ? -10.579 -0.714 -44.334 1.00 30.28 392 SER A O 1
ATOM 2935 N N . LYS A 1 393 ? -11.124 -2.053 -46.071 1.00 30.95 393 LYS A N 1
ATOM 2936 C CA . LYS A 1 393 ? -11.000 -1.038 -47.119 1.00 30.95 393 LYS A CA 1
ATOM 2937 C C . LYS A 1 393 ? -12.073 0.039 -46.925 1.00 30.95 393 LYS A C 1
ATOM 2939 O O . LYS A 1 393 ? -13.257 -0.295 -46.849 1.00 30.95 393 LYS A O 1
ATOM 2944 N N . MET A 1 394 ? -11.650 1.297 -46.921 1.00 32.78 394 MET A N 1
ATOM 2945 C CA . MET A 1 394 ? -12.404 2.423 -47.471 1.00 32.78 394 MET A CA 1
ATOM 2946 C C . MET A 1 394 ? -11.491 3.175 -48.422 1.00 32.78 394 MET A C 1
ATOM 2948 O O . MET A 1 394 ? -10.308 3.351 -48.052 1.00 32.78 394 MET A O 1
#

pLDDT: mean 83.88, std 20.81, range [21.67, 98.38]

Organism: NCBI:txid412755

InterPro domains:
  IPR036059 Metalloprotease TldD/PmbA superfamily [SSF111283] (212-348)
  IPR045569 Metalloprotease TldD/E, C-terminal domain [PF19289] (262-348)
  IPR047657 Metalloprotease PmbA [PTHR43421] (83-348)

Secondary structure (DSSP, 8-state):
---HHHHHHHHHHHHHHHHT-TTEEEEEEEEEEEEEEEEEEEEESSS---EEEEEEEEEEEEEEEEEEEPPP--SSTTS---PEEEEEEEES--SHHHHHHHHHHHHHT-EE-SS---S----SPPP---S-S-HHHHT--HHHHHHHHHHHHHHHHHHHHT-HHHHTTSSSGGGGGGG-EEEEEEEEEEEEEEEEEESS--SPEEEEEEEEEEEEEEEEGGGTEEEEEEEEES-STT--SHHHHHHHHHHHHTTT--PPPSS-------HHHHHHHIIIIIHHHTBHHHHHTT--TTTT-TTSB-S-TT--EEEETT-TT-TT--SB-TTSPBP-EEEEEETTEEPPGGGSB------PPPSSS--PPP----------------PPP-----

Radius of gyration: 25.6 Å; Cα contacts (8 Å, |Δi|>4): 820; chains: 1; bounding box: 71×37×80 Å

Nearest PDB structures (foldseek):
  1vpb-assembly1_A-2  TM=7.891E-01  e=2.290E-15  Bacteroides thetaiotaomicron VPI-5482
  1vl4-assembly1_B  TM=8.212E-01  e=4.804E-15  Thermotoga maritima MSB8

Mean predicted aligned error: 9.0 Å

Solvent-accessible surface area (backbone atoms only — not comparable to full-atom values): 21894 Å² total; per-residue (Å²): 129,78,56,65,69,57,30,43,48,30,23,54,53,30,45,56,52,49,71,71,37,91,53,48,76,42,48,34,22,37,20,40,33,37,38,44,36,38,29,40,33,46,31,43,54,73,50,97,62,74,33,60,72,50,79,46,78,47,76,51,41,24,26,39,24,42,35,33,26,64,38,78,86,62,94,56,100,80,66,78,73,46,41,21,46,15,56,18,62,24,72,80,28,55,48,61,67,24,42,51,53,4,42,54,40,7,64,73,60,40,42,74,42,86,82,70,83,74,77,77,64,84,85,80,72,67,67,76,34,72,92,79,58,34,68,66,55,68,65,61,48,74,69,57,48,52,52,50,41,48,43,20,52,51,26,19,50,51,46,57,76,70,30,62,77,58,51,75,77,35,99,47,80,86,50,54,36,74,41,34,41,33,41,34,39,38,35,40,36,42,25,40,33,40,15,27,32,28,73,70,36,74,70,69,34,74,46,72,44,34,34,42,37,34,45,26,39,15,31,32,53,77,62,74,18,57,16,58,20,60,42,74,31,38,37,66,91,70,58,70,30,59,18,21,29,41,3,31,50,36,9,62,72,36,50,81,68,76,89,77,78,92,79,92,75,94,79,82,76,52,72,66,60,47,48,50,49,38,63,74,53,50,49,55,39,45,15,39,54,27,51,76,67,71,65,21,88,56,69,92,36,67,72,33,80,80,50,57,63,91,39,67,44,64,47,44,29,37,47,83,88,39,74,27,45,34,38,44,45,99,79,52,45,51,30,51,77,34,58,43,23,55,57,9,19,29,42,58,74,89,47,31,46,80,57,75,83,88,73,86,81,66,96,71,96,77,85,73,85,80,74,82,77,41,76,45,75,89,78,73,90,73,83,69,81,84,71,84,83,77,84,77,88,128

Sequence (394 aa):
MIPLSELEKAVREGLAYLKAQEDVEEGEVFASANGVLLTRLNYTSHIPCNGVEEPKSVVNYGVGVQAVLRGPSTGSGQAQEVGRIGFGSETSDISVEGVKSALDKARKGAVADPEFKSLARPTGEQRKLADYHDPKVLEIKDVDLVDAGWRVVNGALRVFQTSEPLGNLVERPEKLSELGLIVSGDVTILQERMAIGSYAMPEVQTDESALIMSFITSMVEREGSKGSGYEATTRLDGFTDEAGREAAQAAIATIGGVRLPSGDYRVVFGRQATMEIMHYIVLPGLSTGMFYAVGSPFMGQMGQQVASAKFSIYDDGAAPGLVGSKGITCEGLPTGRTELIKDGRLEDAVKLLQQFIENPVPEGGDERAQRMSSVAFPFKKQTAPAGPAKESKM

Foldseek 3Di:
DDDLVLQQVLQLVLQVVLVPDPFFPKKKKKKKKKKKWKWWAKDKLQDDDPRTDDTDIDIKIWMKMWTFTFAPPPPPPPDDGQTWIFMFIAIPDSHSVRSVRGVVRRVVRTHGDNVDDGADAAPVDDQLADPQFAVCLLVDDSVVQSVLSVQQQVLLVVLLLPDPLLCVVDPDSVCSSVQTKIKTWMKMKMWMKMWMAMPNRSNIFIWIFIKIKIWIKIARVNQPFIFIFMDMWRYPVPRGNRRSNRGNVRRSVCRPPDDDDDDDDDDDDDPVRVVCCCVPPPQVLLELVCVVVVNRPCVPQAQHQQDALVDWDKFALRDHTFRRRISADSSNYGTGIATQAHSRGGHDSVSGHHDPDDDDDDPDDDDDPDDPRPSTDPPDPPPDPDDDDDDDDD